Protein AF-A0A817XC17-F1 (afdb_monomer_lite)

Secondary structure (DSSP, 8-state):
----PPPP--SSSSSTTSS-------HHHHHHHHHHHHHTT--EETTEE--GGGGGGTGGGSSGGGS-----------------------------------------------TTHHHHHHHHHHHHHHHHHHHHHHHHHHHHHHHHHHHHHHHHHHHHHHHHHHHHHHHHHHHHHHHHHHHHHHHHHHHHHHHHHHHHHHHHHHHHHHHHHHHHHHHHHHHHHHHHHHHHHHHHHHHHHHHHHHHHHHHHHHHHHHHHHHHHHHHHHHHHHHHHHHHHHHHHHHHHHHHHHHHHHHHHHHHHHHHHHHTTTTTS---TTSHHHHHHHHHHHHHHHHHHHHHHHHHHHHHHHHHHHHHHHHHHHHHHHHHHHHHHHHHHHHHHHHHHHHHHHHHHHHHHHHHHHHHHHHHHHHHHHHHHHHHHHHHHHHHHHHHHHHHHHHHHHHHHHHHHHHHHHHHHHHHHHHHHHT-

Foldseek 3Di:
DDDDDDDDPDDPDPPPPPPPPPPPPDVVVVVVVVVVCVVVVWDADPVGTDDPVPPVPPVVPVPVVPPDDDDDDDDDDDDDDDDDDDDDDDDDDYDDDDDDDDDDDDDDDDDDDDPVCVVVVVVVVVVVVVVVVVVVVVVVVVVVVVVVVVVVVVVVVVVVVVVVVVVVVVVVVVVVVVVVVVVVVVVVVVVVVVVVVVVVVVVVVVVVVVVVVVVVVVVVVVVVVVVVVVVVVVVVVVVVVVVVVVVVVVVVVVVVVVVVVVVVVVVVVVVVVVVVVVVVVVVVVVVVVVVVVVVVVVVVVVVVVVCVVVVVVVVPDDDPDPPVVVVVVVVVVVVVVVVVVVVVVVVVVVVVVVVVVVVVVVVVVVVVVVVVVVVVVVVVVVVVVVVVVVVVVVVVVVVVVVVVVVVVVVVVVVVVVVVVVVVVVVVVVVVVVVVVVVVVVVVVVVVVVVVVVVVVVVVVVVVVVVVVVVD

Sequence (471 aa):
MTTFARPSLLDNRYADIAETSIFTYDDNDLVNYADFLRKHGRYMTKSGYVDSSRRVRSLHRQQDDLLLSQHHASPSRGGLLASINKSSLSSSAPPPRSTTPKKLKQPTGNELPSVISISKNLENKKKEYDKQMRLIEEQMIKAKQTEREGKRLEGDVKKEQRHLHHTLKELDIDATRKHFDAEKNLSKNLEERDRIEREFLKKKEQFCSISYSFSQTSIHVKNYDLERRRLSADVTLHRSMLDLKQREALRRIVDTKNQLETIYTKQRELNQNAAIAEQDRRAAELMTKMADIESRRTNLMTQYLREKTERSEERETVGAGKAKVRHAELETRQHEDHLRHFQKTVSKNEEVEHDLRKSVKEADFEKRKKEQEVQRLKEELNRKKRLDAIRIREEIAKAEREEKELEQQLIKEKSKLDKLHTQCEDNYLRLLKQREQIRETKTLLQIHEREHERLLRVHVRSQSLQSLNNI

Radius of gyration: 79.14 Å; chains: 1; bounding box: 163×73×243 Å

pLDDT: mean 76.0, std 20.3, range [32.38, 97.19]

Structure (mmCIF, N/CA/C/O backbone):
data_AF-A0A817XC17-F1
#
_entry.id   AF-A0A817XC17-F1
#
loop_
_atom_site.group_PDB
_atom_site.id
_atom_site.type_symbol
_atom_site.label_atom_id
_atom_site.label_alt_id
_atom_site.label_comp_id
_atom_site.label_asym_id
_atom_site.label_entity_id
_atom_site.label_seq_id
_atom_site.pdbx_PDB_ins_code
_atom_site.Cartn_x
_atom_site.Cartn_y
_atom_site.Cartn_z
_atom_site.occupancy
_atom_site.B_iso_or_equiv
_atom_site.auth_seq_id
_atom_site.auth_comp_id
_atom_site.auth_asym_id
_atom_site.auth_atom_id
_atom_site.pdbx_PDB_model_num
ATOM 1 N N . MET A 1 1 ? -61.954 -16.503 36.943 1.00 45.97 1 MET A N 1
ATOM 2 C CA . MET A 1 1 ? -61.849 -16.994 35.553 1.00 45.97 1 MET A CA 1
ATOM 3 C C . MET A 1 1 ? -62.348 -15.900 34.627 1.00 45.97 1 MET A C 1
ATOM 5 O O . MET A 1 1 ? -63.546 -15.678 34.582 1.00 45.97 1 MET A O 1
ATOM 9 N N . THR A 1 2 ? -61.443 -15.203 33.945 1.00 37.16 2 THR A N 1
ATOM 10 C CA . THR A 1 2 ? -61.762 -14.145 32.969 1.00 37.16 2 THR A CA 1
ATOM 11 C C . THR A 1 2 ? -60.564 -14.005 32.033 1.00 37.16 2 THR A C 1
ATOM 13 O O . THR A 1 2 ? -59.528 -13.462 32.408 1.00 37.16 2 THR A O 1
ATOM 16 N N . THR A 1 3 ? -60.666 -14.561 30.829 1.00 43.81 3 THR A N 1
ATOM 17 C CA . THR A 1 3 ? -59.592 -14.555 29.826 1.00 43.81 3 THR A CA 1
ATOM 18 C C . THR A 1 3 ? -59.761 -13.378 28.871 1.00 43.81 3 THR A C 1
ATOM 20 O O . THR A 1 3 ? -60.605 -13.423 27.979 1.00 43.81 3 THR A O 1
ATOM 23 N N . PHE A 1 4 ? -58.942 -12.337 29.031 1.00 41.78 4 PHE A N 1
ATOM 24 C CA . PHE A 1 4 ? -58.823 -11.269 28.037 1.00 41.78 4 PHE A CA 1
ATOM 25 C C . PHE A 1 4 ? -57.902 -11.710 26.894 1.00 41.78 4 PHE A C 1
ATOM 27 O O . PHE A 1 4 ? -56.704 -11.915 27.096 1.00 41.78 4 PHE A O 1
ATOM 34 N N . ALA A 1 5 ? -58.455 -11.834 25.687 1.00 43.62 5 ALA A N 1
ATOM 35 C CA . ALA A 1 5 ? -57.674 -12.050 24.475 1.00 43.62 5 ALA A CA 1
ATOM 36 C C . ALA A 1 5 ? -57.005 -10.737 24.026 1.00 43.62 5 ALA A C 1
ATOM 38 O O . ALA A 1 5 ? -57.656 -9.695 23.945 1.00 43.62 5 ALA A O 1
ATOM 39 N N . ARG A 1 6 ? -55.703 -10.784 23.714 1.00 42.62 6 ARG A N 1
ATOM 40 C CA . ARG A 1 6 ? -54.986 -9.679 23.055 1.00 42.62 6 ARG A CA 1
ATOM 41 C C . ARG A 1 6 ? -55.157 -9.776 21.532 1.00 42.62 6 ARG A C 1
ATOM 43 O O . ARG A 1 6 ? -54.948 -10.867 21.004 1.00 42.62 6 ARG A O 1
ATOM 50 N N . PRO A 1 7 ? -55.425 -8.670 20.816 1.00 49.88 7 PRO A N 1
ATOM 51 C CA . PRO A 1 7 ? -55.299 -8.636 19.362 1.00 49.88 7 PRO A CA 1
ATOM 52 C C . PRO A 1 7 ? -53.819 -8.638 18.933 1.00 49.88 7 PRO A C 1
ATOM 54 O O . PRO A 1 7 ? -52.944 -8.122 19.634 1.00 49.88 7 PRO A O 1
ATOM 57 N N . SER A 1 8 ? -53.538 -9.236 17.776 1.00 46.66 8 SER A N 1
ATOM 58 C CA . SER A 1 8 ? -52.193 -9.426 17.221 1.00 46.66 8 SER A CA 1
ATOM 59 C C . SER A 1 8 ? -51.651 -8.173 16.520 1.00 46.66 8 SER A C 1
ATOM 61 O O . SER A 1 8 ? -52.158 -7.752 15.486 1.00 46.66 8 SER A O 1
ATOM 63 N N . LEU A 1 9 ? -50.560 -7.613 17.050 1.00 51.09 9 LEU A N 1
ATOM 64 C CA . LEU A 1 9 ? -49.828 -6.466 16.492 1.00 51.09 9 LEU A CA 1
ATOM 65 C C . LEU A 1 9 ? -48.862 -6.882 15.359 1.00 51.09 9 LEU A C 1
ATOM 67 O O . LEU A 1 9 ? -47.644 -6.832 15.546 1.00 51.09 9 LEU A O 1
ATOM 71 N N . LEU A 1 10 ? -49.381 -7.313 14.199 1.00 49.84 10 LEU A N 1
ATOM 72 C CA . LEU A 1 10 ? -48.533 -7.758 13.074 1.00 49.84 10 LEU A CA 1
ATOM 73 C C . LEU A 1 10 ? -48.782 -7.118 11.693 1.00 49.84 10 LEU A C 1
ATOM 75 O O . LEU A 1 10 ? -47.848 -7.126 10.896 1.00 49.84 10 LEU A O 1
ATOM 79 N N . ASP A 1 11 ? -49.926 -6.481 11.423 1.00 49.06 11 ASP A N 1
ATOM 80 C CA . ASP A 1 11 ? -50.268 -6.092 10.035 1.00 49.06 11 ASP A CA 1
ATOM 81 C C . ASP A 1 11 ? -49.777 -4.700 9.567 1.00 49.06 11 ASP A C 1
ATOM 83 O O . ASP A 1 11 ? -49.782 -4.417 8.373 1.00 49.06 11 ASP A O 1
ATOM 87 N N . ASN A 1 12 ? -49.258 -3.842 10.456 1.00 49.19 12 ASN A N 1
ATOM 88 C CA . ASN A 1 12 ? -48.883 -2.450 10.123 1.00 49.19 12 ASN A CA 1
ATOM 89 C C . ASN A 1 12 ? -47.364 -2.202 9.948 1.00 49.19 12 ASN A C 1
ATOM 91 O O . ASN A 1 12 ? -46.860 -1.169 10.379 1.00 49.19 12 ASN A O 1
ATOM 95 N N . ARG A 1 13 ? -46.596 -3.131 9.354 1.00 47.22 13 ARG A N 1
ATOM 96 C CA . ARG A 1 13 ? -45.141 -2.924 9.099 1.00 47.22 13 ARG A CA 1
ATOM 97 C C . ARG A 1 13 ? -44.708 -2.847 7.632 1.00 47.22 13 ARG A C 1
ATOM 99 O O . ARG A 1 13 ? -43.523 -2.652 7.383 1.00 47.22 13 ARG A O 1
ATOM 106 N N . TYR A 1 14 ? -45.631 -2.980 6.680 1.00 45.81 14 TYR A N 1
ATOM 107 C CA . TYR A 1 14 ? -45.301 -3.008 5.246 1.00 45.81 14 TYR A CA 1
ATOM 108 C C . TYR A 1 14 ? -45.879 -1.846 4.420 1.00 45.81 14 TYR A C 1
ATOM 110 O O . TYR A 1 14 ? -45.597 -1.774 3.229 1.00 45.81 14 TYR A O 1
ATOM 118 N N . ALA A 1 15 ? -46.626 -0.918 5.029 1.00 49.00 15 ALA A N 1
ATOM 119 C CA . ALA A 1 15 ? -47.163 0.257 4.332 1.00 49.00 15 ALA A CA 1
ATOM 120 C C . ALA A 1 15 ? -46.111 1.373 4.121 1.00 49.00 15 ALA A C 1
ATOM 122 O O . ALA A 1 15 ? -45.982 1.894 3.017 1.00 49.00 15 ALA A O 1
ATOM 123 N N . ASP A 1 16 ? -45.294 1.677 5.136 1.00 47.12 16 ASP A N 1
ATOM 124 C CA . ASP A 1 16 ? -44.424 2.873 5.152 1.00 47.12 16 ASP A CA 1
ATOM 125 C C . ASP A 1 16 ? -43.150 2.785 4.280 1.00 47.12 16 ASP A C 1
ATOM 127 O O . ASP A 1 16 ? -42.354 3.722 4.241 1.00 47.12 16 ASP A O 1
ATOM 131 N N . ILE A 1 17 ? -42.919 1.673 3.573 1.00 50.03 17 ILE A N 1
ATOM 132 C CA . ILE A 1 17 ? -41.710 1.478 2.741 1.00 50.03 17 ILE A CA 1
ATOM 133 C C . ILE A 1 17 ? -41.931 1.955 1.288 1.00 50.03 17 ILE A C 1
ATOM 135 O O . ILE A 1 17 ? -40.969 2.137 0.542 1.00 50.03 17 ILE A O 1
ATOM 139 N N . ALA A 1 18 ? -43.179 2.198 0.870 1.00 44.59 18 ALA A N 1
ATOM 140 C CA . ALA A 1 18 ? -43.512 2.468 -0.532 1.00 44.59 18 ALA A CA 1
ATOM 141 C C . ALA A 1 18 ? -43.305 3.928 -0.998 1.00 44.59 18 ALA A C 1
ATOM 143 O O . ALA A 1 18 ? -43.124 4.145 -2.193 1.00 44.59 18 ALA A O 1
ATOM 144 N N . GLU A 1 19 ? -43.314 4.924 -0.102 1.00 47.00 19 GLU A N 1
ATOM 145 C CA . GLU A 1 19 ? -43.435 6.347 -0.495 1.00 47.00 19 GLU A CA 1
ATOM 146 C C . GLU A 1 19 ? -42.148 7.193 -0.387 1.00 47.00 19 GLU A C 1
ATOM 148 O O . GLU A 1 19 ? -42.193 8.404 -0.591 1.00 47.00 19 GLU A O 1
ATOM 153 N N . THR A 1 20 ? -40.981 6.601 -0.099 1.00 44.16 20 THR A N 1
ATOM 154 C CA . THR A 1 20 ? -39.726 7.371 0.101 1.00 44.16 20 THR A CA 1
ATOM 155 C C . THR A 1 20 ? -38.533 6.963 -0.774 1.00 44.16 20 THR A C 1
ATOM 157 O O . THR A 1 20 ? -37.435 7.482 -0.582 1.00 44.16 20 THR A O 1
ATOM 160 N N . SER A 1 21 ? -38.714 6.119 -1.799 1.00 40.19 21 SER A N 1
ATOM 161 C CA . SER A 1 21 ? -37.641 5.774 -2.752 1.00 40.19 21 SER A CA 1
ATOM 162 C C . SER A 1 21 ? -37.620 6.661 -4.008 1.00 40.19 21 SER A C 1
ATOM 164 O O . SER A 1 21 ? -37.643 6.186 -5.145 1.00 40.19 21 SER A O 1
ATOM 166 N N . ILE A 1 22 ? -37.465 7.978 -3.818 1.00 47.28 22 ILE A N 1
ATOM 167 C CA . ILE A 1 22 ? -36.894 8.819 -4.883 1.00 47.28 22 ILE A CA 1
ATOM 168 C C . ILE A 1 22 ? -35.414 8.434 -4.995 1.00 47.28 22 ILE A C 1
ATOM 170 O O . ILE A 1 22 ? -34.554 9.001 -4.325 1.00 47.28 22 ILE A O 1
ATOM 174 N N . PHE A 1 23 ? -35.131 7.421 -5.818 1.00 42.00 23 PHE A N 1
ATOM 175 C CA . PHE A 1 23 ? -33.775 7.012 -6.174 1.00 42.00 23 PHE A CA 1
ATOM 176 C C . PHE A 1 23 ? -33.109 8.132 -6.983 1.00 42.00 23 PHE A C 1
ATOM 178 O O . PHE A 1 23 ? -33.133 8.149 -8.215 1.00 42.00 23 PHE A O 1
ATOM 185 N N . THR A 1 24 ? -32.478 9.072 -6.281 1.00 46.56 24 THR A N 1
ATOM 186 C CA . THR A 1 24 ? -31.382 9.850 -6.852 1.00 46.56 24 THR A CA 1
ATOM 187 C C . THR A 1 24 ? -30.244 8.872 -7.113 1.00 46.56 24 THR A C 1
ATOM 189 O O . THR A 1 24 ? -29.504 8.524 -6.194 1.00 46.56 24 THR A O 1
ATOM 192 N N . TYR A 1 25 ? -30.149 8.381 -8.349 1.00 45.91 25 TYR A N 1
ATOM 193 C CA . TYR A 1 25 ? -28.985 7.628 -8.798 1.00 45.91 25 TYR A CA 1
ATOM 194 C C . TYR A 1 25 ? -27.760 8.527 -8.650 1.00 45.91 25 TYR A C 1
ATOM 196 O O . TYR A 1 25 ? -27.606 9.504 -9.379 1.00 45.91 25 TYR A O 1
ATOM 204 N N . ASP A 1 26 ? -26.929 8.213 -7.663 1.00 52.50 26 ASP A N 1
ATOM 205 C CA . ASP A 1 26 ? -25.643 8.856 -7.462 1.00 52.50 26 ASP A CA 1
ATOM 206 C C . ASP A 1 26 ? -24.729 8.420 -8.619 1.00 52.50 26 ASP A C 1
ATOM 208 O O . ASP A 1 26 ? -24.560 7.220 -8.860 1.00 52.50 26 ASP A O 1
ATOM 212 N N . ASP A 1 27 ? -24.152 9.367 -9.367 1.00 56.94 27 ASP A N 1
ATOM 213 C CA . ASP A 1 27 ? -23.312 9.073 -10.543 1.00 56.94 27 ASP A CA 1
ATOM 214 C C . ASP A 1 27 ? -22.126 8.144 -10.199 1.00 56.94 27 ASP A C 1
ATOM 216 O O . ASP A 1 27 ? -21.588 7.441 -11.061 1.00 56.94 27 ASP A O 1
ATOM 220 N N . ASN A 1 28 ? -21.752 8.077 -8.917 1.00 62.47 28 ASN A N 1
ATOM 221 C CA . ASN A 1 28 ? -20.759 7.147 -8.387 1.00 62.47 28 ASN A CA 1
ATOM 222 C C . ASN A 1 28 ? -21.140 5.659 -8.560 1.00 62.47 28 ASN A C 1
ATOM 224 O O . ASN A 1 28 ? -20.250 4.828 -8.767 1.00 62.47 28 ASN A O 1
ATOM 228 N N . ASP A 1 29 ? -22.428 5.299 -8.551 1.00 57.81 29 ASP A N 1
ATOM 229 C CA . ASP A 1 29 ? -22.870 3.909 -8.750 1.00 57.81 29 ASP A CA 1
ATOM 230 C C . ASP A 1 29 ? -22.745 3.461 -10.215 1.00 57.81 29 ASP A C 1
ATOM 232 O O . ASP A 1 29 ? -22.419 2.302 -10.490 1.00 57.81 29 ASP A O 1
ATOM 236 N N . LEU A 1 30 ? -22.896 4.386 -11.170 1.00 59.75 30 LEU A N 1
ATOM 237 C CA . LEU A 1 30 ? -22.616 4.130 -12.588 1.00 59.75 30 LEU A CA 1
ATOM 238 C C . LEU A 1 30 ? -21.118 3.883 -12.832 1.00 59.75 30 LEU A C 1
ATOM 240 O O . LEU A 1 30 ? -20.757 3.003 -13.620 1.00 59.75 30 LEU A O 1
ATOM 244 N N . VAL A 1 31 ? -20.241 4.599 -12.118 1.00 66.56 31 VAL A N 1
ATOM 245 C CA . VAL A 1 31 ? -18.785 4.368 -12.153 1.00 66.56 31 VAL A CA 1
ATOM 246 C C . VAL A 1 31 ? -18.432 3.008 -11.538 1.00 66.56 31 VAL A C 1
ATOM 248 O O . VAL A 1 31 ? -17.714 2.226 -12.166 1.00 66.56 31 VAL A O 1
ATOM 251 N N . ASN A 1 32 ? -18.998 2.671 -10.373 1.00 67.81 32 ASN A N 1
ATOM 252 C CA . ASN A 1 32 ? -18.817 1.358 -9.741 1.00 67.81 32 ASN A CA 1
ATOM 253 C C . ASN A 1 32 ? -19.309 0.207 -10.633 1.00 67.81 32 ASN A C 1
ATOM 255 O O . ASN A 1 32 ? -18.642 -0.825 -10.733 1.00 67.81 32 ASN A O 1
ATOM 259 N N . TYR A 1 33 ? -20.439 0.373 -11.328 1.00 65.94 33 TYR A N 1
ATOM 260 C CA . TYR A 1 33 ? -20.943 -0.640 -12.255 1.00 65.94 33 TYR A CA 1
ATOM 261 C C . TYR A 1 33 ? -20.043 -0.797 -13.492 1.00 65.94 33 TYR A C 1
ATOM 263 O O . TYR A 1 33 ? -19.770 -1.921 -13.922 1.00 65.94 33 TYR A O 1
ATOM 271 N N . ALA A 1 34 ? -19.502 0.300 -14.032 1.00 65.12 34 ALA A N 1
ATOM 272 C CA . ALA A 1 34 ? -18.529 0.248 -15.124 1.00 65.12 34 ALA A CA 1
ATOM 273 C C . ALA A 1 34 ? -17.227 -0.473 -14.718 1.00 65.12 34 ALA A C 1
ATOM 275 O O . ALA A 1 34 ? -16.688 -1.262 -15.501 1.00 65.12 34 ALA A O 1
ATOM 276 N N . ASP A 1 35 ? -16.742 -0.267 -13.490 1.00 72.94 35 ASP A N 1
ATOM 277 C CA . ASP A 1 35 ? -15.559 -0.962 -12.967 1.00 72.94 35 ASP A CA 1
ATOM 278 C C . ASP A 1 35 ? -15.827 -2.425 -12.601 1.00 72.94 35 ASP A C 1
ATOM 280 O O . ASP A 1 35 ? -14.990 -3.287 -12.880 1.00 72.94 35 ASP A O 1
ATOM 284 N N . PHE A 1 36 ? -17.020 -2.748 -12.101 1.00 76.75 36 PHE A N 1
ATOM 285 C CA . PHE A 1 36 ? -17.487 -4.126 -11.952 1.00 76.75 36 PHE A CA 1
ATOM 286 C C . PHE A 1 36 ? -17.502 -4.865 -13.304 1.00 76.75 36 PHE A C 1
ATOM 288 O O . PHE A 1 36 ? -16.956 -5.966 -13.422 1.00 76.75 36 PHE A O 1
ATOM 295 N N . LEU A 1 37 ? -18.040 -4.243 -14.360 1.00 68.56 37 LEU A N 1
ATOM 296 C CA . LEU A 1 37 ? -18.046 -4.812 -15.713 1.00 68.56 37 LEU A CA 1
ATOM 297 C C . LEU A 1 37 ? -16.632 -4.978 -16.296 1.00 68.56 37 LEU A C 1
ATOM 299 O O . LEU A 1 37 ? -16.345 -6.021 -16.895 1.00 68.56 37 LEU A O 1
ATOM 303 N N . ARG A 1 38 ? -15.727 -4.009 -16.071 1.00 69.88 38 ARG A N 1
ATOM 304 C CA . ARG A 1 38 ? -14.301 -4.130 -16.435 1.00 69.88 38 ARG A CA 1
ATOM 305 C C . ARG A 1 38 ? -13.628 -5.296 -15.709 1.00 69.88 38 ARG A C 1
ATOM 307 O O . ARG A 1 38 ? -12.960 -6.100 -16.358 1.00 69.88 38 ARG A O 1
ATOM 314 N N . LYS A 1 39 ? -13.847 -5.437 -14.397 1.00 74.88 39 LYS A N 1
ATOM 315 C CA . LYS A 1 39 ? -13.288 -6.518 -13.566 1.00 74.88 39 LYS A CA 1
ATOM 316 C C . LYS A 1 39 ? -13.764 -7.911 -14.001 1.00 74.88 39 LYS A C 1
ATOM 318 O O . LYS A 1 39 ? -13.015 -8.874 -13.874 1.00 74.88 39 LYS A O 1
ATOM 323 N N . HIS A 1 40 ? -14.965 -8.009 -14.573 1.00 72.00 40 HIS A N 1
ATOM 324 C CA . HIS A 1 40 ? -15.514 -9.240 -15.152 1.00 72.00 40 HIS A CA 1
ATOM 325 C C . HIS A 1 40 ? -15.282 -9.398 -16.671 1.00 72.00 40 HIS A C 1
ATOM 327 O O . HIS A 1 40 ? -15.880 -10.277 -17.295 1.00 72.00 40 HIS A O 1
ATOM 333 N N . GLY A 1 41 ? -14.413 -8.584 -17.286 1.00 62.69 41 GLY A N 1
ATOM 334 C CA . GLY A 1 41 ? -13.993 -8.743 -18.686 1.00 62.69 41 GLY A CA 1
ATOM 335 C C . GLY A 1 41 ? -15.091 -8.490 -19.729 1.00 62.69 41 GLY A C 1
ATOM 336 O O . GLY A 1 41 ? -14.968 -8.937 -20.872 1.00 62.69 41 GLY A O 1
ATOM 337 N N . ARG A 1 42 ? -16.173 -7.793 -19.355 1.00 63.50 42 ARG A N 1
ATOM 338 C CA . ARG A 1 42 ? -17.304 -7.488 -20.242 1.00 63.50 42 ARG A CA 1
ATOM 339 C C . ARG A 1 42 ? -17.094 -6.135 -20.915 1.00 63.50 42 ARG A C 1
ATOM 341 O O . ARG A 1 42 ? -17.334 -5.087 -20.325 1.00 63.50 42 ARG A O 1
ATOM 348 N N . TYR A 1 43 ? -16.655 -6.163 -22.170 1.00 62.16 43 TYR A N 1
ATOM 349 C CA . TYR A 1 43 ? -16.449 -4.958 -22.975 1.00 62.16 43 TYR A CA 1
ATOM 350 C C . TYR A 1 43 ? -17.739 -4.563 -23.703 1.00 62.16 43 TYR A C 1
ATOM 352 O O . TYR A 1 43 ? -18.291 -5.357 -24.466 1.00 62.16 43 TYR A O 1
ATOM 360 N N . MET A 1 44 ? -18.199 -3.325 -23.513 1.00 56.53 44 MET A N 1
ATOM 361 C CA . MET A 1 44 ? -19.285 -2.768 -24.322 1.00 56.53 44 MET A CA 1
ATOM 362 C C . MET A 1 44 ? -18.766 -2.233 -25.659 1.00 56.53 44 MET A C 1
ATOM 364 O O . MET A 1 44 ? -17.692 -1.639 -25.740 1.00 56.53 44 MET A O 1
ATOM 368 N N . THR A 1 45 ? -19.571 -2.408 -26.704 1.00 66.81 45 THR A N 1
ATOM 369 C CA . THR A 1 45 ? -19.394 -1.742 -28.002 1.00 66.81 45 THR A CA 1
ATOM 370 C C . THR A 1 45 ? -20.571 -0.799 -28.253 1.00 66.81 45 THR A C 1
ATOM 372 O O . THR A 1 45 ? -21.597 -0.904 -27.581 1.00 66.81 45 THR A O 1
ATOM 375 N N . LYS A 1 46 ? -20.466 0.109 -29.238 1.00 65.19 46 LYS A N 1
ATOM 376 C CA . LYS A 1 46 ? -21.559 1.043 -29.588 1.00 65.19 46 LYS A CA 1
ATOM 377 C C . LYS A 1 46 ? -22.885 0.356 -29.970 1.00 65.19 46 LYS A C 1
ATOM 379 O O . LYS A 1 46 ? -23.911 1.021 -29.964 1.00 65.19 46 LYS A O 1
ATOM 384 N N . SER A 1 47 ? -22.873 -0.941 -30.283 1.00 55.78 47 SER A N 1
ATOM 385 C CA . SER A 1 47 ? -24.053 -1.749 -30.622 1.00 55.78 47 SER A CA 1
ATOM 386 C C . SER A 1 47 ? -24.508 -2.697 -29.498 1.00 55.78 47 SER A C 1
ATOM 388 O O . SER A 1 47 ? -25.265 -3.628 -29.761 1.00 55.78 47 SER A O 1
ATOM 390 N N . GLY A 1 48 ? -24.043 -2.500 -28.259 1.00 60.06 48 GLY A N 1
ATOM 391 C CA . GLY A 1 48 ? -24.467 -3.274 -27.088 1.00 60.06 48 GLY A CA 1
ATOM 392 C C . GLY A 1 48 ? -23.454 -4.313 -26.591 1.00 60.06 48 GLY A C 1
ATOM 393 O O . GLY A 1 48 ? -22.264 -4.285 -26.932 1.00 60.06 48 GLY A O 1
ATOM 394 N N . TYR A 1 49 ? -23.935 -5.198 -25.712 1.00 55.22 49 TYR A N 1
ATOM 395 C CA . TYR A 1 49 ? -23.132 -6.210 -25.022 1.00 55.22 49 TYR A CA 1
ATOM 396 C C . TYR A 1 49 ? -22.674 -7.324 -25.970 1.00 55.22 49 TYR A C 1
ATOM 398 O O . TYR A 1 49 ? -23.487 -7.953 -26.645 1.00 55.22 49 TYR A O 1
ATOM 406 N N . VAL A 1 50 ? -21.372 -7.620 -25.960 1.00 53.94 50 VAL A N 1
ATOM 407 C CA . VAL A 1 50 ? -20.798 -8.783 -26.647 1.00 53.94 50 VAL A CA 1
ATOM 408 C C . VAL A 1 50 ? -20.280 -9.750 -25.590 1.00 53.94 50 VAL A C 1
ATOM 410 O O . VAL A 1 50 ? -19.368 -9.417 -24.835 1.00 53.94 50 VAL A O 1
ATOM 413 N N . ASP A 1 51 ? -20.873 -10.941 -25.528 1.00 48.53 51 ASP A N 1
ATOM 414 C CA . ASP A 1 51 ? -20.448 -11.976 -24.588 1.00 48.53 51 ASP A CA 1
ATOM 415 C C . ASP A 1 51 ? -19.040 -12.497 -24.931 1.00 48.53 51 ASP A C 1
ATOM 417 O O . ASP A 1 51 ? -18.706 -12.735 -26.099 1.00 48.53 51 ASP A O 1
ATOM 421 N N . SER A 1 52 ? -18.198 -12.664 -23.909 1.00 52.41 52 SER A N 1
ATOM 422 C CA . SER A 1 52 ? -16.766 -12.959 -24.070 1.00 52.41 52 SER A CA 1
ATOM 423 C C . SER A 1 52 ? -16.514 -14.324 -24.721 1.00 52.41 52 SER A C 1
ATOM 425 O O . SER A 1 52 ? -15.508 -14.503 -25.414 1.00 52.41 52 SER A O 1
ATOM 427 N N . SER A 1 53 ? -17.481 -15.238 -24.607 1.00 51.75 53 SER A N 1
ATOM 428 C CA . SER A 1 53 ? -17.523 -16.549 -25.265 1.00 51.75 53 SER A CA 1
ATOM 429 C C . SER A 1 53 ? -17.386 -16.494 -26.797 1.00 51.75 53 SER A C 1
ATOM 431 O O . SER A 1 53 ? -16.842 -17.423 -27.399 1.00 51.75 53 SER A O 1
ATOM 433 N N . ARG A 1 54 ? -17.808 -15.403 -27.460 1.00 51.00 54 ARG A N 1
ATOM 434 C CA . ARG A 1 54 ? -17.719 -15.272 -28.930 1.00 51.00 54 ARG A CA 1
ATOM 435 C C . ARG A 1 54 ? -16.360 -14.798 -29.451 1.00 51.00 54 ARG A C 1
ATOM 437 O O . ARG A 1 54 ? -16.087 -14.977 -30.638 1.00 51.00 54 ARG A O 1
ATOM 444 N N . ARG A 1 55 ? -15.482 -14.235 -28.610 1.00 47.12 55 ARG A N 1
ATOM 445 C CA . ARG A 1 55 ? -14.228 -13.606 -29.082 1.00 47.12 55 ARG A CA 1
ATOM 446 C C . ARG A 1 55 ? -13.141 -14.605 -29.501 1.00 47.12 55 ARG A C 1
ATOM 448 O O . ARG A 1 55 ? -12.267 -14.256 -30.287 1.00 47.12 55 ARG A O 1
ATOM 455 N N . VAL A 1 56 ? -13.225 -15.855 -29.040 1.00 43.44 56 VAL A N 1
ATOM 456 C CA . VAL A 1 56 ? -12.236 -16.912 -29.336 1.00 43.44 56 VAL A CA 1
ATOM 457 C C . VAL A 1 56 ? -12.295 -17.387 -30.800 1.00 43.44 56 VAL A C 1
ATOM 459 O O . VAL A 1 56 ? -11.299 -17.877 -31.319 1.00 43.44 56 VAL A O 1
ATOM 462 N N . ARG A 1 57 ? -13.421 -17.201 -31.511 1.00 41.38 57 ARG A N 1
ATOM 463 C CA . ARG A 1 57 ? -13.577 -17.660 -32.910 1.00 41.38 57 ARG A CA 1
ATOM 464 C C . ARG A 1 57 ? -13.336 -16.599 -33.992 1.00 41.38 57 ARG A C 1
ATOM 466 O O . ARG A 1 57 ? -13.274 -16.968 -35.159 1.00 41.38 57 ARG A O 1
ATOM 473 N N . SER A 1 58 ? -13.187 -15.315 -33.650 1.00 43.28 58 SER A N 1
ATOM 474 C CA . SER A 1 58 ? -12.948 -14.256 -34.652 1.00 43.28 58 SER A CA 1
ATOM 475 C C . SER A 1 58 ? -11.472 -13.904 -34.854 1.00 43.28 58 SER A C 1
ATOM 477 O O . SER A 1 58 ? -11.119 -13.379 -35.902 1.00 43.28 58 SER A O 1
ATOM 479 N N . LEU A 1 59 ? -10.602 -14.195 -33.880 1.00 43.41 59 LEU A N 1
ATOM 480 C CA . LEU A 1 59 ? -9.164 -13.896 -33.967 1.00 43.41 59 LEU A CA 1
ATOM 481 C C . LEU A 1 59 ? -8.372 -14.978 -34.727 1.00 43.41 59 LEU A C 1
ATOM 483 O O . LEU A 1 59 ? -7.334 -14.684 -35.306 1.00 43.41 59 LEU A O 1
ATOM 487 N N . HIS A 1 60 ? -8.910 -16.198 -34.816 1.00 41.84 60 HIS A N 1
ATOM 488 C CA . HIS A 1 60 ? -8.329 -17.324 -35.562 1.00 41.84 60 HIS A CA 1
ATOM 489 C C . HIS A 1 60 ? -8.737 -17.362 -37.051 1.00 41.84 60 HIS A C 1
ATOM 491 O O . HIS A 1 60 ? -8.657 -18.401 -37.691 1.00 41.84 60 HIS A O 1
ATOM 497 N N . ARG A 1 61 ? -9.244 -16.245 -37.594 1.00 44.19 61 ARG A N 1
ATOM 498 C CA . ARG A 1 61 ? -9.618 -16.100 -39.016 1.00 44.19 61 ARG A CA 1
ATOM 499 C C . ARG A 1 61 ? -9.022 -14.865 -39.698 1.00 44.19 61 ARG A C 1
ATOM 501 O O . ARG A 1 61 ? -9.354 -14.595 -40.840 1.00 44.19 61 ARG A O 1
ATOM 508 N N . GLN A 1 62 ? -8.157 -14.117 -39.007 1.00 43.81 62 GLN A N 1
ATOM 509 C CA . GLN A 1 62 ? -7.480 -12.931 -39.554 1.00 43.81 62 GLN A CA 1
ATOM 510 C C . GLN A 1 62 ? -5.955 -13.079 -39.682 1.00 43.81 62 GLN A C 1
ATOM 512 O O . GLN A 1 62 ? -5.304 -12.147 -40.143 1.00 43.81 62 GLN A O 1
ATOM 517 N N . GLN A 1 63 ? -5.381 -14.228 -39.303 1.00 45.47 63 GLN A N 1
ATOM 518 C CA . GLN A 1 63 ? -3.964 -14.533 -39.555 1.00 45.47 63 GLN A CA 1
ATOM 519 C C . GLN A 1 63 ? -3.738 -15.419 -40.794 1.00 45.47 63 GLN A C 1
ATOM 521 O O . GLN A 1 63 ? -2.656 -15.353 -41.372 1.00 45.47 63 GLN A O 1
ATOM 526 N N . ASP A 1 64 ? -4.754 -16.154 -41.259 1.00 41.62 64 ASP A N 1
ATOM 527 C CA . ASP A 1 64 ? -4.614 -17.074 -42.401 1.00 41.62 64 ASP A CA 1
ATOM 528 C C . ASP A 1 64 ? -4.791 -16.393 -43.777 1.00 41.62 64 ASP A C 1
ATOM 530 O O . ASP A 1 64 ? -4.237 -16.862 -44.768 1.00 41.62 64 ASP A O 1
ATOM 534 N N . ASP A 1 65 ? -5.462 -15.235 -43.846 1.00 41.22 65 ASP A N 1
ATOM 535 C CA . ASP A 1 65 ? -5.691 -14.474 -45.096 1.00 41.22 65 ASP A CA 1
ATOM 536 C C . ASP A 1 65 ? -4.518 -13.540 -45.491 1.00 41.22 65 ASP A C 1
ATOM 538 O O . ASP A 1 65 ? -4.638 -12.728 -46.408 1.00 41.22 65 ASP A O 1
ATOM 542 N N . LEU A 1 66 ? -3.366 -13.628 -44.812 1.00 45.28 66 LEU A N 1
ATOM 543 C CA . LEU A 1 66 ? -2.208 -12.739 -45.028 1.00 45.28 66 LEU A CA 1
ATOM 544 C C . LEU A 1 66 ? -0.940 -13.455 -45.531 1.00 45.28 66 LEU A C 1
ATOM 546 O O . LEU A 1 66 ? 0.115 -12.831 -45.643 1.00 45.28 66 LEU A O 1
ATOM 550 N N . LEU A 1 67 ? -1.035 -14.748 -45.870 1.00 44.38 67 LEU A N 1
ATOM 551 C CA . LEU A 1 67 ? 0.098 -15.574 -46.320 1.00 44.38 67 LEU A CA 1
ATOM 552 C C . LEU A 1 67 ? -0.130 -16.329 -47.644 1.00 44.38 67 LEU A C 1
ATOM 554 O O . LEU A 1 67 ? 0.585 -17.289 -47.926 1.00 44.38 67 LEU A O 1
ATOM 558 N N . LEU A 1 68 ? -1.056 -15.880 -48.504 1.00 47.34 68 LEU A N 1
ATOM 559 C CA . LEU A 1 68 ? -1.265 -16.502 -49.820 1.00 47.34 68 LEU A CA 1
ATOM 560 C C . LEU A 1 68 ? -1.474 -15.494 -50.969 1.00 47.34 68 LEU A C 1
ATOM 562 O O . LEU A 1 68 ? -2.570 -15.335 -51.494 1.00 47.34 68 LEU A O 1
ATOM 566 N N . SER A 1 69 ? -0.393 -14.831 -51.398 1.00 37.09 69 SER A N 1
ATOM 567 C CA . SER A 1 69 ? -0.336 -14.147 -52.706 1.00 37.09 69 SER A CA 1
ATOM 568 C C . SER A 1 69 ? 1.099 -14.001 -53.244 1.00 37.09 69 SER A C 1
ATOM 570 O O . SER A 1 69 ? 1.552 -12.908 -53.590 1.00 37.09 69 SER A O 1
ATOM 572 N N . GLN A 1 70 ? 1.823 -15.116 -53.366 1.00 45.16 70 GLN A N 1
ATOM 573 C CA . GLN A 1 70 ? 2.841 -15.236 -54.414 1.00 45.16 70 GLN A CA 1
ATOM 574 C C . GLN A 1 70 ? 2.189 -15.893 -55.632 1.00 45.16 70 GLN A C 1
ATOM 576 O O . GLN A 1 70 ? 1.883 -17.072 -55.554 1.00 45.16 70 GLN A O 1
ATOM 581 N N . HIS A 1 71 ? 2.027 -15.165 -56.742 1.00 36.44 71 HIS A N 1
ATOM 582 C CA . HIS A 1 71 ? 2.234 -15.694 -58.098 1.00 36.44 71 HIS A CA 1
ATOM 583 C C . HIS A 1 71 ? 2.337 -14.555 -59.135 1.00 36.44 71 HIS A C 1
ATOM 585 O O . HIS A 1 71 ? 1.509 -13.656 -59.201 1.00 36.44 71 HIS A O 1
ATOM 591 N N . HIS A 1 72 ? 3.414 -14.635 -59.916 1.00 43.88 72 HIS A N 1
ATOM 592 C CA . HIS A 1 72 ? 3.730 -14.049 -61.229 1.00 43.88 72 HIS A CA 1
ATOM 593 C C . HIS A 1 72 ? 2.868 -12.916 -61.829 1.00 43.88 72 HIS A C 1
ATOM 595 O O . HIS A 1 72 ? 1.756 -13.146 -62.296 1.00 43.88 72 HIS A O 1
ATOM 601 N N . ALA A 1 73 ? 3.510 -11.764 -62.068 1.00 32.97 73 ALA A N 1
ATOM 602 C CA . ALA A 1 73 ? 3.222 -10.918 -63.230 1.00 32.97 73 ALA A CA 1
ATOM 603 C C . ALA A 1 73 ? 4.483 -10.172 -63.721 1.00 32.97 73 ALA A C 1
ATOM 605 O O . ALA A 1 73 ? 4.968 -9.241 -63.084 1.00 32.97 73 ALA A O 1
ATOM 606 N N . SER A 1 74 ? 4.966 -10.571 -64.898 1.00 39.28 74 SER A N 1
ATOM 607 C CA . SER A 1 74 ? 5.908 -9.852 -65.773 1.00 39.28 74 SER A CA 1
ATOM 608 C C . SER A 1 74 ? 5.428 -10.080 -67.219 1.00 39.28 74 SER A C 1
ATOM 610 O O . SER A 1 74 ? 4.787 -11.109 -67.441 1.00 39.28 74 SER A O 1
ATOM 612 N N . PRO A 1 75 ? 5.794 -9.277 -68.241 1.00 53.84 75 PRO A N 1
ATOM 613 C CA . PRO A 1 75 ? 6.400 -7.940 -68.239 1.00 53.84 75 PRO A CA 1
ATOM 614 C C . PRO A 1 75 ? 5.615 -6.905 -69.095 1.00 53.84 75 PRO A C 1
ATOM 616 O O . PRO A 1 75 ? 4.883 -7.257 -70.014 1.00 53.84 75 PRO A O 1
ATOM 619 N N . SER A 1 76 ? 5.850 -5.607 -68.883 1.00 36.59 76 SER A N 1
ATOM 620 C CA . SER A 1 76 ? 5.412 -4.509 -69.773 1.00 36.59 76 SER A CA 1
ATOM 621 C C . SER A 1 76 ? 6.370 -3.329 -69.556 1.00 36.59 76 SER A C 1
ATOM 623 O O . SER A 1 76 ? 6.575 -2.952 -68.408 1.00 36.59 76 SER A O 1
ATOM 625 N N . ARG A 1 77 ? 7.141 -2.771 -70.503 1.00 38.31 77 ARG A N 1
ATOM 626 C CA . ARG A 1 77 ? 7.113 -2.661 -71.981 1.00 38.31 77 ARG A CA 1
ATOM 627 C C . ARG A 1 77 ? 6.052 -1.691 -72.531 1.00 38.31 77 ARG A C 1
ATOM 629 O O . ARG A 1 77 ? 4.937 -2.077 -72.841 1.00 38.31 77 ARG A O 1
ATOM 636 N N . GLY A 1 78 ? 6.499 -0.453 -72.765 1.00 33.75 78 GLY A N 1
ATOM 637 C CA . GLY A 1 78 ? 5.715 0.681 -73.274 1.00 33.75 78 GLY A CA 1
ATOM 638 C C . GLY A 1 78 ? 5.584 1.771 -72.197 1.00 33.75 78 GLY A C 1
ATOM 639 O O . GLY A 1 78 ? 5.259 1.448 -71.064 1.00 33.75 78 GLY A O 1
ATOM 640 N N . GLY A 1 79 ? 5.865 3.056 -72.426 1.00 33.59 79 GLY A N 1
ATOM 641 C CA . GLY A 1 79 ? 6.350 3.736 -73.632 1.00 33.59 79 GLY A CA 1
ATOM 642 C C . GLY A 1 79 ? 5.510 4.975 -73.955 1.00 33.59 79 GLY A C 1
ATOM 643 O O . GLY A 1 79 ? 4.334 4.819 -74.239 1.00 33.59 79 GLY A O 1
ATOM 644 N N . LEU A 1 80 ? 6.130 6.162 -73.917 1.00 40.50 80 LEU A N 1
ATOM 645 C CA . LEU A 1 80 ? 5.735 7.483 -74.460 1.00 40.50 80 LEU A CA 1
ATOM 646 C C . LEU A 1 80 ? 6.946 8.398 -74.138 1.00 40.50 80 LEU A C 1
ATOM 648 O O . LEU A 1 80 ? 7.356 8.454 -72.985 1.00 40.50 80 LEU A O 1
ATOM 652 N N . LEU A 1 81 ? 7.764 8.847 -75.101 1.00 36.62 81 LEU A N 1
ATOM 653 C CA . LEU A 1 81 ? 7.566 9.986 -76.022 1.00 36.62 81 LEU A CA 1
ATOM 654 C C . LEU A 1 81 ? 7.460 11.339 -75.268 1.00 36.62 81 LEU A C 1
ATOM 656 O O . LEU A 1 81 ? 6.755 11.423 -74.275 1.00 36.62 81 LEU A O 1
ATOM 660 N N . ALA A 1 82 ? 8.130 12.424 -75.682 1.00 36.25 82 ALA A N 1
ATOM 661 C CA . ALA A 1 82 ? 8.511 12.762 -77.057 1.00 36.25 82 ALA A CA 1
ATOM 662 C C . ALA A 1 82 ? 9.820 13.582 -77.218 1.00 36.25 82 ALA A C 1
ATOM 664 O O . ALA A 1 82 ? 10.237 14.315 -76.331 1.00 36.25 82 ALA A O 1
ATOM 665 N N . SER A 1 83 ? 10.411 13.440 -78.413 1.00 39.28 83 SER A N 1
ATOM 666 C CA . SER A 1 83 ? 11.152 14.430 -79.228 1.00 39.28 83 SER A CA 1
ATOM 667 C C . SER A 1 83 ? 11.884 15.622 -78.582 1.00 39.28 83 SER A C 1
ATOM 669 O O . SER A 1 83 ? 11.242 16.534 -78.073 1.00 39.28 83 SER A O 1
ATOM 671 N N . ILE A 1 84 ? 13.200 15.704 -78.841 1.00 38.88 84 ILE A N 1
ATOM 672 C CA . ILE A 1 84 ? 13.932 16.787 -79.560 1.00 38.88 84 ILE A CA 1
ATOM 673 C C . ILE A 1 84 ? 15.448 16.516 -79.376 1.00 38.88 84 ILE A C 1
ATOM 675 O O . ILE A 1 84 ? 15.899 16.348 -78.252 1.00 38.88 84 ILE A O 1
ATOM 679 N N . ASN A 1 85 ? 16.301 16.411 -80.406 1.00 34.56 85 ASN A N 1
ATOM 680 C CA . ASN A 1 85 ? 16.057 16.377 -81.857 1.00 34.56 85 ASN A CA 1
ATOM 681 C C . ASN A 1 85 ? 17.145 15.561 -82.605 1.00 34.56 85 ASN A C 1
ATOM 683 O O . ASN A 1 85 ? 18.065 15.027 -81.988 1.00 34.56 85 ASN A O 1
ATOM 687 N N . LYS A 1 86 ? 17.080 15.505 -83.945 1.00 34.94 86 LYS A N 1
ATOM 688 C CA . LYS A 1 86 ? 18.201 15.125 -84.833 1.00 34.94 86 LYS A CA 1
ATOM 689 C C . LYS A 1 86 ? 18.344 16.151 -85.957 1.00 34.94 86 LYS A C 1
ATOM 691 O O . LYS A 1 86 ? 17.346 16.503 -86.574 1.00 34.94 86 LYS A O 1
ATOM 696 N N . SER A 1 87 ? 19.574 16.522 -86.305 1.00 35.75 87 SER A N 1
ATOM 697 C CA . SER A 1 87 ? 19.884 17.170 -87.587 1.00 35.75 87 SER A CA 1
ATOM 698 C C . SER A 1 87 ? 21.152 16.561 -88.185 1.00 35.75 87 SER A C 1
ATOM 700 O O . SER A 1 87 ? 22.272 16.945 -87.857 1.00 35.75 87 SER A O 1
ATOM 702 N N . SER A 1 88 ? 20.952 15.572 -89.051 1.00 36.28 88 SER A N 1
ATOM 703 C CA . SER A 1 88 ? 21.979 14.986 -89.909 1.00 36.28 88 SER A CA 1
ATOM 704 C C . SER A 1 88 ? 21.937 15.637 -91.292 1.00 36.28 88 SER A C 1
ATOM 706 O O . SER A 1 88 ? 20.881 15.612 -91.918 1.00 36.28 88 SER A O 1
ATOM 708 N N . LEU A 1 89 ? 23.081 16.107 -91.790 1.00 36.50 89 LEU A N 1
ATOM 709 C CA . LEU A 1 89 ? 23.385 16.287 -93.217 1.00 36.50 89 LEU A CA 1
ATOM 710 C C . LEU A 1 89 ? 24.854 15.855 -93.393 1.00 36.50 89 LEU A C 1
ATOM 712 O O . LEU A 1 89 ? 25.737 16.435 -92.772 1.00 36.50 89 LEU A O 1
ATOM 716 N N . SER A 1 90 ? 25.159 14.690 -93.973 1.00 34.31 90 SER A N 1
ATOM 717 C CA . SER A 1 90 ? 25.198 14.405 -95.423 1.00 34.31 90 SER A CA 1
ATOM 718 C C . SER A 1 90 ? 26.116 15.385 -96.179 1.00 34.31 90 SER A C 1
ATOM 720 O O . SER A 1 90 ? 25.723 16.512 -96.450 1.00 34.31 90 SER A O 1
ATOM 722 N N . SER A 1 91 ? 27.400 15.082 -96.384 1.00 36.31 91 SER A N 1
ATOM 723 C CA . SER A 1 91 ? 27.938 14.188 -97.431 1.00 36.31 91 SER A CA 1
ATOM 724 C C . SER A 1 91 ? 27.778 14.699 -98.875 1.00 36.31 91 SER A C 1
ATOM 726 O O . SER A 1 91 ? 26.749 14.466 -99.506 1.00 36.31 91 SER A O 1
ATOM 728 N N . SER A 1 92 ? 28.850 15.250 -99.446 1.00 32.62 92 SER A N 1
ATOM 729 C CA . SER A 1 92 ? 29.178 15.114 -100.875 1.00 32.62 92 SER A CA 1
ATOM 730 C C . SER A 1 92 ? 30.672 15.380 -101.108 1.00 32.62 92 SER A C 1
ATOM 732 O O . SER A 1 92 ? 31.292 16.173 -100.403 1.00 32.62 92 SER A O 1
ATOM 734 N N . ALA A 1 93 ? 31.261 14.653 -102.059 1.00 38.91 93 ALA A N 1
ATOM 735 C CA . ALA A 1 93 ? 32.668 14.760 -102.457 1.00 38.91 93 ALA A CA 1
ATOM 736 C C . ALA A 1 93 ? 32.770 15.464 -103.856 1.00 38.91 93 ALA A C 1
ATOM 738 O O . ALA A 1 93 ? 31.831 16.189 -104.182 1.00 38.91 93 ALA A O 1
ATOM 739 N N . PRO A 1 94 ? 33.859 15.402 -104.662 1.00 50.12 94 PRO A N 1
ATOM 740 C CA . PRO A 1 94 ? 34.365 16.556 -105.435 1.00 50.12 94 PRO A CA 1
ATOM 741 C C . PRO A 1 94 ? 34.158 16.386 -106.973 1.00 50.12 94 PRO A C 1
ATOM 743 O O . PRO A 1 94 ? 33.296 15.606 -107.365 1.00 50.12 94 PRO A O 1
ATOM 746 N N . PRO A 1 95 ? 35.057 16.874 -107.864 1.00 68.81 95 PRO A N 1
ATOM 747 C CA . PRO A 1 95 ? 35.371 18.239 -108.355 1.00 68.81 95 PRO A CA 1
ATOM 748 C C . PRO A 1 95 ? 34.708 18.442 -109.770 1.00 68.81 95 PRO A C 1
ATOM 750 O O . PRO A 1 95 ? 33.580 17.974 -109.893 1.00 68.81 95 PRO A O 1
ATOM 753 N N . PRO A 1 96 ? 35.274 19.010 -110.883 1.00 51.94 96 PRO A N 1
ATOM 754 C CA . PRO A 1 96 ? 36.423 19.913 -111.146 1.00 51.94 96 PRO A CA 1
ATOM 755 C C . PRO A 1 96 ? 36.178 21.061 -112.194 1.00 51.94 96 PRO A C 1
ATOM 757 O O . PRO A 1 96 ? 35.092 21.217 -112.736 1.00 51.94 96 PRO A O 1
ATOM 760 N N . ARG A 1 97 ? 37.284 21.720 -112.615 1.00 32.38 97 ARG A N 1
ATOM 761 C CA . ARG A 1 97 ? 37.575 22.324 -113.955 1.00 32.38 97 ARG A CA 1
ATOM 762 C C . ARG A 1 97 ? 37.114 23.752 -114.346 1.00 32.38 97 ARG A C 1
ATOM 764 O O . ARG A 1 97 ? 36.091 24.271 -113.931 1.00 32.38 97 ARG A O 1
ATOM 771 N N . SER A 1 98 ? 37.876 24.250 -115.337 1.00 33.84 98 SER A N 1
ATOM 772 C CA . SER A 1 98 ? 37.722 25.405 -116.255 1.00 33.84 98 SER A CA 1
ATOM 773 C C . SER A 1 98 ? 38.313 26.747 -115.776 1.00 33.84 98 SER A C 1
ATOM 775 O O . SER A 1 98 ? 37.973 27.214 -114.702 1.00 33.84 98 SER A O 1
ATOM 777 N N . THR A 1 99 ? 39.345 27.359 -116.386 1.00 36.59 99 THR A N 1
ATOM 778 C CA . THR A 1 99 ? 39.687 27.728 -117.792 1.00 36.59 99 THR A CA 1
ATOM 779 C C . THR A 1 99 ? 38.893 28.905 -118.374 1.00 36.59 99 THR A C 1
ATOM 781 O O . THR A 1 99 ? 37.868 28.678 -119.006 1.00 36.59 99 THR A O 1
ATOM 784 N N . THR A 1 100 ? 39.438 30.127 -118.298 1.00 41.56 100 THR A N 1
ATOM 785 C CA . THR A 1 100 ? 39.162 31.290 -119.187 1.00 41.56 100 THR A CA 1
ATOM 786 C C . THR A 1 100 ? 40.448 32.190 -119.243 1.00 41.56 100 THR A C 1
ATOM 788 O O . THR A 1 100 ? 41.447 31.793 -118.638 1.00 41.56 100 THR A O 1
ATOM 791 N N . PRO A 1 101 ? 40.595 33.239 -120.095 1.00 44.69 101 PRO A N 1
ATOM 792 C CA . PRO A 1 101 ? 41.445 33.051 -121.276 1.00 44.69 101 PRO A CA 1
ATOM 793 C C . PRO A 1 101 ? 42.450 34.185 -121.625 1.00 44.69 101 PRO A C 1
ATOM 795 O O . PRO A 1 101 ? 42.461 35.282 -121.076 1.00 44.69 101 PRO A O 1
ATOM 798 N N . LYS A 1 102 ? 43.264 33.884 -122.645 1.00 35.41 102 LYS A N 1
ATOM 799 C CA . LYS A 1 102 ? 44.007 34.766 -123.575 1.00 35.41 102 LYS A CA 1
ATOM 800 C C . LYS A 1 102 ? 43.715 36.291 -123.552 1.00 35.41 102 LYS A C 1
ATOM 802 O O . LYS A 1 102 ? 42.634 36.725 -123.939 1.00 35.41 102 LYS A O 1
ATOM 807 N N . LYS A 1 103 ? 44.787 37.081 -123.397 1.00 38.28 103 LYS A N 1
ATOM 808 C CA . LYS A 1 103 ? 45.121 38.309 -124.169 1.00 38.28 103 LYS A CA 1
ATOM 809 C C . LYS A 1 103 ? 46.640 38.230 -124.424 1.00 38.28 103 LYS A C 1
ATOM 811 O O . LYS A 1 103 ? 47.382 38.219 -123.456 1.00 38.28 103 LYS A O 1
ATOM 816 N N . LEU A 1 104 ? 47.208 38.024 -125.617 1.00 35.19 104 LEU A N 1
ATOM 817 C CA . LEU A 1 104 ? 46.895 38.515 -126.968 1.00 35.19 104 LEU A CA 1
ATOM 818 C C . LEU A 1 104 ? 47.004 40.050 -127.103 1.00 35.19 104 LEU A C 1
ATOM 820 O O . LEU A 1 104 ? 46.025 40.761 -127.295 1.00 35.19 104 LEU A O 1
ATOM 824 N N . LYS A 1 105 ? 48.253 40.527 -127.023 1.00 39.38 105 LYS A N 1
ATOM 825 C CA . LYS A 1 105 ? 48.829 41.596 -127.865 1.00 39.38 105 LYS A CA 1
ATOM 826 C C . LYS A 1 105 ? 49.945 40.907 -128.683 1.00 39.38 105 LYS A C 1
ATOM 828 O O . LYS A 1 105 ? 50.581 40.004 -128.152 1.00 39.38 105 LYS A O 1
ATOM 833 N N . GLN A 1 106 ? 50.147 41.151 -129.978 1.00 40.31 106 GLN A N 1
ATOM 834 C CA . GLN A 1 106 ? 50.405 42.475 -130.557 1.00 40.31 106 GLN A CA 1
ATOM 835 C C . GLN A 1 106 ? 51.892 42.610 -130.959 1.00 40.31 106 GLN A C 1
ATOM 837 O O . GLN A 1 106 ? 52.540 43.490 -130.402 1.00 40.31 106 GLN A O 1
ATOM 842 N N . PRO A 1 107 ? 52.468 41.753 -131.838 1.00 39.41 107 PRO A N 1
ATOM 843 C CA . PRO A 1 107 ? 53.810 41.983 -132.383 1.00 39.41 107 PRO A CA 1
ATOM 844 C C . PRO A 1 107 ? 53.794 43.071 -133.473 1.00 39.41 107 PRO A C 1
ATOM 846 O O . PRO A 1 107 ? 52.925 43.059 -134.343 1.00 39.41 107 PRO A O 1
ATOM 849 N N . THR A 1 108 ? 54.778 43.974 -133.465 1.00 37.59 108 THR A N 1
ATOM 850 C CA . THR A 1 108 ? 54.946 45.046 -134.468 1.00 37.59 108 THR A CA 1
ATOM 851 C C . THR A 1 108 ? 56.428 45.357 -134.702 1.00 37.59 108 THR A C 1
ATOM 853 O O . THR A 1 108 ? 57.145 45.554 -133.725 1.00 37.59 108 THR A O 1
ATOM 856 N N . GLY A 1 109 ? 56.855 45.475 -135.968 1.00 35.06 109 GLY A N 1
ATOM 857 C CA . GLY A 1 109 ? 58.226 45.855 -136.372 1.00 35.06 109 GLY A CA 1
ATOM 858 C C . GLY A 1 109 ? 59.164 44.644 -136.497 1.00 35.06 109 GLY A C 1
ATOM 859 O O . GLY A 1 109 ? 59.621 44.129 -135.487 1.00 35.06 109 GLY A O 1
ATOM 860 N N . ASN A 1 110 ? 59.362 44.020 -137.664 1.00 41.38 110 ASN A N 1
ATOM 861 C CA . ASN A 1 110 ? 60.067 44.506 -138.867 1.00 41.38 110 ASN A CA 1
ATOM 862 C C . ASN A 1 110 ? 61.489 45.038 -138.615 1.00 41.38 110 ASN A C 1
ATOM 864 O O . ASN A 1 110 ? 61.703 46.236 -138.727 1.00 41.38 110 ASN A O 1
ATOM 868 N N . GLU A 1 111 ? 62.461 44.137 -138.439 1.00 41.38 111 GLU A N 1
ATOM 869 C CA . GLU A 1 111 ? 63.800 44.288 -139.034 1.00 41.38 111 GLU A CA 1
ATOM 870 C C . GLU A 1 111 ? 64.281 42.925 -139.564 1.00 41.38 111 GLU A C 1
ATOM 872 O O . GLU A 1 111 ? 64.056 41.885 -138.941 1.00 41.38 111 GLU A O 1
ATOM 877 N N . LEU A 1 112 ? 64.890 42.915 -140.754 1.00 43.84 112 LEU A N 1
ATOM 878 C CA . LEU A 1 112 ? 65.317 41.693 -141.443 1.00 43.84 112 LEU A CA 1
ATOM 879 C C . LEU A 1 112 ? 66.629 41.160 -140.831 1.00 43.84 112 LEU A C 1
ATOM 881 O O . LEU A 1 112 ? 67.643 41.860 -140.878 1.00 43.84 112 LEU A O 1
ATOM 885 N N . PRO A 1 113 ? 66.668 39.925 -140.292 1.00 41.59 113 PRO A N 1
ATOM 886 C CA . PRO A 1 113 ? 67.878 39.385 -139.686 1.00 41.59 113 PRO A CA 1
ATOM 887 C C . PRO A 1 113 ? 68.926 39.044 -140.754 1.00 41.59 113 PRO A C 1
ATOM 889 O O . PRO A 1 113 ? 68.839 38.025 -141.437 1.00 41.59 113 PRO A O 1
ATOM 892 N N . SER A 1 114 ? 69.958 39.887 -140.851 1.00 42.44 114 SER A N 1
ATOM 893 C CA . SER A 1 114 ? 71.188 39.613 -141.608 1.00 42.44 114 SER A CA 1
ATOM 894 C C . SER A 1 114 ? 71.743 38.218 -141.284 1.00 42.44 114 SER A C 1
ATOM 896 O O . SER A 1 114 ? 71.698 37.782 -140.131 1.00 42.44 114 SER A O 1
ATOM 898 N N . VAL A 1 115 ? 72.307 37.527 -142.279 1.00 49.69 115 VAL A N 1
ATOM 899 C CA . VAL A 1 115 ? 72.737 36.111 -142.210 1.00 49.69 115 VAL A CA 1
ATOM 900 C C . VAL A 1 115 ? 73.736 35.829 -141.069 1.00 49.69 115 VAL A C 1
ATOM 902 O O . VAL A 1 115 ? 73.780 34.722 -140.540 1.00 49.69 115 VAL A O 1
ATOM 905 N N . ILE A 1 116 ? 74.462 36.846 -140.593 1.00 51.97 116 ILE A N 1
ATOM 906 C CA . ILE A 1 116 ? 75.419 36.759 -139.472 1.00 51.97 116 ILE A CA 1
ATOM 907 C C . ILE A 1 116 ? 74.715 36.734 -138.086 1.00 51.97 116 ILE A C 1
ATOM 909 O O . ILE A 1 116 ? 75.316 36.378 -137.071 1.00 51.97 116 ILE A O 1
ATOM 913 N N . SER A 1 117 ? 73.418 37.057 -138.012 1.00 47.59 117 SER A N 1
ATOM 914 C CA . SER A 1 117 ? 72.631 37.089 -136.763 1.00 47.59 117 SER A CA 1
ATOM 915 C C . SER A 1 117 ? 72.004 35.744 -136.362 1.00 47.59 117 SER A C 1
ATOM 917 O O . SER A 1 117 ? 71.663 35.550 -135.192 1.00 47.59 117 SER A O 1
ATOM 919 N N . ILE A 1 118 ? 71.890 34.787 -137.292 1.00 53.41 118 ILE A N 1
ATOM 920 C CA . ILE A 1 118 ? 71.252 33.480 -137.051 1.00 53.41 118 ILE A CA 1
ATOM 921 C C . ILE A 1 118 ? 72.034 32.679 -135.997 1.00 53.41 118 ILE A C 1
ATOM 923 O O . ILE A 1 118 ? 71.435 32.129 -135.071 1.00 53.41 118 ILE A O 1
ATOM 927 N N . SER A 1 119 ? 73.368 32.697 -136.063 1.00 57.66 119 SER A N 1
ATOM 928 C CA . SER A 1 119 ? 74.251 32.017 -135.105 1.00 57.66 119 SER A CA 1
ATOM 929 C C . SER A 1 119 ? 74.101 32.566 -133.680 1.00 57.66 119 SER A C 1
ATOM 931 O O . SER A 1 119 ? 73.938 31.794 -132.736 1.00 57.66 119 SER A O 1
ATOM 933 N N . LYS A 1 120 ? 74.059 33.899 -133.518 1.00 63.03 120 LYS A N 1
ATOM 934 C CA . LYS A 1 120 ? 73.845 34.545 -132.207 1.00 63.03 120 LYS A CA 1
ATOM 935 C C . LYS A 1 120 ? 72.439 34.286 -131.658 1.00 63.03 120 LYS A C 1
ATOM 937 O O . LYS A 1 120 ? 72.283 34.087 -130.457 1.00 63.03 120 LYS A O 1
ATOM 942 N N . ASN A 1 121 ? 71.420 34.235 -132.517 1.00 64.06 121 ASN A N 1
ATOM 943 C CA . ASN A 1 121 ? 70.052 33.926 -132.097 1.00 64.06 121 ASN A CA 1
ATOM 944 C C . ASN A 1 121 ? 69.865 32.454 -131.697 1.00 64.06 121 ASN A C 1
ATOM 946 O O . ASN A 1 121 ? 69.112 32.182 -130.764 1.00 64.06 121 ASN A O 1
ATOM 950 N N . LEU A 1 122 ? 70.571 31.511 -132.329 1.00 66.81 122 LEU A N 1
ATOM 951 C CA . LEU A 1 122 ? 70.634 30.119 -131.864 1.00 66.81 122 LEU A CA 1
ATOM 952 C C . LEU A 1 122 ? 71.325 30.010 -130.498 1.00 66.81 122 LEU A C 1
ATOM 954 O O . LEU A 1 122 ? 70.823 29.326 -129.609 1.00 66.81 122 LEU A O 1
ATOM 958 N N . GLU A 1 123 ? 72.431 30.728 -130.296 1.00 73.25 123 GLU A N 1
ATOM 959 C CA . GLU A 1 123 ? 73.151 30.737 -129.020 1.00 73.25 123 GLU A CA 1
ATOM 960 C C . GLU A 1 123 ? 72.327 31.380 -127.887 1.00 73.25 123 GLU A C 1
ATOM 962 O O . GLU A 1 123 ? 72.282 30.857 -126.772 1.00 73.25 123 GLU A O 1
ATOM 967 N N . ASN A 1 124 ? 71.611 32.471 -128.176 1.00 77.25 124 ASN A N 1
ATOM 968 C CA . ASN A 1 124 ? 70.699 33.117 -127.231 1.00 77.25 124 ASN A CA 1
ATOM 969 C C . ASN A 1 124 ? 69.502 32.220 -126.892 1.00 77.25 124 ASN A C 1
ATOM 971 O O . ASN A 1 124 ? 69.211 32.040 -125.712 1.00 77.25 124 ASN A O 1
ATOM 975 N N . LYS A 1 125 ? 68.864 31.583 -127.887 1.00 75.75 125 LYS A N 1
ATOM 976 C CA . LYS A 1 125 ? 67.781 30.612 -127.647 1.00 75.75 125 LYS A CA 1
ATOM 977 C C . LYS A 1 125 ? 68.253 29.398 -126.852 1.00 75.75 125 LYS A C 1
ATOM 979 O O . LYS A 1 125 ? 67.510 28.922 -126.004 1.00 75.75 125 LYS A O 1
ATOM 984 N N . LYS A 1 126 ? 69.487 28.925 -127.062 1.00 78.75 126 LYS A N 1
ATOM 985 C CA . LYS A 1 126 ? 70.080 27.858 -126.243 1.00 78.75 126 LYS A CA 1
ATOM 986 C C . LYS A 1 126 ? 70.257 28.307 -124.788 1.00 78.75 126 LYS A C 1
ATOM 988 O O . LYS A 1 126 ? 69.793 27.621 -123.889 1.00 78.75 126 LYS A O 1
ATOM 993 N N . LYS A 1 127 ? 70.818 29.500 -124.552 1.00 82.12 127 LYS A N 1
ATOM 994 C CA . LYS A 1 127 ? 70.944 30.091 -123.202 1.00 82.12 127 LYS A CA 1
ATOM 995 C C . LYS A 1 127 ? 69.587 30.340 -122.533 1.00 82.12 127 LYS A C 1
ATOM 997 O O . LYS A 1 127 ? 69.485 30.260 -121.313 1.00 82.12 127 LYS A O 1
ATOM 1002 N N . GLU A 1 128 ? 68.555 30.668 -123.303 1.00 80.88 128 GLU A N 1
ATOM 1003 C CA . GLU A 1 128 ? 67.191 30.881 -122.814 1.00 80.88 128 GLU A CA 1
ATOM 1004 C C . GLU A 1 128 ? 66.479 29.557 -122.496 1.00 80.88 128 GLU A C 1
ATOM 1006 O O . GLU A 1 128 ? 65.857 29.443 -121.442 1.00 80.88 128 GLU A O 1
ATOM 1011 N N . TYR A 1 129 ? 66.662 28.528 -123.327 1.00 83.06 129 TYR A N 1
ATOM 1012 C CA . TYR A 1 129 ? 66.220 27.161 -123.053 1.00 83.06 129 TYR A CA 1
ATOM 1013 C C . TYR A 1 129 ? 66.911 26.583 -121.810 1.00 83.06 129 TYR A C 1
ATOM 1015 O O . TYR A 1 129 ? 66.236 26.078 -120.920 1.00 83.06 129 TYR A O 1
ATOM 1023 N N . ASP A 1 130 ? 68.230 26.753 -121.672 1.00 80.75 130 ASP A N 1
ATOM 1024 C CA . ASP A 1 130 ? 68.980 26.338 -120.479 1.00 80.75 130 ASP A CA 1
ATOM 1025 C C . ASP A 1 130 ? 68.490 27.073 -119.214 1.00 80.75 130 ASP A C 1
ATOM 1027 O O . ASP A 1 130 ? 68.415 26.479 -118.138 1.00 80.75 130 ASP A O 1
ATOM 1031 N N . LYS A 1 131 ? 68.108 28.357 -119.321 1.00 85.44 131 LYS A N 1
ATOM 1032 C CA . LYS A 1 131 ? 67.462 29.101 -118.223 1.00 85.44 131 LYS A CA 1
ATOM 1033 C C . LYS A 1 131 ? 66.074 28.550 -117.892 1.00 85.44 131 LYS A C 1
ATOM 1035 O O . LYS A 1 131 ? 65.760 28.424 -116.713 1.00 85.44 131 LYS A O 1
ATOM 1040 N N . GLN A 1 132 ? 65.258 28.216 -118.893 1.00 81.00 132 GLN A N 1
ATOM 1041 C CA . GLN A 1 132 ? 63.940 27.605 -118.683 1.00 81.00 132 GLN A CA 1
ATOM 1042 C C . GLN A 1 132 ? 64.061 26.217 -118.041 1.00 81.00 132 GLN A C 1
ATOM 1044 O O . GLN A 1 132 ? 63.340 25.934 -117.090 1.00 81.00 132 GLN A O 1
ATOM 1049 N N . MET A 1 133 ? 65.017 25.393 -118.477 1.00 83.00 133 MET A N 1
ATOM 1050 C CA . MET A 1 133 ? 65.302 24.091 -117.868 1.00 83.00 133 MET A CA 1
ATOM 1051 C C . MET A 1 133 ? 65.723 24.231 -116.402 1.00 83.00 133 MET A C 1
ATOM 1053 O O . MET A 1 133 ? 65.124 23.586 -115.546 1.00 83.00 133 MET A O 1
ATOM 1057 N N . ARG A 1 134 ? 66.653 25.143 -116.080 1.00 87.00 134 ARG A N 1
ATOM 1058 C CA . ARG A 1 134 ? 67.026 25.430 -114.680 1.00 87.00 134 ARG A CA 1
ATOM 1059 C C . ARG A 1 134 ? 65.851 25.946 -113.850 1.00 87.00 134 ARG A C 1
ATOM 1061 O O . ARG A 1 134 ? 65.723 25.560 -112.697 1.00 87.00 134 ARG A O 1
ATOM 1068 N N . LEU A 1 135 ? 64.983 26.787 -114.421 1.00 88.19 135 LEU A N 1
ATOM 1069 C CA . LEU A 1 135 ? 63.777 27.272 -113.742 1.00 88.19 135 LEU A CA 1
ATOM 1070 C C . LEU A 1 135 ? 62.813 26.116 -113.424 1.00 88.19 135 LEU A C 1
ATOM 1072 O O . LEU A 1 135 ? 62.265 26.064 -112.326 1.00 88.19 135 LEU A O 1
ATOM 1076 N N . ILE A 1 136 ? 62.624 25.182 -114.361 1.00 84.94 136 ILE A N 1
ATOM 1077 C CA . ILE A 1 136 ? 61.794 23.983 -114.172 1.00 84.94 136 ILE A CA 1
ATOM 1078 C C . ILE A 1 136 ? 62.416 23.061 -113.114 1.00 84.94 136 ILE A C 1
ATOM 1080 O O . ILE A 1 136 ? 61.706 22.595 -112.226 1.00 84.94 136 ILE A O 1
ATOM 1084 N N . GLU A 1 137 ? 63.731 22.839 -113.147 1.00 86.44 137 GLU A N 1
ATOM 1085 C CA . GLU A 1 137 ? 64.451 22.073 -112.120 1.00 86.44 137 GLU A CA 1
ATOM 1086 C C . GLU A 1 137 ? 64.331 22.720 -110.734 1.00 86.44 137 GLU A C 1
ATOM 1088 O O . GLU A 1 137 ? 64.002 22.039 -109.764 1.00 86.44 137 GLU A O 1
ATOM 1093 N N . GLU A 1 138 ? 64.517 24.037 -110.629 1.00 90.50 138 GLU A N 1
ATOM 1094 C CA . GLU A 1 138 ? 64.369 24.787 -109.380 1.00 90.50 138 GLU A CA 1
ATOM 1095 C C . GLU A 1 138 ? 62.925 24.725 -108.854 1.00 90.50 138 GLU A C 1
ATOM 1097 O O . GLU A 1 138 ? 62.709 24.502 -107.662 1.00 90.50 138 GLU A O 1
ATOM 1102 N N . GLN A 1 139 ? 61.924 24.842 -109.735 1.00 88.19 139 GLN A N 1
ATOM 1103 C CA . GLN A 1 139 ? 60.513 24.652 -109.389 1.00 88.19 139 GLN A CA 1
ATOM 1104 C C . GLN A 1 139 ? 60.225 23.217 -108.925 1.00 88.19 139 GLN A C 1
ATOM 1106 O O . GLN A 1 139 ? 59.525 23.037 -107.931 1.00 88.19 139 GLN A O 1
ATOM 1111 N N . MET A 1 140 ? 60.798 22.195 -109.569 1.00 88.12 140 MET A N 1
ATOM 1112 C CA . MET A 1 140 ? 60.674 20.798 -109.134 1.00 88.12 140 MET A CA 1
ATOM 1113 C C . MET A 1 140 ? 61.366 20.535 -107.791 1.00 88.12 140 MET A C 1
ATOM 1115 O O . MET A 1 140 ? 60.852 19.758 -106.984 1.00 88.12 140 MET A O 1
ATOM 1119 N N . ILE A 1 141 ? 62.513 21.165 -107.525 1.00 89.94 141 ILE A N 1
ATOM 1120 C CA . ILE A 1 141 ? 63.218 21.066 -106.240 1.00 89.94 141 ILE A CA 1
ATOM 1121 C C . ILE A 1 141 ? 62.396 21.741 -105.139 1.00 89.94 141 ILE A C 1
ATOM 1123 O O . ILE A 1 141 ? 62.157 21.114 -104.107 1.00 89.94 141 ILE A O 1
ATOM 1127 N N . LYS A 1 142 ? 61.889 22.957 -105.380 1.00 89.94 142 LYS A N 1
ATOM 1128 C CA . LYS A 1 142 ? 60.988 23.669 -104.459 1.00 89.94 142 LYS A CA 1
ATOM 1129 C C . LYS A 1 142 ? 59.715 22.868 -104.190 1.00 89.94 142 LYS A C 1
ATOM 1131 O O . LYS A 1 142 ? 59.374 22.670 -103.030 1.00 89.94 142 LYS A O 1
ATOM 1136 N N . ALA A 1 143 ? 59.083 22.303 -105.221 1.00 85.25 143 ALA A N 1
ATOM 1137 C CA . ALA A 1 143 ? 57.921 21.427 -105.070 1.00 85.25 143 ALA A CA 1
ATOM 1138 C C . ALA A 1 143 ? 58.234 20.204 -104.183 1.00 85.25 143 ALA A C 1
ATOM 1140 O O . ALA A 1 143 ? 57.508 19.939 -103.224 1.00 85.25 143 ALA A O 1
ATOM 1141 N N . LYS A 1 144 ? 59.359 19.511 -104.423 1.00 91.81 144 LYS A N 1
ATOM 1142 C CA . LYS A 1 144 ? 59.816 18.380 -103.589 1.00 91.81 144 LYS A CA 1
ATOM 1143 C C . LYS A 1 144 ? 60.166 18.787 -102.153 1.00 91.81 144 LYS A C 1
ATOM 1145 O O . LYS A 1 144 ? 59.985 17.980 -101.243 1.00 91.81 144 LYS A O 1
ATOM 1150 N N . GLN A 1 145 ? 60.680 19.997 -101.929 1.00 89.62 145 GLN A N 1
ATOM 1151 C CA . GLN A 1 145 ? 60.923 20.531 -100.584 1.00 89.62 145 GLN A CA 1
ATOM 1152 C C . GLN A 1 145 ? 59.597 20.798 -99.864 1.00 89.62 145 GLN A C 1
ATOM 1154 O O . GLN A 1 145 ? 59.379 20.223 -98.800 1.00 89.62 145 GLN A O 1
ATOM 1159 N N . THR A 1 146 ? 58.668 21.527 -100.491 1.00 87.12 146 THR A N 1
ATOM 1160 C CA . THR A 1 146 ? 57.339 21.796 -99.919 1.00 87.12 146 THR A CA 1
ATOM 1161 C C . THR A 1 146 ? 56.523 20.523 -99.671 1.00 87.12 146 THR A C 1
ATOM 1163 O O . THR A 1 146 ? 55.824 20.430 -98.668 1.00 87.12 146 THR A O 1
ATOM 1166 N N . GLU A 1 147 ? 56.651 19.490 -100.514 1.00 89.81 147 GLU A N 1
ATOM 1167 C CA . GLU A 1 147 ? 56.009 18.186 -100.290 1.00 89.81 147 GLU A CA 1
ATOM 1168 C C . GLU A 1 147 ? 56.594 17.464 -99.060 1.00 89.81 147 GLU A C 1
ATOM 1170 O O . GLU A 1 147 ? 55.860 16.884 -98.257 1.00 89.81 147 GLU A O 1
ATOM 1175 N N . ARG A 1 148 ? 57.922 17.514 -98.878 1.00 89.75 148 ARG A N 1
ATOM 1176 C CA . ARG A 1 148 ? 58.601 16.941 -97.701 1.00 89.75 148 ARG A CA 1
ATOM 1177 C C . ARG A 1 148 ? 58.252 17.693 -96.420 1.00 89.75 148 ARG A C 1
ATOM 1179 O O . ARG A 1 148 ? 58.084 17.056 -95.384 1.00 89.75 148 ARG A O 1
ATOM 1186 N N . GLU A 1 149 ? 58.140 19.014 -96.481 1.00 88.19 149 GLU A N 1
ATOM 1187 C CA . GLU A 1 149 ? 57.697 19.854 -95.365 1.00 88.19 149 GLU A CA 1
ATOM 1188 C C . GLU A 1 149 ? 56.234 19.574 -95.015 1.00 88.19 149 GLU A C 1
ATOM 1190 O O . GLU A 1 149 ? 55.939 19.296 -93.856 1.00 88.19 149 GLU A O 1
ATOM 1195 N N . GLY A 1 150 ? 55.346 19.492 -96.011 1.00 85.94 150 GLY A N 1
ATOM 1196 C CA . GLY A 1 150 ? 53.953 19.080 -95.825 1.00 85.94 150 GLY A CA 1
ATOM 1197 C C . GLY A 1 150 ? 53.824 17.713 -95.145 1.00 85.94 150 GLY A C 1
ATOM 1198 O O . GLY A 1 150 ? 53.079 17.579 -94.179 1.00 85.94 150 GLY A O 1
ATOM 1199 N N . LYS A 1 151 ? 54.616 16.716 -95.563 1.00 91.88 151 LYS A N 1
ATOM 1200 C CA . LYS A 1 151 ? 54.649 15.381 -94.931 1.00 91.88 151 LYS A CA 1
ATOM 1201 C C . LYS A 1 151 ? 55.207 15.384 -93.503 1.00 91.88 151 LYS A C 1
ATOM 1203 O O . LYS A 1 151 ? 54.780 14.566 -92.690 1.00 91.88 151 LYS A O 1
ATOM 1208 N N . ARG A 1 152 ? 56.144 16.284 -93.172 1.00 89.94 152 ARG A N 1
ATOM 1209 C CA . ARG A 1 152 ? 56.621 16.476 -91.788 1.00 89.94 152 ARG A CA 1
ATOM 1210 C C . ARG A 1 152 ? 55.521 17.080 -90.918 1.00 89.94 152 ARG A C 1
ATOM 1212 O O . ARG A 1 152 ? 55.189 16.491 -89.897 1.00 89.94 152 ARG A O 1
ATOM 1219 N N . LEU A 1 153 ? 54.906 18.171 -91.380 1.00 89.38 153 LEU A N 1
ATOM 1220 C CA . LEU A 1 153 ? 53.796 18.838 -90.695 1.00 89.38 153 LEU A CA 1
ATOM 1221 C C . LEU A 1 153 ? 52.606 17.888 -90.486 1.00 89.38 153 LEU A C 1
ATOM 1223 O O . LEU A 1 153 ? 52.081 17.810 -89.383 1.00 89.38 153 LEU A O 1
ATOM 1227 N N . GLU A 1 154 ? 52.230 17.091 -91.491 1.00 89.12 154 GLU A N 1
ATOM 1228 C CA . GLU A 1 154 ? 51.203 16.049 -91.350 1.00 89.12 154 GLU A CA 1
ATOM 1229 C C . GLU A 1 154 ? 51.594 14.997 -90.293 1.00 89.12 154 GLU A C 1
ATOM 1231 O O . GLU A 1 154 ? 50.760 14.549 -89.503 1.00 89.12 154 GLU A O 1
ATOM 1236 N N . GLY A 1 155 ? 52.872 14.608 -90.254 1.00 91.31 155 GLY A N 1
ATOM 1237 C CA . GLY A 1 155 ? 53.417 13.700 -89.248 1.00 91.31 155 GLY A CA 1
ATOM 1238 C C . GLY A 1 155 ? 53.337 14.260 -87.827 1.00 91.31 155 GLY A C 1
ATOM 1239 O O . GLY A 1 155 ? 52.975 13.521 -86.910 1.00 91.31 155 GLY A O 1
ATOM 1240 N N . ASP A 1 156 ? 53.630 15.547 -87.647 1.00 91.38 156 ASP A N 1
ATOM 1241 C CA . ASP A 1 156 ? 53.582 16.222 -86.349 1.00 91.38 156 ASP A CA 1
ATOM 1242 C C . ASP A 1 156 ? 52.138 16.488 -85.896 1.00 91.38 156 ASP A C 1
ATOM 1244 O O . ASP A 1 156 ? 51.794 16.135 -84.767 1.00 91.38 156 ASP A O 1
ATOM 1248 N N . VAL A 1 157 ? 51.240 16.911 -86.794 1.00 91.31 157 VAL A N 1
ATOM 1249 C CA . VAL A 1 157 ? 49.788 16.985 -86.530 1.00 91.31 157 VAL A CA 1
ATOM 1250 C C . VAL A 1 157 ? 49.234 15.619 -86.099 1.00 91.31 157 VAL A C 1
ATOM 1252 O O . VAL A 1 157 ? 48.470 15.533 -85.141 1.00 91.31 157 VAL A O 1
ATOM 1255 N N . LYS A 1 158 ? 49.662 14.511 -86.722 1.00 91.38 158 LYS A N 1
ATOM 1256 C CA . LYS A 1 158 ? 49.269 13.147 -86.304 1.00 91.38 158 LYS A CA 1
ATOM 1257 C C . LYS A 1 158 ? 49.898 12.685 -84.984 1.00 91.38 158 LYS A C 1
ATOM 1259 O O . LYS A 1 158 ? 49.436 11.684 -84.423 1.00 91.38 158 LYS A O 1
ATOM 1264 N N . LYS A 1 159 ? 50.965 13.323 -84.492 1.00 92.75 159 LYS A N 1
ATOM 1265 C CA . LYS A 1 159 ? 51.475 13.102 -83.124 1.00 92.75 159 LYS A CA 1
ATOM 1266 C C . LYS A 1 159 ? 50.643 13.901 -82.129 1.00 92.75 159 LYS A C 1
ATOM 1268 O O . LYS A 1 159 ? 50.190 13.328 -81.145 1.00 92.75 159 LYS A O 1
ATOM 1273 N N . GLU A 1 160 ? 50.384 15.171 -82.426 1.00 91.44 160 GLU A N 1
ATOM 1274 C CA . GLU A 1 160 ? 49.575 16.067 -81.598 1.00 91.44 160 GLU A CA 1
ATOM 1275 C C . GLU A 1 160 ? 48.145 15.534 -81.421 1.00 91.44 160 GLU A C 1
ATOM 1277 O O . GLU A 1 160 ? 47.690 15.380 -80.293 1.00 91.44 160 GLU A O 1
ATOM 1282 N N . GLN A 1 161 ? 47.484 15.094 -82.497 1.00 90.62 161 GLN A N 1
ATOM 1283 C CA . GLN A 1 161 ? 46.179 14.418 -82.429 1.00 90.62 161 GLN A CA 1
ATOM 1284 C C . GLN A 1 161 ? 46.197 13.178 -81.523 1.00 90.62 161 GLN A C 1
ATOM 1286 O O . GLN A 1 161 ? 45.264 12.957 -80.755 1.00 90.62 161 GLN A O 1
ATOM 1291 N N . ARG A 1 162 ? 47.260 12.361 -81.578 1.00 91.69 162 ARG A N 1
ATOM 1292 C CA . ARG A 1 162 ? 47.400 11.185 -80.701 1.00 91.69 162 ARG A CA 1
ATOM 1293 C C . ARG A 1 162 ? 47.645 11.572 -79.244 1.00 91.69 162 ARG A C 1
ATOM 1295 O O . ARG A 1 162 ? 47.119 10.901 -78.361 1.00 91.69 162 ARG A O 1
ATOM 1302 N N . HIS A 1 163 ? 48.388 12.647 -78.996 1.00 91.06 163 HIS A N 1
ATOM 1303 C CA . HIS A 1 163 ? 48.578 13.194 -77.657 1.00 91.06 163 HIS A CA 1
ATOM 1304 C C . HIS A 1 163 ? 47.262 13.745 -77.087 1.00 91.06 163 HIS A C 1
ATOM 1306 O O . HIS A 1 163 ? 46.878 13.355 -75.989 1.00 91.06 163 HIS A O 1
ATOM 1312 N N . LEU A 1 164 ? 46.514 14.536 -77.865 1.00 90.44 164 LEU A N 1
ATOM 1313 C CA . LEU A 1 164 ? 45.191 15.054 -77.494 1.00 90.44 164 LEU A CA 1
ATOM 1314 C C . LEU A 1 164 ? 44.176 13.933 -77.222 1.00 90.44 164 LEU A C 1
ATOM 1316 O O . LEU A 1 164 ? 43.428 14.002 -76.254 1.00 90.44 164 LEU A O 1
ATOM 1320 N N . HIS A 1 165 ? 44.166 12.862 -78.021 1.00 91.50 165 HIS A N 1
ATOM 1321 C CA . HIS A 1 165 ? 43.325 11.696 -77.731 1.00 91.50 165 HIS A CA 1
ATOM 1322 C C . HIS A 1 165 ? 43.719 10.971 -76.435 1.00 91.50 165 HIS A C 1
ATOM 1324 O O . HIS A 1 165 ? 42.846 10.411 -75.772 1.00 91.50 165 HIS A O 1
ATOM 1330 N N . HIS A 1 166 ? 45.004 10.968 -76.065 1.00 92.69 166 HIS A N 1
ATOM 1331 C CA . HIS A 1 166 ? 45.455 10.397 -74.797 1.00 92.69 166 HIS A CA 1
ATOM 1332 C C . HIS A 1 166 ? 45.001 11.255 -73.612 1.00 92.69 166 HIS A C 1
ATOM 1334 O O . HIS A 1 166 ? 44.361 10.735 -72.701 1.00 92.69 166 HIS A O 1
ATOM 1340 N N . THR A 1 167 ? 45.247 12.567 -73.664 1.00 90.00 167 THR A N 1
ATOM 1341 C CA . THR A 1 167 ? 44.896 13.485 -72.572 1.00 90.00 167 THR A CA 1
ATOM 1342 C C . THR A 1 167 ? 43.386 13.601 -72.379 1.00 90.00 167 THR A C 1
ATOM 1344 O O . THR A 1 167 ? 42.927 13.591 -71.242 1.00 90.00 167 THR A O 1
ATOM 1347 N N . LEU A 1 168 ? 42.586 13.611 -73.454 1.00 90.06 168 LEU A N 1
ATOM 1348 C CA . LEU A 1 168 ? 41.121 13.535 -73.350 1.00 90.06 168 LEU A CA 1
ATOM 1349 C C . LEU A 1 168 ? 40.666 12.249 -72.646 1.00 90.06 168 LEU A C 1
ATOM 1351 O O . LEU A 1 168 ? 39.832 12.306 -71.747 1.00 90.06 168 LEU A O 1
ATOM 1355 N N . LYS A 1 169 ? 41.261 11.098 -72.983 1.00 93.69 169 LYS A N 1
ATOM 1356 C CA . LYS A 1 169 ? 40.937 9.818 -72.338 1.00 93.69 169 LYS A CA 1
ATOM 1357 C C . LYS A 1 169 ? 41.341 9.784 -70.859 1.00 93.69 169 LYS A C 1
ATOM 1359 O O . LYS A 1 169 ? 40.636 9.182 -70.052 1.00 93.69 169 LYS A O 1
ATOM 1364 N N . GLU A 1 170 ? 42.458 10.407 -70.491 1.00 91.19 170 GLU A N 1
ATOM 1365 C CA . GLU A 1 170 ? 42.866 10.564 -69.089 1.00 91.19 170 GLU A CA 1
ATOM 1366 C C . GLU A 1 170 ? 41.898 11.474 -68.323 1.00 91.19 170 GLU A C 1
ATOM 1368 O O . GLU A 1 170 ? 41.468 11.118 -67.227 1.00 91.19 170 GLU A O 1
ATOM 1373 N N .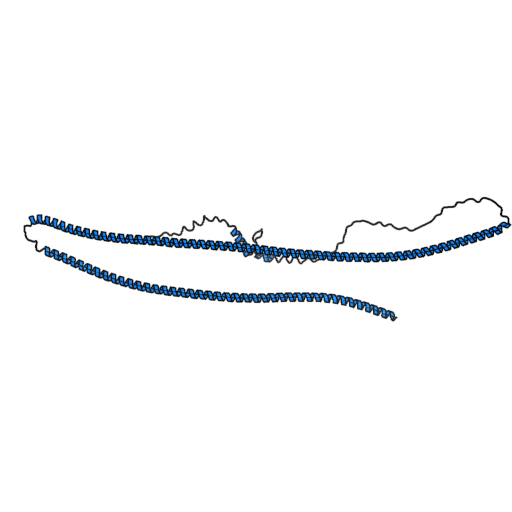 LEU A 1 171 ? 41.472 12.588 -68.928 1.00 90.81 171 LEU A N 1
ATOM 1374 C CA . LEU A 1 171 ? 40.469 13.486 -68.354 1.00 90.81 171 LEU A CA 1
ATOM 1375 C C . LEU A 1 171 ? 39.101 12.806 -68.180 1.00 90.81 171 LEU A C 1
ATOM 1377 O O . LEU A 1 171 ? 38.470 13.014 -67.146 1.00 90.81 171 LEU A O 1
ATOM 1381 N N . ASP A 1 172 ? 38.667 11.952 -69.112 1.00 89.06 172 ASP A N 1
ATOM 1382 C CA . ASP A 1 172 ? 37.442 11.147 -68.973 1.00 89.06 172 ASP A CA 1
ATOM 1383 C C . ASP A 1 172 ? 37.546 10.130 -67.817 1.00 89.06 172 ASP A C 1
ATOM 1385 O O . ASP A 1 172 ? 36.600 9.937 -67.044 1.00 89.06 172 ASP A O 1
ATOM 1389 N N . ILE A 1 173 ? 38.709 9.489 -67.651 1.00 92.25 173 ILE A N 1
ATOM 1390 C CA . ILE A 1 173 ? 38.977 8.567 -66.533 1.00 92.25 173 ILE A CA 1
ATOM 1391 C C . ILE A 1 173 ? 38.971 9.320 -65.194 1.00 92.25 173 ILE A C 1
ATOM 1393 O O . ILE A 1 173 ? 38.392 8.843 -64.217 1.00 92.25 173 ILE A O 1
ATOM 1397 N N . ASP A 1 174 ? 39.560 10.511 -65.131 1.00 91.25 174 ASP A N 1
ATOM 1398 C CA . ASP A 1 174 ? 39.563 11.319 -63.911 1.00 91.25 174 ASP A CA 1
ATOM 1399 C C . ASP A 1 174 ? 38.196 11.956 -63.618 1.00 91.25 174 ASP A C 1
ATOM 1401 O O . ASP A 1 174 ? 37.815 12.069 -62.452 1.00 91.25 174 ASP A O 1
ATOM 1405 N N . ALA A 1 175 ? 37.419 12.321 -64.641 1.00 90.50 175 ALA A N 1
ATOM 1406 C CA . ALA A 1 175 ? 36.044 12.790 -64.487 1.00 90.50 175 ALA A CA 1
ATOM 1407 C C . ALA A 1 175 ? 35.133 11.682 -63.938 1.00 90.50 175 ALA A C 1
ATOM 1409 O O . ALA A 1 175 ? 34.398 11.909 -62.976 1.00 90.50 175 ALA A O 1
ATOM 1410 N N . THR A 1 176 ? 35.225 10.464 -64.484 1.00 91.25 176 THR A N 1
ATOM 1411 C CA . THR A 1 176 ? 34.451 9.308 -63.998 1.00 91.25 176 THR A CA 1
ATOM 1412 C C . THR A 1 176 ? 34.860 8.881 -62.586 1.00 91.25 176 THR A C 1
ATOM 1414 O O . THR A 1 176 ? 33.985 8.597 -61.767 1.00 91.25 176 THR A O 1
ATOM 1417 N N . ARG A 1 177 ? 36.156 8.926 -62.239 1.00 91.69 177 ARG A N 1
ATOM 1418 C CA . ARG A 1 177 ? 36.628 8.730 -60.853 1.00 91.69 177 ARG A CA 1
ATOM 1419 C C . ARG A 1 177 ? 36.068 9.780 -59.895 1.00 91.69 177 ARG A C 1
ATOM 1421 O O . ARG A 1 177 ? 35.487 9.413 -58.879 1.00 91.69 177 ARG A O 1
ATOM 1428 N N . LYS A 1 178 ? 36.174 11.070 -60.235 1.00 91.94 178 LYS A N 1
ATOM 1429 C CA . LYS A 1 178 ? 35.633 12.170 -59.414 1.00 91.94 178 LYS A CA 1
ATOM 1430 C C . LYS A 1 178 ? 34.119 12.060 -59.227 1.00 91.94 178 LYS A C 1
ATOM 1432 O O . LYS A 1 178 ? 33.639 12.314 -58.127 1.00 91.94 178 LYS A O 1
ATOM 1437 N N . HIS A 1 179 ? 33.381 11.651 -60.261 1.00 91.12 179 HIS A N 1
ATOM 1438 C CA . HIS A 1 179 ? 31.947 11.378 -60.154 1.00 91.12 179 HIS A CA 1
ATOM 1439 C C . HIS A 1 179 ? 31.667 10.240 -59.165 1.00 91.12 179 HIS A C 1
ATOM 1441 O O . HIS A 1 179 ? 30.855 10.402 -58.259 1.00 91.12 179 HIS A O 1
ATOM 1447 N N . PHE A 1 180 ? 32.372 9.112 -59.294 1.00 92.06 180 PHE A N 1
ATOM 1448 C CA . PHE A 1 180 ? 32.209 7.962 -58.403 1.00 92.06 180 PHE A CA 1
ATOM 1449 C C . PHE A 1 180 ? 32.562 8.288 -56.942 1.00 92.06 180 PHE A C 1
ATOM 1451 O O . PHE A 1 180 ? 31.838 7.893 -56.029 1.00 92.06 180 PHE A O 1
ATOM 1458 N N . ASP A 1 181 ? 33.631 9.049 -56.697 1.00 91.06 181 ASP A N 1
ATOM 1459 C CA . ASP A 1 181 ? 33.996 9.485 -55.346 1.00 91.06 181 ASP A CA 1
ATOM 1460 C C . ASP A 1 181 ? 32.978 10.481 -54.764 1.00 91.06 181 ASP A C 1
ATOM 1462 O O . ASP A 1 181 ? 32.645 10.396 -53.578 1.00 91.06 181 ASP A O 1
ATOM 1466 N N . ALA A 1 182 ? 32.424 11.384 -55.581 1.00 88.31 182 ALA A N 1
ATOM 1467 C CA . ALA A 1 182 ? 31.344 12.281 -55.167 1.00 88.31 182 ALA A CA 1
ATOM 1468 C C . ALA A 1 182 ? 30.059 11.509 -54.815 1.00 88.31 182 ALA A C 1
ATOM 1470 O O . ALA A 1 182 ? 29.463 11.760 -53.769 1.00 88.31 182 ALA A O 1
ATOM 1471 N N . GLU A 1 183 ? 29.672 10.528 -55.631 1.00 89.62 183 GLU A N 1
ATOM 1472 C CA . GLU A 1 183 ? 28.513 9.655 -55.408 1.00 89.62 183 GLU A CA 1
ATOM 1473 C C . GLU A 1 183 ? 28.685 8.787 -54.149 1.00 89.62 183 GLU A C 1
ATOM 1475 O O . GLU A 1 183 ? 27.791 8.705 -53.305 1.00 89.62 183 GLU A O 1
ATOM 1480 N N . LYS A 1 184 ? 29.882 8.229 -53.939 1.00 92.75 184 LYS A N 1
ATOM 1481 C CA . LYS A 1 184 ? 30.246 7.482 -52.727 1.00 92.75 184 LYS A CA 1
ATOM 1482 C C . LYS A 1 184 ? 30.206 8.350 -51.467 1.00 92.75 184 LYS A C 1
ATOM 1484 O O . LYS A 1 184 ? 29.789 7.876 -50.410 1.00 92.75 184 LYS A O 1
ATOM 1489 N N . ASN A 1 185 ? 30.632 9.610 -51.555 1.00 90.75 185 ASN A N 1
ATOM 1490 C CA . ASN A 1 185 ? 30.542 10.555 -50.442 1.00 90.75 185 ASN A CA 1
ATOM 1491 C C . ASN A 1 185 ? 29.091 10.995 -50.184 1.00 90.75 185 ASN A C 1
ATOM 1493 O O . ASN A 1 185 ? 28.688 11.089 -49.027 1.00 90.75 185 ASN A O 1
ATOM 1497 N N . LEU A 1 186 ? 28.279 11.172 -51.231 1.00 89.50 186 LEU A N 1
ATOM 1498 C CA . LEU A 1 186 ? 26.846 11.436 -51.101 1.00 89.50 186 LEU A CA 1
ATOM 1499 C C . LEU A 1 186 ? 26.118 10.270 -50.410 1.00 89.50 186 LEU A C 1
ATOM 1501 O O . LEU A 1 186 ? 25.350 10.513 -49.482 1.00 89.50 186 LEU A O 1
ATOM 1505 N N . SER A 1 187 ? 26.412 9.019 -50.786 1.00 90.75 187 SER A N 1
ATOM 1506 C CA . SER A 1 187 ? 25.853 7.820 -50.137 1.00 90.75 187 SER A CA 1
ATOM 1507 C C . SER A 1 187 ? 26.163 7.784 -48.638 1.00 90.75 187 SER A C 1
ATOM 1509 O O . SER A 1 187 ? 25.257 7.606 -47.828 1.00 90.75 187 SER A O 1
ATOM 1511 N N . LYS A 1 188 ? 27.420 8.040 -48.247 1.00 91.00 188 LYS A N 1
ATOM 1512 C CA . LYS A 1 188 ? 27.816 8.117 -46.828 1.00 91.00 188 LYS A CA 1
ATOM 1513 C C . LYS A 1 188 ? 27.064 9.210 -46.068 1.00 91.00 188 LYS A C 1
ATOM 1515 O O . LYS A 1 188 ? 26.590 8.960 -44.966 1.00 91.00 188 LYS A O 1
ATOM 1520 N N . ASN A 1 189 ? 26.935 10.401 -46.655 1.00 88.69 189 ASN A N 1
ATOM 1521 C CA . ASN A 1 189 ? 26.229 11.521 -46.026 1.00 88.69 189 ASN A CA 1
ATOM 1522 C C . ASN A 1 189 ? 24.731 11.212 -45.830 1.00 88.69 189 ASN A C 1
ATOM 1524 O O . ASN A 1 189 ? 24.145 11.620 -44.828 1.00 88.69 189 ASN A O 1
ATOM 1528 N N . LEU A 1 190 ? 24.113 10.472 -46.759 1.00 90.00 190 LEU A N 1
ATOM 1529 C CA . LEU A 1 190 ? 22.734 9.993 -46.622 1.00 90.00 190 LEU A CA 1
ATOM 1530 C C . LEU A 1 190 ? 22.610 8.932 -45.516 1.00 90.00 190 LEU A C 1
ATOM 1532 O O . LEU A 1 190 ? 21.747 9.060 -44.652 1.00 90.00 190 LEU A O 1
ATOM 1536 N N . GLU A 1 191 ? 23.508 7.943 -45.473 1.00 89.75 191 GLU A N 1
ATOM 1537 C CA . GLU A 1 191 ? 23.552 6.934 -44.401 1.00 89.75 191 GLU A CA 1
ATOM 1538 C C . GLU A 1 191 ? 23.754 7.557 -43.007 1.00 89.75 191 GLU A C 1
ATOM 1540 O O . GLU A 1 191 ? 23.137 7.119 -42.029 1.00 89.75 191 GLU A O 1
ATOM 1545 N N . GLU A 1 192 ? 24.594 8.592 -42.908 1.00 90.88 192 GLU A N 1
ATOM 1546 C CA . GLU A 1 192 ? 24.834 9.340 -41.673 1.00 90.88 192 GLU A CA 1
ATOM 1547 C C . GLU A 1 192 ? 23.603 10.154 -41.252 1.00 90.88 192 GLU A C 1
ATOM 1549 O O . GLU A 1 192 ? 23.198 10.088 -40.089 1.00 90.88 192 GLU A O 1
ATOM 1554 N N . ARG A 1 193 ? 22.931 10.835 -42.190 1.00 89.31 193 ARG A N 1
ATOM 1555 C CA . ARG A 1 193 ? 21.660 11.524 -41.920 1.00 89.31 193 ARG A CA 1
ATOM 1556 C C . ARG A 1 193 ? 20.593 10.549 -41.415 1.00 89.31 193 ARG A C 1
ATOM 1558 O O . ARG A 1 193 ? 19.999 10.778 -40.363 1.00 89.31 193 ARG A O 1
ATOM 1565 N N . ASP A 1 194 ? 20.409 9.424 -42.099 1.00 88.69 194 ASP A N 1
ATOM 1566 C CA . ASP A 1 194 ? 19.425 8.404 -41.729 1.00 88.69 194 ASP A CA 1
ATOM 1567 C C . ASP A 1 194 ? 19.786 7.716 -40.394 1.00 88.69 194 ASP A C 1
ATOM 1569 O O . ASP A 1 194 ? 18.922 7.189 -39.685 1.00 88.69 194 ASP A O 1
ATOM 1573 N N . ARG A 1 195 ? 21.069 7.696 -40.004 1.00 92.12 195 ARG A N 1
ATOM 1574 C CA . ARG A 1 195 ? 21.501 7.303 -38.653 1.00 92.12 195 ARG A CA 1
ATOM 1575 C C . ARG A 1 195 ? 21.105 8.352 -37.610 1.00 92.12 195 ARG A C 1
ATOM 1577 O O . ARG A 1 195 ? 20.531 7.972 -36.589 1.00 92.12 195 ARG A O 1
ATOM 1584 N N . ILE A 1 196 ? 21.367 9.634 -37.864 1.00 89.50 196 ILE A N 1
ATOM 1585 C CA . ILE A 1 196 ? 21.010 10.742 -36.964 1.00 89.50 196 ILE A CA 1
ATOM 1586 C C . ILE A 1 196 ? 19.492 10.785 -36.732 1.00 89.50 196 ILE A C 1
ATOM 1588 O O . ILE A 1 196 ? 19.056 10.888 -35.585 1.00 89.50 196 ILE A O 1
ATOM 1592 N N . GLU A 1 197 ? 18.677 10.613 -37.777 1.00 88.06 197 GLU A N 1
ATOM 1593 C CA . GLU A 1 197 ? 17.211 10.555 -37.661 1.00 88.06 197 GLU A CA 1
ATOM 1594 C C . GLU A 1 197 ? 16.740 9.382 -36.782 1.00 88.06 197 GLU A C 1
ATOM 1596 O O . GLU A 1 197 ? 15.900 9.563 -35.895 1.00 88.06 197 GLU A O 1
ATOM 1601 N N . ARG A 1 198 ? 17.332 8.188 -36.940 1.00 87.94 198 ARG A N 1
ATOM 1602 C CA . ARG A 1 198 ? 17.043 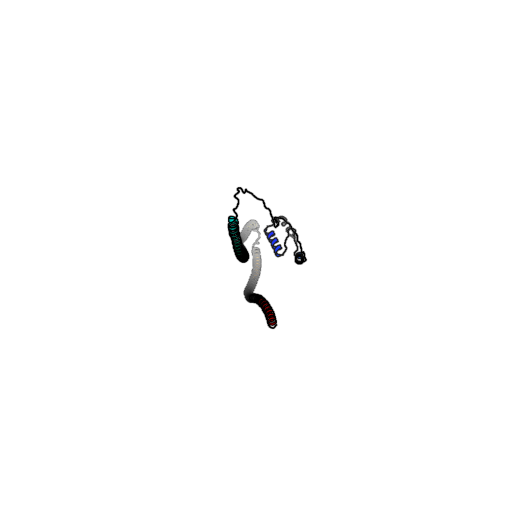7.021 -36.082 1.00 87.94 198 ARG A CA 1
ATOM 1603 C C . ARG A 1 198 ? 17.466 7.234 -34.626 1.00 87.94 198 ARG A C 1
ATOM 1605 O O . ARG A 1 198 ? 16.756 6.804 -33.717 1.00 87.94 198 ARG A O 1
ATOM 1612 N N . GLU A 1 199 ? 18.602 7.882 -34.379 1.00 88.50 199 GLU A N 1
ATOM 1613 C CA . GLU A 1 199 ? 19.047 8.223 -33.021 1.00 88.50 199 GLU A CA 1
ATOM 1614 C C . GLU A 1 199 ? 18.155 9.304 -32.380 1.00 88.50 199 GLU A C 1
ATOM 1616 O O . GLU A 1 199 ? 17.851 9.222 -31.187 1.00 88.50 199 GLU A O 1
ATOM 1621 N N . PHE A 1 200 ? 17.666 10.271 -33.163 1.00 90.75 200 PHE A N 1
ATOM 1622 C CA . PHE A 1 200 ? 16.708 11.284 -32.712 1.00 90.75 200 PHE A CA 1
ATOM 1623 C C . PHE A 1 200 ? 15.343 10.677 -32.355 1.00 90.75 200 PHE A C 1
ATOM 1625 O O . PHE A 1 200 ? 14.802 10.977 -31.289 1.00 90.75 200 PHE A O 1
ATOM 1632 N N . LEU A 1 201 ? 14.814 9.772 -33.188 1.00 84.62 201 LEU A N 1
ATOM 1633 C CA . LEU A 1 201 ? 13.577 9.035 -32.906 1.00 84.62 201 LEU A CA 1
ATOM 1634 C C . LEU A 1 201 ? 13.677 8.239 -31.597 1.00 84.62 201 LEU A C 1
ATOM 1636 O O . LEU A 1 201 ? 12.825 8.403 -30.726 1.00 84.62 201 LEU A O 1
ATOM 1640 N N . LYS A 1 202 ? 14.766 7.484 -31.392 1.00 85.69 202 LYS A N 1
ATOM 1641 C CA . LYS A 1 202 ? 15.012 6.757 -30.131 1.00 85.69 202 LYS A CA 1
ATOM 1642 C C . LYS A 1 202 ? 15.058 7.680 -28.911 1.00 85.69 202 LYS A C 1
ATOM 1644 O O . LYS A 1 202 ? 14.464 7.364 -27.883 1.00 85.69 202 LYS A O 1
ATOM 1649 N N . LYS A 1 203 ? 15.728 8.835 -29.009 1.00 85.00 203 LYS A N 1
ATOM 1650 C CA . LYS A 1 203 ? 15.755 9.837 -27.924 1.00 85.00 203 LYS A CA 1
ATOM 1651 C C . LYS A 1 203 ? 14.358 10.396 -27.635 1.00 85.00 203 LYS A C 1
ATOM 1653 O O . LYS A 1 203 ? 14.003 10.568 -26.472 1.00 85.00 203 LYS A O 1
ATOM 1658 N N . LYS A 1 204 ? 13.545 10.632 -28.671 1.00 84.31 204 LYS A N 1
ATOM 1659 C CA . LYS A 1 204 ? 12.152 11.085 -28.536 1.00 84.31 204 LYS A CA 1
ATOM 1660 C C . LYS A 1 204 ? 11.271 10.030 -27.857 1.00 84.31 204 LYS A C 1
ATOM 1662 O O . LYS A 1 204 ? 10.518 10.376 -26.953 1.00 84.31 204 LYS A O 1
ATOM 1667 N N . GLU A 1 205 ? 11.403 8.757 -28.226 1.00 79.44 205 GLU A N 1
ATOM 1668 C CA . GLU A 1 205 ? 10.702 7.636 -27.580 1.00 79.44 205 GLU A CA 1
ATOM 1669 C C . GLU A 1 205 ? 11.092 7.487 -26.103 1.00 79.44 205 GLU A C 1
ATOM 1671 O O . GLU A 1 205 ? 10.217 7.390 -25.241 1.00 79.44 205 GLU A O 1
ATOM 1676 N N . GLN A 1 206 ? 12.391 7.547 -25.787 1.00 77.75 206 GLN A N 1
ATOM 1677 C CA . GLN A 1 206 ? 12.886 7.538 -24.406 1.00 77.75 206 GLN A CA 1
ATOM 1678 C C . GLN A 1 206 ? 12.320 8.711 -23.595 1.00 77.75 206 GLN A C 1
ATOM 1680 O O . GLN A 1 206 ? 11.839 8.510 -22.480 1.00 77.75 206 GLN A O 1
ATOM 1685 N N . PHE A 1 207 ? 12.305 9.921 -24.162 1.00 78.31 207 PHE A N 1
ATOM 1686 C CA . PHE A 1 207 ? 11.744 11.100 -23.502 1.00 78.31 207 PHE A CA 1
ATOM 1687 C C . PHE A 1 207 ? 10.230 10.973 -23.262 1.00 78.31 207 PHE A C 1
ATOM 1689 O O . PHE A 1 207 ? 9.752 11.285 -22.171 1.00 78.31 207 PHE A O 1
ATOM 1696 N N . CYS A 1 208 ? 9.472 10.450 -24.231 1.00 70.00 208 CYS A N 1
ATOM 1697 C CA . CYS A 1 208 ? 8.047 10.155 -24.059 1.00 70.00 208 CYS A CA 1
ATOM 1698 C C . CYS A 1 208 ? 7.800 9.088 -22.979 1.00 70.00 208 CYS A C 1
ATOM 1700 O O . CYS A 1 208 ? 6.899 9.259 -22.163 1.00 70.00 208 CYS A O 1
ATOM 1702 N N . SER A 1 209 ? 8.619 8.033 -22.924 1.00 79.31 209 SER A N 1
ATOM 1703 C CA . SER A 1 209 ? 8.542 6.992 -21.889 1.00 79.31 209 SER A CA 1
ATOM 1704 C C . SER A 1 209 ? 8.791 7.556 -20.482 1.00 79.31 209 SER A C 1
ATOM 1706 O O . SER A 1 209 ? 8.018 7.297 -19.558 1.00 79.31 209 SER A O 1
ATOM 1708 N N . ILE A 1 210 ? 9.809 8.412 -20.328 1.00 73.75 210 ILE A N 1
ATOM 1709 C CA . ILE A 1 210 ? 10.117 9.103 -19.064 1.00 73.75 210 ILE A CA 1
ATOM 1710 C C . ILE A 1 210 ? 8.990 10.074 -18.673 1.00 73.75 210 ILE A C 1
ATOM 1712 O O . ILE A 1 210 ? 8.558 10.098 -17.523 1.00 73.75 210 ILE A O 1
ATOM 1716 N N . SER A 1 211 ? 8.466 10.854 -19.621 1.00 69.06 211 SER A N 1
ATOM 1717 C CA . SER A 1 211 ? 7.350 11.777 -19.369 1.00 69.06 211 SER A CA 1
ATOM 1718 C C . SER A 1 211 ? 6.068 11.039 -18.954 1.00 69.06 211 SER A C 1
ATOM 1720 O O . SER A 1 211 ? 5.354 11.482 -18.047 1.00 69.06 211 SER A O 1
ATOM 1722 N N . TYR A 1 212 ? 5.799 9.880 -19.559 1.00 69.75 212 TYR A N 1
ATOM 1723 C CA . TYR A 1 212 ? 4.667 9.026 -19.209 1.00 69.75 212 TYR A CA 1
ATOM 1724 C C . TYR A 1 212 ? 4.816 8.414 -17.809 1.00 69.75 212 TYR A C 1
ATOM 1726 O O . TYR A 1 212 ? 3.879 8.490 -17.012 1.00 69.75 212 TYR A O 1
ATOM 1734 N N . SER A 1 213 ? 5.995 7.882 -17.462 1.00 66.25 213 SER A N 1
ATOM 1735 C CA . SER A 1 213 ? 6.240 7.324 -16.124 1.00 66.25 213 SER A CA 1
ATOM 1736 C C . SER A 1 213 ? 6.167 8.394 -15.027 1.00 66.25 213 SER A C 1
ATOM 1738 O O . SER A 1 213 ? 5.554 8.155 -13.987 1.00 66.25 213 SER A O 1
ATOM 1740 N N . PHE A 1 214 ? 6.672 9.606 -15.285 1.00 66.06 214 PHE A N 1
ATOM 1741 C CA . PHE A 1 214 ? 6.533 10.756 -14.383 1.00 66.06 214 PHE A CA 1
ATOM 1742 C C . PHE A 1 214 ? 5.069 11.203 -14.208 1.00 66.06 214 PHE A C 1
ATOM 1744 O O . PHE A 1 214 ? 4.638 11.583 -13.117 1.00 66.06 214 PHE A O 1
ATOM 1751 N N . SER A 1 215 ? 4.268 11.113 -15.272 1.00 65.44 215 SER A N 1
ATOM 1752 C CA . SER A 1 215 ? 2.829 11.394 -15.205 1.00 65.44 215 SER A CA 1
ATOM 1753 C C . SER A 1 215 ? 2.091 10.351 -14.357 1.00 65.44 215 SER A C 1
ATOM 1755 O O . SER A 1 215 ? 1.246 10.717 -13.539 1.00 65.44 215 SER A O 1
ATOM 1757 N N . GLN A 1 216 ? 2.440 9.064 -14.484 1.00 70.75 216 GLN A N 1
ATOM 1758 C CA . GLN A 1 216 ? 1.871 8.008 -13.640 1.00 70.75 216 GLN A CA 1
ATOM 1759 C C . GLN A 1 216 ? 2.260 8.167 -12.165 1.00 70.75 216 GLN A C 1
ATOM 1761 O O . GLN A 1 216 ? 1.381 8.114 -11.304 1.00 70.75 216 GLN A O 1
ATOM 1766 N N . THR A 1 217 ? 3.532 8.429 -11.840 1.00 67.25 217 THR A N 1
ATOM 1767 C CA . THR A 1 217 ? 3.938 8.646 -10.438 1.00 67.25 217 THR A CA 1
ATOM 1768 C C . THR A 1 217 ? 3.257 9.872 -9.827 1.00 67.25 217 THR A C 1
ATOM 1770 O O . THR A 1 217 ? 2.821 9.805 -8.679 1.00 67.25 217 THR A O 1
ATOM 1773 N N . SER A 1 218 ? 3.041 10.948 -10.596 1.00 74.88 218 SER A N 1
ATOM 1774 C CA . SER A 1 218 ? 2.242 12.101 -10.151 1.00 74.88 218 SER A CA 1
ATOM 1775 C C . SER A 1 218 ? 0.791 11.728 -9.806 1.00 74.88 218 SER A C 1
ATOM 1777 O O . SER A 1 218 ? 0.254 12.208 -8.805 1.00 74.88 218 SER A O 1
ATOM 1779 N N . ILE A 1 219 ? 0.154 10.847 -10.587 1.00 73.75 219 ILE A N 1
ATOM 1780 C CA . ILE A 1 219 ? -1.201 10.341 -10.300 1.00 73.75 219 ILE A CA 1
ATOM 1781 C C . ILE A 1 219 ? -1.201 9.486 -9.025 1.00 73.75 219 ILE A C 1
ATOM 1783 O O . ILE A 1 219 ? -2.049 9.693 -8.159 1.00 73.75 219 ILE A O 1
ATOM 1787 N N . HIS A 1 220 ? -0.228 8.585 -8.856 1.00 74.94 220 HIS A N 1
ATOM 1788 C CA . HIS A 1 220 ? -0.117 7.767 -7.643 1.00 74.94 220 HIS A CA 1
ATOM 1789 C C . HIS A 1 220 ? 0.088 8.612 -6.375 1.00 74.94 220 HIS A C 1
ATOM 1791 O O . HIS A 1 220 ? -0.573 8.355 -5.371 1.00 74.94 220 HIS A O 1
ATOM 1797 N N . VAL A 1 221 ? 0.920 9.659 -6.428 1.00 76.44 221 VAL A N 1
ATOM 1798 C CA . VAL A 1 221 ? 1.107 10.597 -5.304 1.00 76.44 221 VAL A CA 1
ATOM 1799 C C . VAL A 1 221 ? -0.195 11.331 -4.965 1.00 76.44 221 VAL A C 1
ATOM 1801 O O . VAL A 1 221 ? -0.559 11.411 -3.794 1.00 76.44 221 VAL A O 1
ATOM 1804 N N . LYS A 1 222 ? -0.942 11.815 -5.969 1.00 82.88 222 LYS A N 1
ATOM 1805 C CA . LYS A 1 222 ? -2.245 12.473 -5.750 1.00 82.88 222 LYS A CA 1
ATOM 1806 C C . LYS A 1 222 ? -3.277 11.528 -5.133 1.00 82.88 222 LYS A C 1
ATOM 1808 O O . LYS A 1 222 ? -3.985 11.933 -4.214 1.00 82.88 222 LYS A O 1
ATOM 1813 N N . ASN A 1 223 ? -3.342 10.282 -5.601 1.00 81.88 223 ASN A N 1
ATOM 1814 C CA . ASN A 1 223 ? -4.257 9.276 -5.061 1.00 81.88 223 ASN A CA 1
ATOM 1815 C C . ASN A 1 223 ? -3.912 8.936 -3.604 1.00 81.88 223 ASN A C 1
ATOM 1817 O O . ASN A 1 223 ? -4.805 8.928 -2.763 1.00 81.88 223 ASN A O 1
ATOM 1821 N N . TYR A 1 224 ? -2.626 8.761 -3.287 1.00 86.19 224 TYR A N 1
ATOM 1822 C CA . TYR A 1 224 ? -2.156 8.544 -1.916 1.00 86.19 224 TYR A CA 1
ATOM 1823 C C . TYR A 1 224 ? -2.484 9.728 -0.988 1.00 86.19 224 TYR A C 1
ATOM 1825 O O . TYR A 1 224 ? -2.958 9.531 0.129 1.00 86.19 224 TYR A O 1
ATOM 1833 N N . ASP A 1 225 ? -2.301 10.972 -1.447 1.00 82.44 225 ASP A N 1
ATOM 1834 C CA . ASP A 1 225 ? -2.674 12.162 -0.670 1.00 82.44 225 ASP A CA 1
ATOM 1835 C C . ASP A 1 225 ? -4.195 12.273 -0.449 1.00 82.44 225 ASP A C 1
ATOM 1837 O O . ASP A 1 225 ? -4.623 12.701 0.627 1.00 82.44 225 ASP A O 1
ATOM 1841 N N . LEU A 1 226 ? -5.019 11.891 -1.432 1.00 87.19 226 LEU A N 1
ATOM 1842 C CA . LEU A 1 226 ? -6.480 11.839 -1.296 1.00 87.19 226 LEU A CA 1
ATOM 1843 C C . LEU A 1 226 ? -6.917 10.748 -0.312 1.00 87.19 226 LEU A C 1
ATOM 1845 O O . LEU A 1 226 ? -7.742 11.013 0.562 1.00 87.19 226 LEU A O 1
ATOM 1849 N N . GLU A 1 227 ? -6.332 9.555 -0.399 1.00 88.81 227 GLU A N 1
ATOM 1850 C CA . GLU A 1 227 ? -6.601 8.445 0.516 1.00 88.81 227 GLU A CA 1
ATOM 1851 C C . GLU A 1 227 ? -6.170 8.784 1.951 1.00 88.81 227 GLU A C 1
ATOM 1853 O O . GLU A 1 227 ? -6.949 8.606 2.888 1.00 88.81 227 GLU A O 1
ATOM 1858 N N . ARG A 1 228 ? -5.000 9.413 2.135 1.00 91.81 228 ARG A N 1
ATOM 1859 C CA . ARG A 1 228 ? -4.554 9.925 3.442 1.00 91.81 228 ARG A CA 1
ATOM 1860 C C . ARG A 1 228 ? -5.520 10.969 4.014 1.00 91.81 228 ARG A C 1
ATOM 1862 O O . ARG A 1 228 ? -5.805 10.941 5.211 1.00 91.81 228 ARG A O 1
ATOM 1869 N N . ARG A 1 229 ? -6.038 11.890 3.187 1.00 89.25 229 ARG A N 1
ATOM 1870 C CA . ARG A 1 229 ? -7.050 12.880 3.614 1.00 89.25 229 ARG A CA 1
ATOM 1871 C C . ARG A 1 229 ? -8.365 12.208 4.007 1.00 89.25 229 ARG A C 1
ATOM 1873 O O . ARG A 1 229 ? -8.918 12.563 5.043 1.00 89.25 229 ARG A O 1
ATOM 1880 N N . ARG A 1 230 ? -8.829 11.226 3.226 1.00 92.94 230 ARG A N 1
ATOM 1881 C CA . ARG A 1 230 ? -10.033 10.435 3.520 1.00 92.94 230 ARG A CA 1
ATOM 1882 C C . ARG A 1 230 ? -9.901 9.703 4.856 1.00 92.94 230 ARG A C 1
ATOM 1884 O O . ARG A 1 230 ? -10.714 9.933 5.741 1.00 92.94 230 ARG A O 1
ATOM 1891 N N . LEU A 1 231 ? -8.833 8.928 5.050 1.00 90.75 231 LEU A N 1
ATOM 1892 C CA . LEU A 1 231 ? -8.584 8.207 6.303 1.00 90.75 231 LEU A CA 1
ATOM 1893 C C . LEU A 1 231 ? -8.480 9.159 7.509 1.00 90.75 231 LEU A C 1
ATOM 1895 O O . LEU A 1 231 ? -9.003 8.864 8.581 1.00 90.75 231 LEU A O 1
ATOM 1899 N N . SER A 1 232 ? -7.872 10.338 7.339 1.00 91.19 232 SER A N 1
ATOM 1900 C CA . SER A 1 232 ? -7.841 11.376 8.379 1.00 91.19 232 SER A CA 1
ATOM 1901 C C . SER A 1 232 ? -9.235 11.930 8.713 1.00 91.19 232 SER A C 1
ATOM 1903 O O . SER A 1 232 ? -9.506 12.236 9.878 1.00 91.19 232 SER A O 1
ATOM 1905 N N . ALA A 1 233 ? -10.121 12.065 7.723 1.00 90.75 233 ALA A N 1
ATOM 1906 C CA . ALA A 1 233 ? -11.509 12.474 7.931 1.00 90.75 233 ALA A CA 1
ATOM 1907 C C . ALA A 1 233 ? -12.314 11.371 8.641 1.00 90.75 233 ALA A C 1
ATOM 1909 O O . ALA A 1 233 ? -12.973 11.660 9.639 1.00 90.75 233 ALA A O 1
ATOM 1910 N N . ASP A 1 234 ? -12.171 10.112 8.214 1.00 89.88 234 ASP A N 1
ATOM 1911 C CA . ASP A 1 234 ? -12.827 8.943 8.817 1.00 89.88 234 ASP A CA 1
ATOM 1912 C C . ASP A 1 234 ? -12.420 8.762 10.294 1.00 89.88 234 ASP A C 1
ATOM 1914 O O . ASP A 1 234 ? -13.271 8.563 11.164 1.00 89.88 234 ASP A O 1
ATOM 1918 N N . VAL A 1 235 ? -11.131 8.933 10.624 1.00 93.19 235 VAL A N 1
ATOM 1919 C CA . VAL A 1 235 ? -10.634 8.933 12.016 1.00 93.19 235 VAL A CA 1
ATOM 1920 C C . VAL A 1 235 ? -11.233 10.084 12.833 1.00 93.19 235 VAL A C 1
ATOM 1922 O O . VAL A 1 235 ? -11.619 9.888 13.988 1.00 93.19 235 VAL A O 1
ATOM 1925 N N . THR A 1 236 ? -11.349 11.278 12.247 1.00 91.75 236 THR A N 1
ATOM 1926 C CA . THR A 1 236 ? -11.933 12.451 12.923 1.00 91.75 236 THR A CA 1
ATOM 1927 C C . THR A 1 236 ? -13.430 12.253 13.189 1.00 91.75 236 THR A C 1
ATOM 1929 O O . THR A 1 236 ? -13.909 12.557 14.284 1.00 91.75 236 THR A O 1
ATOM 1932 N N . LEU A 1 237 ? -14.155 11.672 12.229 1.00 92.62 237 LEU A N 1
ATOM 1933 C CA . LEU A 1 237 ? -15.570 11.318 12.342 1.00 92.62 237 LEU A CA 1
ATOM 1934 C C . LEU A 1 237 ? -15.804 10.219 13.389 1.00 92.62 237 LEU A C 1
ATOM 1936 O O . LEU A 1 237 ? -16.688 10.339 14.237 1.00 92.62 237 LEU A O 1
ATOM 1940 N N . HIS A 1 238 ? -14.990 9.160 13.396 1.00 90.88 238 HIS A N 1
ATOM 1941 C CA . HIS A 1 238 ? -15.091 8.122 14.422 1.00 90.88 238 HIS A CA 1
ATOM 1942 C C . HIS A 1 238 ? -14.785 8.654 15.823 1.00 90.88 238 HIS A C 1
ATOM 1944 O O . HIS A 1 238 ? -15.484 8.287 16.770 1.00 90.88 238 HIS A O 1
ATOM 1950 N N . ARG A 1 239 ? -13.802 9.551 15.965 1.00 93.00 239 ARG A N 1
ATOM 1951 C CA . ARG A 1 239 ? -13.510 10.211 17.242 1.00 93.00 239 ARG A CA 1
ATOM 1952 C C . ARG A 1 239 ? -14.697 11.044 17.727 1.00 93.00 239 ARG A C 1
ATOM 1954 O O . ARG A 1 239 ? -15.117 10.863 18.866 1.00 93.00 239 ARG A O 1
ATOM 1961 N N . SER A 1 240 ? -15.296 11.872 16.868 1.00 89.75 240 SER A N 1
ATOM 1962 C CA . SER A 1 240 ? -16.463 12.680 17.253 1.00 89.75 240 SER A CA 1
ATOM 1963 C C . SER A 1 240 ? -17.681 11.820 17.621 1.00 89.75 240 SER A C 1
ATOM 1965 O O . SER A 1 240 ? -18.381 12.132 18.585 1.00 89.75 240 SER A O 1
ATOM 1967 N N . MET A 1 241 ? -17.895 10.688 16.938 1.00 92.38 241 MET A N 1
ATOM 1968 C CA . MET A 1 241 ? -18.929 9.710 17.297 1.00 92.38 241 MET A CA 1
ATOM 1969 C C . MET A 1 241 ? -18.668 9.060 18.668 1.00 92.38 241 MET A C 1
ATOM 1971 O O . MET A 1 241 ? -19.613 8.852 19.433 1.00 92.38 241 MET A O 1
ATOM 1975 N N . LEU A 1 242 ? -17.416 8.719 18.995 1.00 92.06 242 LEU A N 1
ATOM 1976 C CA . LEU A 1 242 ? -17.058 8.166 20.306 1.00 92.06 242 LEU A CA 1
ATOM 1977 C C . LEU A 1 242 ? -17.235 9.204 21.422 1.00 92.06 242 LEU A C 1
ATOM 1979 O O . LEU A 1 242 ? -17.854 8.884 22.437 1.00 92.06 242 LEU A O 1
ATOM 1983 N N . ASP A 1 243 ? -16.800 10.447 21.204 1.00 91.44 243 ASP A N 1
ATOM 1984 C CA . ASP A 1 243 ? -17.005 11.558 22.142 1.00 91.44 243 ASP A CA 1
ATOM 1985 C C . ASP A 1 243 ? -18.507 11.815 22.384 1.00 91.44 243 ASP A C 1
ATOM 1987 O O . ASP A 1 243 ? -18.937 12.058 23.515 1.00 91.44 243 ASP A O 1
ATOM 1991 N N . LEU A 1 244 ? -19.338 11.718 21.339 1.00 91.44 244 LEU A N 1
ATOM 1992 C CA . LEU A 1 244 ? -20.792 11.871 21.440 1.00 91.44 244 LEU A CA 1
ATOM 1993 C C . LEU A 1 244 ? -21.427 10.717 22.235 1.00 91.44 244 LEU A C 1
ATOM 1995 O O . LEU A 1 244 ? -22.185 10.976 23.172 1.00 91.44 244 LEU A O 1
ATOM 1999 N N . LYS A 1 245 ? -21.043 9.462 21.960 1.00 91.44 245 LYS A N 1
ATOM 2000 C CA . LYS A 1 245 ? -21.459 8.285 22.749 1.00 91.44 245 LYS A CA 1
ATOM 2001 C C . LYS A 1 245 ? -21.028 8.386 24.216 1.00 91.44 245 LYS A C 1
ATOM 2003 O O . LYS A 1 245 ? -21.801 8.028 25.102 1.00 91.44 245 LYS A O 1
ATOM 2008 N N . GLN A 1 246 ? -19.835 8.915 24.495 1.00 92.50 246 GLN A N 1
ATOM 2009 C CA . GLN A 1 246 ? -19.365 9.157 25.861 1.00 92.50 246 GLN A CA 1
ATOM 2010 C C . GLN A 1 246 ? -20.223 10.217 26.571 1.00 92.50 246 GLN A C 1
ATOM 2012 O O . GLN A 1 246 ? -20.636 10.006 27.711 1.00 92.50 246 GLN A O 1
ATOM 2017 N N . ARG A 1 247 ? -20.557 11.327 25.898 1.00 92.81 247 ARG A N 1
ATOM 2018 C CA . ARG A 1 247 ? -21.459 12.364 26.438 1.00 92.81 247 ARG A CA 1
ATOM 2019 C C . ARG A 1 247 ? -22.877 11.843 26.683 1.00 92.81 247 ARG A C 1
ATOM 2021 O O . ARG A 1 247 ? -23.511 12.256 27.650 1.00 92.81 247 ARG A O 1
ATOM 2028 N N . GLU A 1 248 ? -23.391 10.955 25.835 1.00 92.38 248 GLU A N 1
ATOM 2029 C CA . GLU A 1 248 ? -24.677 10.285 26.068 1.00 92.38 248 GLU A CA 1
ATOM 2030 C C . GLU A 1 248 ? -24.629 9.323 27.255 1.00 92.38 248 GLU A C 1
ATOM 2032 O O . GLU A 1 248 ? -25.537 9.342 28.082 1.00 92.38 248 GLU A O 1
ATOM 2037 N N . ALA A 1 249 ? -23.573 8.514 27.379 1.00 86.69 249 ALA A N 1
ATOM 2038 C CA . ALA A 1 249 ? -23.398 7.616 28.517 1.00 86.69 249 ALA A CA 1
ATOM 2039 C C . ALA A 1 249 ? -23.321 8.395 29.842 1.00 86.69 249 ALA A C 1
ATOM 2041 O O . ALA A 1 249 ? -23.996 8.034 30.804 1.00 86.69 249 ALA A O 1
ATOM 2042 N N . LEU A 1 250 ? -22.576 9.507 29.871 1.00 89.69 250 LEU A N 1
ATOM 2043 C CA . LEU A 1 250 ? -22.519 10.406 31.026 1.00 89.69 250 LEU A CA 1
ATOM 2044 C C . LEU A 1 250 ? -23.884 11.032 31.344 1.00 89.69 250 LEU A C 1
ATOM 2046 O O . LEU A 1 250 ? -24.262 11.063 32.513 1.00 89.69 250 LEU A O 1
ATOM 2050 N N . ARG A 1 251 ? -24.656 11.463 30.333 1.00 93.19 251 ARG A N 1
ATOM 2051 C CA . ARG A 1 251 ? -26.030 11.953 30.544 1.00 93.19 251 ARG A CA 1
ATOM 2052 C C . ARG A 1 251 ? -26.932 10.881 31.155 1.00 93.19 251 ARG A C 1
ATOM 2054 O O . ARG A 1 251 ? -27.505 11.134 32.204 1.00 93.19 251 ARG A O 1
ATOM 2061 N N . ARG A 1 252 ? -26.943 9.654 30.619 1.00 90.12 252 ARG A N 1
ATOM 2062 C CA . ARG A 1 252 ? -27.715 8.532 31.195 1.00 90.12 252 ARG A CA 1
ATOM 2063 C C . ARG A 1 252 ? -27.317 8.224 32.647 1.00 90.12 252 ARG A C 1
ATOM 2065 O O . ARG A 1 252 ? -28.181 7.912 33.463 1.00 90.12 252 ARG A O 1
ATOM 2072 N N . ILE A 1 253 ? -26.032 8.325 32.997 1.00 87.38 253 ILE A N 1
ATOM 2073 C CA . ILE A 1 253 ? -25.567 8.168 34.389 1.00 87.38 253 ILE A CA 1
ATOM 2074 C C . ILE A 1 253 ? -26.123 9.289 35.283 1.00 87.38 253 ILE A C 1
ATOM 2076 O O . ILE A 1 253 ? -26.609 9.009 36.375 1.00 87.38 253 ILE A O 1
ATOM 2080 N N . VAL A 1 254 ? -26.106 10.544 34.825 1.00 91.88 254 VAL A N 1
ATOM 2081 C CA . VAL A 1 254 ? -26.702 11.671 35.565 1.00 91.88 254 VAL A CA 1
ATOM 2082 C C . VAL A 1 254 ? -28.219 11.506 35.702 1.00 91.88 254 VAL A C 1
ATOM 2084 O O . VAL A 1 254 ? -28.741 11.646 36.803 1.00 91.88 254 VAL A O 1
ATOM 2087 N N . ASP A 1 255 ? -28.921 11.126 34.635 1.00 91.50 255 ASP A N 1
ATOM 2088 C CA . ASP A 1 255 ? -30.372 10.919 34.650 1.00 91.50 255 ASP A CA 1
ATOM 2089 C C . ASP A 1 255 ? -30.770 9.798 35.623 1.00 91.50 255 ASP A C 1
ATOM 2091 O O . ASP A 1 255 ? -31.673 9.975 36.440 1.00 91.50 255 ASP A O 1
ATOM 2095 N N . THR A 1 256 ? -30.057 8.664 35.605 1.00 85.12 256 THR A N 1
ATOM 2096 C CA . THR A 1 256 ? -30.290 7.565 36.562 1.00 85.12 256 THR A CA 1
ATOM 2097 C C . THR A 1 256 ? -29.957 7.962 38.001 1.00 85.12 256 THR A C 1
ATOM 2099 O O . THR A 1 256 ? -30.701 7.596 38.908 1.00 85.12 256 THR A O 1
ATOM 2102 N N . LYS A 1 257 ? -28.908 8.765 38.236 1.00 89.56 257 LYS A N 1
ATOM 2103 C CA . LYS A 1 257 ? -28.601 9.327 39.563 1.00 89.56 257 LYS A CA 1
ATOM 2104 C C . LYS A 1 257 ? -29.729 10.234 40.061 1.00 89.56 257 LYS A C 1
ATOM 2106 O O . LYS A 1 257 ? -30.197 10.044 41.179 1.00 89.56 257 LYS A O 1
ATOM 2111 N N . ASN A 1 258 ? -30.217 11.149 39.225 1.00 90.06 258 ASN A N 1
ATOM 2112 C CA . ASN A 1 258 ? -31.317 12.056 39.564 1.00 90.06 258 ASN A CA 1
ATOM 2113 C C . ASN A 1 258 ? -32.626 11.287 39.836 1.00 90.06 258 ASN A C 1
ATOM 2115 O O . ASN A 1 258 ? -33.367 11.616 40.763 1.00 90.06 258 ASN A O 1
ATOM 2119 N N . GLN A 1 259 ? -32.902 10.224 39.070 1.00 89.06 259 GLN A N 1
ATOM 2120 C CA . GLN A 1 259 ? -34.034 9.323 39.321 1.00 89.06 259 GLN A CA 1
ATOM 2121 C C . GLN A 1 259 ? -33.892 8.582 40.657 1.00 89.06 259 GLN A C 1
ATOM 2123 O O . GLN A 1 259 ? -34.853 8.532 41.421 1.00 89.06 259 GLN A O 1
ATOM 2128 N N . LEU A 1 260 ? -32.707 8.050 40.976 1.00 86.50 260 LEU A N 1
ATOM 2129 C CA . LEU A 1 260 ? -32.444 7.389 42.259 1.00 86.50 260 LEU A CA 1
ATOM 2130 C C . LEU A 1 260 ? -32.559 8.359 43.442 1.00 86.50 260 LEU A C 1
ATOM 2132 O O . LEU A 1 260 ? -33.152 8.000 44.455 1.00 86.50 260 LEU A O 1
ATOM 2136 N N . GLU A 1 261 ? -32.070 9.594 43.307 1.00 90.44 261 GLU A N 1
ATOM 2137 C CA . GLU A 1 261 ? -32.247 10.650 44.313 1.00 90.44 261 GLU A CA 1
ATOM 2138 C C . GLU A 1 261 ? -33.729 11.001 44.509 1.00 90.44 261 GLU A C 1
ATOM 2140 O O . GLU A 1 261 ? -34.176 11.103 45.648 1.00 90.44 261 GLU A O 1
ATOM 2145 N N . THR A 1 262 ? -34.514 11.076 43.428 1.00 90.88 262 THR A N 1
ATOM 2146 C CA . THR A 1 262 ? -35.973 11.311 43.478 1.00 90.88 262 THR A CA 1
ATOM 2147 C C . THR A 1 262 ? -36.730 10.148 44.133 1.00 90.88 262 THR A C 1
ATOM 2149 O O . THR A 1 262 ? -37.681 10.354 44.887 1.00 90.88 262 THR A O 1
ATOM 2152 N N . ILE A 1 263 ? -36.320 8.903 43.870 1.00 87.25 263 ILE A N 1
ATOM 2153 C CA . ILE A 1 263 ? -36.887 7.714 44.524 1.00 87.25 263 ILE A CA 1
ATOM 2154 C C . ILE A 1 263 ? -36.530 7.713 46.016 1.00 87.25 263 ILE A C 1
ATOM 2156 O O . ILE A 1 263 ? -37.393 7.438 46.848 1.00 87.25 263 ILE A O 1
ATOM 2160 N N . TYR A 1 264 ? -35.290 8.062 46.363 1.00 91.12 264 TYR A N 1
ATOM 2161 C CA . TYR A 1 264 ? -34.809 8.116 47.741 1.00 91.12 264 TYR A CA 1
ATOM 2162 C C . TYR A 1 264 ? -35.505 9.206 48.569 1.00 91.12 264 TYR A C 1
ATOM 2164 O O . TYR A 1 264 ? -35.945 8.934 49.688 1.00 91.12 264 TYR A O 1
ATOM 2172 N N . THR A 1 265 ? -35.668 10.421 48.030 1.00 91.38 265 THR A N 1
ATOM 2173 C CA . THR A 1 265 ? -36.426 11.489 48.703 1.00 91.38 265 THR A CA 1
ATOM 2174 C C . THR A 1 265 ? -37.883 11.087 48.897 1.00 91.38 265 THR A C 1
ATOM 2176 O O . THR A 1 265 ? -38.375 11.146 50.022 1.00 91.38 265 THR A O 1
ATOM 2179 N N . LYS A 1 266 ? -38.539 10.550 47.861 1.00 91.38 266 LYS A N 1
ATOM 2180 C CA . LYS A 1 266 ? -39.916 10.048 47.959 1.00 91.38 266 LYS A CA 1
ATOM 2181 C C . LYS A 1 266 ? -40.063 8.901 48.966 1.00 91.38 266 LYS A C 1
ATOM 2183 O O . LYS A 1 266 ? -41.055 8.841 49.686 1.00 91.38 266 LYS A O 1
ATOM 2188 N N . GLN A 1 267 ? -39.088 7.996 49.063 1.00 86.81 267 GLN A N 1
ATOM 2189 C CA . GLN A 1 267 ? -39.093 6.934 50.074 1.00 86.81 267 GLN A CA 1
ATOM 2190 C C . GLN A 1 267 ? -38.945 7.506 51.492 1.00 86.81 267 GLN A C 1
ATOM 2192 O O . GLN A 1 267 ? -39.623 7.051 52.412 1.00 86.81 267 GLN A O 1
ATOM 2197 N N . ARG A 1 268 ? -38.106 8.534 51.675 1.00 90.69 268 ARG A N 1
ATOM 2198 C CA . ARG A 1 268 ? -37.968 9.246 52.952 1.00 90.69 268 ARG A CA 1
ATOM 2199 C C . ARG A 1 268 ? -39.264 9.957 53.353 1.00 90.69 268 ARG A C 1
ATOM 2201 O O . ARG A 1 268 ? -39.665 9.840 54.507 1.00 90.69 268 ARG A O 1
ATOM 2208 N N . GLU A 1 269 ? -39.930 10.627 52.415 1.00 92.62 269 GLU A N 1
ATOM 2209 C CA . GLU A 1 269 ? -41.247 11.251 52.620 1.00 92.62 269 GLU A CA 1
ATOM 2210 C C . GLU A 1 269 ? -42.314 10.215 52.992 1.00 92.62 269 GLU A C 1
ATOM 2212 O O . GLU A 1 269 ? -43.038 10.406 53.964 1.00 92.62 269 GLU A O 1
ATOM 2217 N N . LEU A 1 270 ? -42.384 9.084 52.281 1.00 88.94 270 LEU A N 1
ATOM 2218 C CA . LEU A 1 270 ? -43.318 7.999 52.600 1.00 88.94 270 LEU A CA 1
ATOM 2219 C C . LEU A 1 270 ? -43.068 7.411 53.995 1.00 88.94 270 LEU A C 1
ATOM 2221 O O . LEU A 1 270 ? -44.024 7.189 54.734 1.00 88.94 270 LEU A O 1
ATOM 2225 N N . ASN A 1 271 ? -41.806 7.220 54.389 1.00 90.31 271 ASN A N 1
ATOM 2226 C CA . ASN A 1 271 ? -41.453 6.758 55.733 1.00 90.31 271 ASN A CA 1
ATOM 2227 C C . ASN A 1 271 ? -41.829 7.788 56.814 1.00 90.31 271 ASN A C 1
ATOM 2229 O O . ASN A 1 271 ? -42.320 7.412 57.877 1.00 90.31 271 ASN A O 1
ATOM 2233 N N . GLN A 1 272 ? -41.635 9.084 56.548 1.00 92.81 272 GLN A N 1
ATOM 2234 C CA . GLN A 1 272 ? -42.034 10.160 57.458 1.00 92.81 272 GLN A CA 1
ATOM 2235 C C . GLN A 1 272 ? -43.562 10.243 57.594 1.00 92.81 272 GLN A C 1
ATOM 2237 O O . GLN A 1 272 ? -44.072 10.312 58.709 1.00 92.81 272 GLN A O 1
ATOM 2242 N N . ASN A 1 273 ? -44.297 10.151 56.484 1.00 91.69 273 ASN A N 1
ATOM 2243 C CA . ASN A 1 273 ? -45.760 10.136 56.477 1.00 91.69 273 ASN A CA 1
ATOM 2244 C C . ASN A 1 273 ? -46.323 8.892 57.178 1.00 91.69 273 ASN A C 1
ATOM 2246 O O . ASN A 1 273 ? -47.307 9.000 57.902 1.00 91.69 273 ASN A O 1
ATOM 2250 N N . ALA A 1 274 ? -45.685 7.727 57.026 1.00 88.50 274 ALA A N 1
ATOM 2251 C CA . ALA A 1 274 ? -46.051 6.517 57.760 1.00 88.50 274 ALA A CA 1
ATOM 2252 C C . ALA A 1 274 ? -45.844 6.678 59.276 1.00 88.50 274 ALA A C 1
ATOM 2254 O O . ALA A 1 274 ? -46.707 6.277 60.052 1.00 88.50 274 ALA A O 1
ATOM 2255 N N . ALA A 1 275 ? -44.746 7.314 59.704 1.00 90.88 275 ALA A N 1
ATOM 2256 C CA . ALA A 1 275 ? -44.498 7.608 61.115 1.00 90.88 275 ALA A CA 1
ATOM 2257 C C . ALA A 1 275 ? -45.513 8.611 61.699 1.00 90.88 275 ALA A C 1
ATOM 2259 O O . ALA A 1 275 ? -45.970 8.422 62.825 1.00 90.88 275 ALA A O 1
ATOM 2260 N N . ILE A 1 276 ? -45.905 9.638 60.933 1.00 91.69 276 ILE A N 1
ATOM 2261 C CA . ILE A 1 276 ? -46.966 10.586 61.321 1.00 91.69 276 ILE A CA 1
ATOM 2262 C C . ILE A 1 276 ? -48.309 9.855 61.438 1.00 91.69 276 ILE A C 1
ATOM 2264 O O . ILE A 1 276 ? -48.936 9.910 62.489 1.00 91.69 276 ILE A O 1
ATOM 2268 N N . ALA A 1 277 ? -48.702 9.073 60.428 1.00 90.25 277 ALA A N 1
ATOM 2269 C CA . ALA A 1 277 ? -49.942 8.297 60.460 1.00 90.25 277 ALA A CA 1
ATOM 2270 C C . ALA A 1 277 ? -49.982 7.277 61.618 1.00 90.25 277 ALA A C 1
ATOM 2272 O O . ALA A 1 277 ? -51.048 6.996 62.168 1.00 90.25 277 ALA A O 1
ATOM 2273 N N . GLU A 1 278 ? -48.832 6.731 62.031 1.00 91.50 278 GLU A N 1
ATOM 2274 C CA . GLU A 1 278 ? -48.756 5.887 63.223 1.00 91.50 278 GLU A CA 1
ATOM 2275 C C . GLU A 1 278 ? -48.964 6.688 64.520 1.00 91.50 278 GLU A C 1
ATOM 2277 O O . GLU A 1 278 ? -49.658 6.217 65.424 1.00 91.50 278 GLU A O 1
ATOM 2282 N N . GLN A 1 279 ? -48.405 7.899 64.615 1.00 91.81 279 GLN A N 1
ATOM 2283 C CA . GLN A 1 279 ? -48.649 8.811 65.737 1.00 91.81 279 GLN A CA 1
ATOM 2284 C C . GLN A 1 279 ? -50.119 9.239 65.797 1.00 91.81 279 GLN A C 1
ATOM 2286 O O . GLN A 1 279 ? -50.713 9.152 66.870 1.00 91.81 279 GLN A O 1
ATOM 2291 N N . ASP A 1 280 ? -50.730 9.586 64.663 1.00 92.44 280 ASP A N 1
ATOM 2292 C CA . ASP A 1 280 ? -52.151 9.935 64.565 1.00 92.44 280 ASP A CA 1
ATOM 2293 C C . ASP A 1 280 ? -53.047 8.758 64.971 1.00 92.44 280 ASP A C 1
ATOM 2295 O O . ASP A 1 280 ? -53.992 8.934 65.739 1.00 92.44 280 ASP A O 1
ATOM 2299 N N . ARG A 1 281 ? -52.719 7.528 64.548 1.00 92.81 281 ARG A N 1
ATOM 2300 C CA . ARG A 1 281 ? -53.428 6.313 64.985 1.00 92.81 281 ARG A CA 1
ATOM 2301 C C . ARG A 1 281 ? -53.325 6.115 66.499 1.00 92.81 281 ARG A C 1
ATOM 2303 O O . ARG A 1 281 ? -54.333 5.847 67.146 1.00 92.81 281 ARG A O 1
ATOM 2310 N N . ARG A 1 282 ? -52.130 6.278 67.082 1.00 91.81 282 ARG A N 1
ATOM 2311 C CA . ARG A 1 282 ? -51.919 6.197 68.541 1.00 91.81 282 ARG A CA 1
ATOM 2312 C C . ARG A 1 282 ? -52.659 7.319 69.285 1.00 91.81 282 ARG A C 1
ATOM 2314 O O . ARG A 1 282 ? -53.207 7.071 70.356 1.00 91.81 282 ARG A O 1
ATOM 2321 N N . ALA A 1 283 ? -52.714 8.526 68.723 1.00 91.12 283 ALA A N 1
ATOM 2322 C CA . ALA A 1 283 ? -53.458 9.655 69.277 1.00 91.12 283 ALA A CA 1
ATOM 2323 C C . ALA A 1 283 ? -54.974 9.415 69.223 1.00 91.12 283 ALA A C 1
ATOM 2325 O O . ALA A 1 283 ? -55.654 9.636 70.221 1.00 91.12 283 ALA A O 1
ATOM 2326 N N . ALA A 1 284 ? -55.494 8.877 68.116 1.00 90.69 284 ALA A N 1
ATOM 2327 C CA . ALA A 1 284 ? -56.888 8.467 67.987 1.00 90.69 284 ALA A CA 1
ATOM 2328 C C . ALA A 1 284 ? -57.242 7.342 68.974 1.00 90.69 284 ALA A C 1
ATOM 2330 O O . ALA A 1 284 ? -58.263 7.435 69.645 1.00 90.69 284 ALA A O 1
ATOM 2331 N N . GLU A 1 285 ? -56.376 6.336 69.151 1.00 90.88 285 GLU A N 1
ATOM 2332 C CA . GLU A 1 285 ? -56.552 5.291 70.171 1.00 90.88 285 GLU A CA 1
ATOM 2333 C C . GLU A 1 285 ? -56.583 5.856 71.600 1.00 90.88 285 GLU A C 1
ATOM 2335 O O . GLU A 1 285 ? -57.362 5.389 72.436 1.00 90.88 285 GLU A O 1
ATOM 2340 N N . LEU A 1 286 ? -55.756 6.864 71.899 1.00 88.19 286 LEU A N 1
ATOM 2341 C CA . LEU A 1 286 ? -55.786 7.573 73.180 1.00 88.19 286 LEU A CA 1
ATOM 2342 C C . LEU A 1 286 ? -57.057 8.416 73.330 1.00 88.19 286 LEU A C 1
ATOM 2344 O O . LEU A 1 286 ? -57.688 8.341 74.380 1.00 88.19 286 LEU A O 1
ATOM 2348 N N . MET A 1 287 ? -57.484 9.141 72.293 1.00 88.69 287 MET A N 1
ATOM 2349 C CA . MET A 1 287 ? -58.739 9.899 72.301 1.00 88.69 287 MET A CA 1
ATOM 2350 C C . MET A 1 287 ? -59.954 8.987 72.471 1.00 88.69 287 MET A C 1
ATOM 2352 O O . MET A 1 287 ? -60.818 9.308 73.277 1.00 88.69 287 MET A O 1
ATOM 2356 N N . THR A 1 288 ? -60.009 7.825 71.811 1.00 88.31 288 THR A N 1
ATOM 2357 C CA . THR A 1 288 ? -61.085 6.846 72.032 1.00 88.31 288 THR A CA 1
ATOM 2358 C C . THR A 1 288 ? -61.059 6.288 73.450 1.00 88.31 288 THR A C 1
ATOM 2360 O O . THR A 1 288 ? -62.105 6.210 74.076 1.00 88.31 288 THR A O 1
ATOM 2363 N N . LYS A 1 289 ? -59.880 5.995 74.021 1.00 90.75 289 LYS A N 1
ATOM 2364 C CA . LYS A 1 289 ? -59.772 5.562 75.427 1.00 90.75 289 LYS A CA 1
ATOM 2365 C C . LYS A 1 289 ? -60.192 6.663 76.402 1.00 90.75 289 LYS A C 1
ATOM 2367 O O . LYS A 1 289 ? -60.832 6.364 77.405 1.00 90.75 289 LYS A O 1
ATOM 2372 N N . MET A 1 290 ? -59.861 7.924 76.124 1.00 85.44 290 MET A N 1
ATOM 2373 C CA . MET A 1 290 ? -60.315 9.060 76.929 1.00 85.44 290 MET A CA 1
ATOM 2374 C C . MET A 1 290 ? -61.824 9.265 76.801 1.00 85.44 290 MET A C 1
ATOM 2376 O O . MET A 1 290 ? -62.485 9.379 77.826 1.00 85.44 290 MET A O 1
ATOM 2380 N N . ALA A 1 291 ? -62.380 9.205 75.591 1.00 86.38 291 ALA A N 1
ATOM 2381 C CA . ALA A 1 291 ? -63.818 9.264 75.348 1.00 86.38 291 ALA A CA 1
ATOM 2382 C C . ALA A 1 291 ? -64.563 8.079 75.986 1.00 86.38 291 ALA A C 1
ATOM 2384 O O . ALA A 1 291 ? -65.648 8.272 76.516 1.00 86.38 291 ALA A O 1
ATOM 2385 N N . ASP A 1 292 ? -63.977 6.880 76.029 1.00 84.69 292 ASP A N 1
ATOM 2386 C CA . ASP A 1 292 ? -64.516 5.725 76.755 1.00 84.69 292 ASP A CA 1
ATOM 2387 C C . ASP A 1 292 ? -64.469 5.932 78.273 1.00 84.69 292 ASP A C 1
ATOM 2389 O O . ASP A 1 292 ? -65.405 5.556 78.973 1.00 84.69 292 ASP A O 1
ATOM 2393 N N . ILE A 1 293 ? -63.404 6.536 78.811 1.00 85.88 293 ILE A N 1
ATOM 2394 C CA . ILE A 1 293 ? -63.296 6.877 80.238 1.00 85.88 293 ILE A CA 1
ATOM 2395 C C . ILE A 1 293 ? -64.287 7.989 80.603 1.00 85.88 293 ILE A C 1
ATOM 2397 O O . ILE A 1 293 ? -64.949 7.901 81.635 1.00 85.88 293 ILE A O 1
ATOM 2401 N N . GLU A 1 294 ? -64.439 9.007 79.760 1.00 82.25 294 GLU A N 1
ATOM 2402 C CA . GLU A 1 294 ? -65.420 10.081 79.922 1.00 82.25 294 GLU A CA 1
ATOM 2403 C C . GLU A 1 294 ? -66.848 9.572 79.737 1.00 82.25 294 GLU A C 1
ATOM 2405 O O . GLU A 1 294 ? -67.715 9.934 80.523 1.00 82.25 294 GLU A O 1
ATOM 2410 N N . SER A 1 295 ? -67.091 8.663 78.793 1.00 83.62 295 SER A N 1
ATOM 2411 C CA . SER A 1 295 ? -68.357 7.949 78.611 1.00 83.62 295 SER A CA 1
ATOM 2412 C C . SER A 1 295 ? -68.663 7.085 79.830 1.00 83.62 295 SER A C 1
ATOM 2414 O O . SER A 1 295 ? -69.742 7.187 80.394 1.00 83.62 295 SER A O 1
ATOM 2416 N N . ARG A 1 296 ? -67.706 6.313 80.358 1.00 81.81 296 ARG A N 1
ATOM 2417 C CA . ARG A 1 296 ? -67.880 5.576 81.624 1.00 81.81 296 ARG A CA 1
ATOM 2418 C C . ARG A 1 296 ? -68.132 6.519 82.796 1.00 81.81 296 ARG A C 1
ATOM 2420 O O . ARG A 1 296 ? -69.003 6.233 83.603 1.00 81.81 296 ARG A O 1
ATOM 2427 N N . ARG A 1 297 ? -67.434 7.652 82.894 1.00 82.00 297 ARG A N 1
ATOM 2428 C CA . ARG A 1 297 ? -67.608 8.644 83.969 1.00 82.00 297 ARG A CA 1
ATOM 2429 C C . ARG A 1 297 ? -68.947 9.376 83.876 1.00 82.00 297 ARG A C 1
ATOM 2431 O O . ARG A 1 297 ? -69.579 9.597 84.903 1.00 82.00 297 ARG A O 1
ATOM 2438 N N . THR A 1 298 ? -69.390 9.744 82.678 1.00 79.06 298 THR A N 1
ATOM 2439 C CA . THR A 1 298 ? -70.690 10.385 82.429 1.00 79.06 298 THR A CA 1
ATOM 2440 C C . THR A 1 298 ? -71.828 9.385 82.533 1.00 79.06 298 THR A C 1
ATOM 2442 O O . THR A 1 29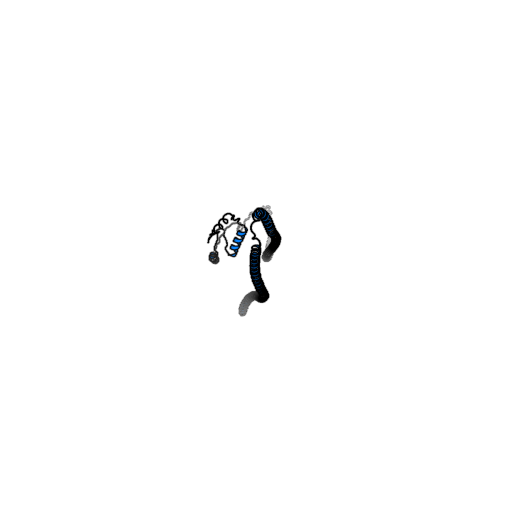8 ? -72.846 9.737 83.109 1.00 79.06 298 THR A O 1
ATOM 2445 N N . ASN A 1 299 ? -71.649 8.131 82.118 1.00 80.44 299 ASN A N 1
ATOM 2446 C CA . ASN A 1 299 ? -72.591 7.042 82.369 1.00 80.44 299 ASN A CA 1
ATOM 2447 C C . ASN A 1 299 ? -72.654 6.693 83.856 1.00 80.44 299 ASN A C 1
ATOM 2449 O O . ASN A 1 299 ? -73.751 6.496 84.344 1.00 80.44 299 ASN A O 1
ATOM 2453 N N . LEU A 1 300 ? -71.544 6.702 84.603 1.00 79.38 300 LEU A N 1
ATOM 2454 C CA . LEU A 1 300 ? -71.539 6.541 86.064 1.00 79.38 300 LEU A CA 1
ATOM 2455 C C . LEU A 1 300 ? -72.142 7.750 86.783 1.00 79.38 300 LEU A C 1
ATOM 2457 O O . LEU A 1 300 ? -72.796 7.569 87.797 1.00 79.38 300 LEU A O 1
ATOM 2461 N N . MET A 1 301 ? -71.965 8.974 86.278 1.00 77.06 301 MET A N 1
ATOM 2462 C CA . MET A 1 301 ? -72.616 10.171 86.826 1.00 77.06 301 MET A CA 1
ATOM 2463 C C . MET A 1 301 ? -74.114 10.181 86.503 1.00 77.06 301 MET A C 1
ATOM 2465 O O . MET A 1 301 ? -74.928 10.496 87.361 1.00 77.06 301 MET A O 1
ATOM 2469 N N . THR A 1 302 ? -74.489 9.792 85.285 1.00 75.06 302 THR A N 1
ATOM 2470 C CA . THR A 1 302 ? -75.882 9.669 84.840 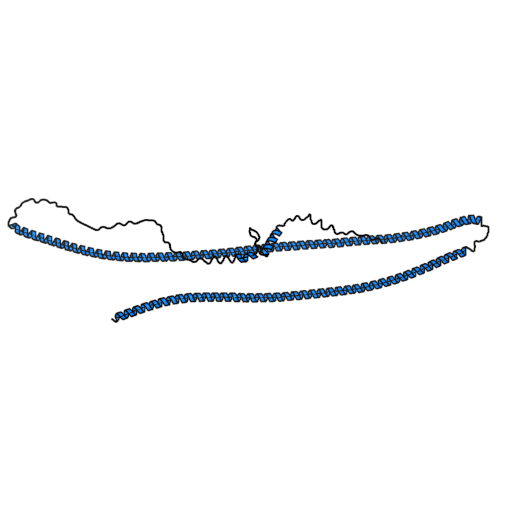1.00 75.06 302 THR A CA 1
ATOM 2471 C C . THR A 1 302 ? -76.561 8.518 85.565 1.00 75.06 302 THR A C 1
ATOM 2473 O O . THR A 1 302 ? -77.656 8.714 86.062 1.00 75.06 302 THR A O 1
ATOM 2476 N N . GLN A 1 303 ? -75.904 7.365 85.725 1.00 70.56 303 GLN A N 1
ATOM 2477 C CA . GLN A 1 303 ? -76.346 6.283 86.604 1.00 70.56 303 GLN A CA 1
ATOM 2478 C C . GLN A 1 303 ? -76.386 6.747 88.049 1.00 70.56 303 GLN A C 1
ATOM 2480 O O . GLN A 1 303 ? -77.356 6.446 88.699 1.00 70.56 303 GLN A O 1
ATOM 2485 N N . TYR A 1 304 ? -75.434 7.519 88.568 1.00 72.19 304 TYR A N 1
ATOM 2486 C CA . TYR A 1 304 ? -75.519 8.021 89.942 1.00 72.19 304 TYR A CA 1
ATOM 2487 C C . TYR A 1 304 ? -76.682 9.003 90.126 1.00 72.19 304 TYR A C 1
ATOM 2489 O O . TYR A 1 304 ? -77.296 9.017 91.184 1.00 72.19 304 TYR A O 1
ATOM 2497 N N . LEU A 1 305 ? -77.021 9.803 89.111 1.00 64.50 305 LEU A N 1
ATOM 2498 C CA . LEU A 1 305 ? -78.200 10.670 89.114 1.00 64.50 305 LEU A CA 1
ATOM 2499 C C . LEU A 1 305 ? -79.497 9.860 88.962 1.00 64.50 305 LEU A C 1
ATOM 2501 O O . LEU A 1 305 ? -80.446 10.130 89.692 1.00 64.50 305 LEU A O 1
ATOM 2505 N N . ARG A 1 306 ? -79.509 8.832 88.103 1.00 63.62 306 ARG A N 1
ATOM 2506 C CA . ARG A 1 306 ? -80.635 7.910 87.888 1.00 63.62 306 ARG A CA 1
ATOM 2507 C C . ARG A 1 306 ? -80.872 7.024 89.108 1.00 63.62 306 ARG A C 1
ATOM 2509 O O . ARG A 1 306 ? -81.972 7.026 89.618 1.00 63.62 306 ARG A O 1
ATOM 2516 N N . GLU A 1 307 ? -79.821 6.451 89.685 1.00 56.81 307 GLU A N 1
ATOM 2517 C CA . GLU A 1 307 ? -79.765 5.798 90.997 1.00 56.81 307 GLU A CA 1
ATOM 2518 C C . GLU A 1 307 ? -79.999 6.782 92.154 1.00 56.81 307 GLU A C 1
ATOM 2520 O O . GLU A 1 307 ? -80.192 6.335 93.273 1.00 56.81 307 GLU A O 1
ATOM 2525 N N . LYS A 1 308 ? -79.950 8.108 91.973 1.00 58.00 308 LYS A N 1
ATOM 2526 C CA . LYS A 1 308 ? -80.314 9.076 93.030 1.00 58.00 308 LYS A CA 1
ATOM 2527 C C . LYS A 1 308 ? -81.789 9.457 92.950 1.00 58.00 308 LYS A C 1
ATOM 2529 O O . LYS A 1 308 ? -82.376 9.725 93.994 1.00 58.00 308 LYS A O 1
ATOM 2534 N N . THR A 1 309 ? -82.388 9.431 91.759 1.00 55.06 309 THR A N 1
ATOM 2535 C CA . THR A 1 309 ? -83.848 9.416 91.592 1.00 55.06 309 THR A CA 1
ATOM 2536 C C . THR A 1 309 ? -84.430 8.057 91.995 1.00 55.06 309 THR A C 1
ATOM 2538 O O . THR A 1 309 ? -85.332 8.016 92.817 1.00 55.06 309 THR A O 1
ATOM 2541 N N . GLU A 1 310 ? -83.828 6.949 91.566 1.00 47.94 310 GLU A N 1
ATOM 2542 C CA . GLU A 1 310 ? -84.252 5.580 91.875 1.00 47.94 310 GLU A CA 1
ATOM 2543 C C . GLU A 1 310 ? -83.956 5.237 93.341 1.00 47.94 310 GLU A C 1
ATOM 2545 O O . GLU A 1 310 ? -84.868 4.792 94.002 1.00 47.94 310 GLU A O 1
ATOM 2550 N N . ARG A 1 311 ? -82.809 5.576 93.966 1.00 46.75 311 ARG A N 1
ATOM 2551 C CA . ARG A 1 311 ? -82.637 5.468 95.447 1.00 46.75 311 ARG A CA 1
ATOM 2552 C C . ARG A 1 311 ? -83.353 6.569 96.243 1.00 46.75 311 ARG A C 1
ATOM 2554 O O . ARG A 1 311 ? -83.175 6.646 97.461 1.00 46.75 311 ARG A O 1
ATOM 2561 N N . SER A 1 312 ? -84.125 7.444 95.597 1.00 47.50 312 SER A N 1
ATOM 2562 C CA . SER A 1 312 ? -85.170 8.196 96.303 1.00 47.50 312 SER A CA 1
ATOM 2563 C C . SER A 1 312 ? -86.427 7.340 96.499 1.00 47.50 312 SER A C 1
ATOM 2565 O O . SER A 1 312 ? -87.188 7.617 97.421 1.00 47.50 312 SER A O 1
ATOM 2567 N N . GLU A 1 313 ? -86.608 6.301 95.680 1.00 46.53 313 GLU A N 1
ATOM 2568 C CA . GLU A 1 313 ? -87.710 5.332 95.713 1.00 46.53 313 GLU A CA 1
ATOM 2569 C C . GLU A 1 313 ? -87.235 4.011 96.382 1.00 46.53 313 GLU A C 1
ATOM 2571 O O . GLU A 1 313 ? -87.805 3.558 97.368 1.00 46.53 313 GLU A O 1
ATOM 2576 N N . GLU A 1 314 ? -86.065 3.490 96.005 1.00 41.47 314 GLU A N 1
ATOM 2577 C CA . GLU A 1 314 ? -85.332 2.349 96.582 1.00 41.47 314 GLU A CA 1
ATOM 2578 C C . GLU A 1 314 ? -84.515 2.706 97.846 1.00 41.47 314 GLU A C 1
ATOM 2580 O O . GLU A 1 314 ? -83.457 2.135 98.136 1.00 41.47 314 GLU A O 1
ATOM 2585 N N . ARG A 1 315 ? -85.016 3.646 98.660 1.00 43.47 315 ARG A N 1
ATOM 2586 C CA . ARG A 1 315 ? -84.744 3.596 100.112 1.00 43.47 315 ARG A CA 1
ATOM 2587 C C . ARG A 1 315 ? -85.555 2.495 100.800 1.00 43.47 315 ARG A C 1
ATOM 2589 O O . ARG A 1 315 ? -85.283 2.186 101.959 1.00 43.47 315 ARG A O 1
ATOM 2596 N N . GLU A 1 316 ? -86.454 1.839 100.070 1.00 44.78 316 GLU A N 1
ATOM 2597 C CA . GLU A 1 316 ? -86.957 0.509 100.391 1.00 44.78 316 GLU A CA 1
ATOM 2598 C C . GLU A 1 316 ? -86.044 -0.604 99.819 1.00 44.78 316 GLU A C 1
ATOM 2600 O O . GLU A 1 316 ? -85.773 -0.670 98.626 1.00 44.78 316 GLU A O 1
ATOM 2605 N N . THR A 1 317 ? -85.639 -1.548 100.682 1.00 43.03 317 THR A N 1
ATOM 2606 C CA . THR A 1 317 ? -85.164 -2.920 100.347 1.00 43.03 317 THR A CA 1
ATOM 2607 C C . THR A 1 317 ? -83.724 -3.179 99.832 1.00 43.03 317 THR A C 1
ATOM 2609 O O . THR A 1 317 ? -83.481 -3.832 98.826 1.00 43.03 317 THR A O 1
ATOM 2612 N N . VAL A 1 31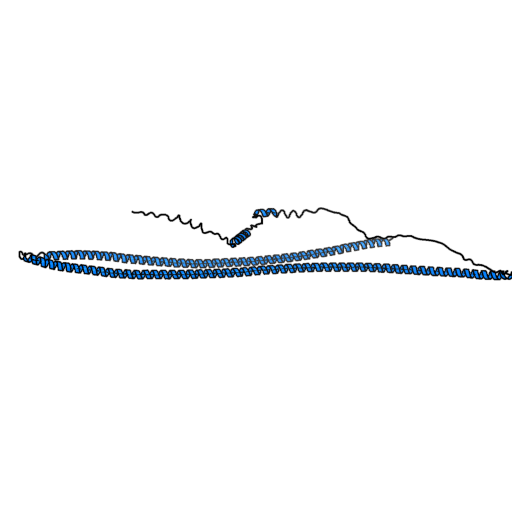8 ? -82.728 -2.831 100.658 1.00 45.62 318 VAL A N 1
ATOM 2613 C CA . VAL A 1 318 ? -81.613 -3.727 101.087 1.00 45.62 318 VAL A CA 1
ATOM 2614 C C . VAL A 1 318 ? -81.150 -4.845 100.104 1.00 45.62 318 VAL A C 1
ATOM 2616 O O . VAL A 1 318 ? -81.489 -6.014 100.283 1.00 45.62 318 VAL A O 1
ATOM 2619 N N . GLY A 1 319 ? -80.264 -4.536 99.139 1.00 47.78 319 GLY A N 1
ATOM 2620 C CA . GLY A 1 319 ? -79.689 -5.563 98.230 1.00 47.78 319 GLY A CA 1
ATOM 2621 C C . GLY A 1 319 ? -78.233 -5.389 97.743 1.00 47.78 319 GLY A C 1
ATOM 2622 O O . GLY A 1 319 ? -77.637 -6.326 97.208 1.00 47.78 319 GLY A O 1
ATOM 2623 N N . ALA A 1 320 ? -77.602 -4.227 97.942 1.00 41.09 320 ALA A N 1
ATOM 2624 C CA . ALA A 1 320 ? -76.444 -3.791 97.140 1.00 41.09 320 ALA A CA 1
ATOM 2625 C C . ALA A 1 320 ? -75.068 -4.463 97.413 1.00 41.09 320 ALA A C 1
ATOM 2627 O O . ALA A 1 320 ? -74.085 -4.132 96.747 1.00 41.09 320 ALA A O 1
ATOM 2628 N N . GLY A 1 321 ? -74.955 -5.386 98.377 1.00 50.81 321 GLY A N 1
ATOM 2629 C CA . GLY A 1 321 ? -73.655 -5.916 98.830 1.00 50.81 321 GLY A CA 1
ATOM 2630 C C . GLY A 1 321 ? -73.039 -7.034 97.973 1.00 50.81 321 GLY A C 1
ATOM 2631 O O . GLY A 1 321 ? -71.819 -7.116 97.863 1.00 50.81 321 GLY A O 1
ATOM 2632 N N . LYS A 1 322 ? -73.853 -7.910 97.364 1.00 48.88 322 LYS A N 1
ATOM 2633 C CA . LYS A 1 322 ? -73.367 -9.180 96.769 1.00 48.88 322 LYS A CA 1
ATOM 2634 C C . LYS A 1 322 ? -73.137 -9.154 95.250 1.00 48.88 322 LYS A C 1
ATOM 2636 O O . LYS A 1 322 ? -72.498 -10.064 94.728 1.00 48.88 322 LYS A O 1
ATOM 2641 N N . ALA A 1 323 ? -73.615 -8.130 94.540 1.00 49.56 323 ALA A N 1
ATOM 2642 C CA . ALA A 1 323 ? -73.468 -8.029 93.082 1.00 49.56 323 ALA A CA 1
ATOM 2643 C C . ALA A 1 323 ? -72.084 -7.507 92.642 1.00 49.56 323 ALA A C 1
ATOM 2645 O O . ALA A 1 323 ? -71.518 -8.006 91.672 1.00 49.56 323 ALA A O 1
ATOM 2646 N N . LYS A 1 324 ? -71.506 -6.547 93.381 1.00 54.97 324 LYS A N 1
ATOM 2647 C CA . LYS A 1 324 ? -70.240 -5.885 93.008 1.00 54.97 324 LYS A CA 1
ATOM 2648 C C . LYS A 1 324 ? -69.032 -6.831 92.995 1.00 54.97 324 LYS A C 1
ATOM 2650 O O . LYS A 1 324 ? -68.160 -6.677 92.149 1.00 54.97 324 LYS A O 1
ATOM 2655 N N . VAL A 1 325 ? -69.015 -7.840 93.871 1.00 54.88 325 VAL A N 1
ATOM 2656 C CA . VAL A 1 325 ? -67.950 -8.862 93.911 1.00 54.88 325 VAL A CA 1
ATOM 2657 C C . VAL A 1 325 ? -67.958 -9.718 92.638 1.00 54.88 325 VAL A C 1
ATOM 2659 O O . VAL A 1 325 ? -66.917 -9.893 92.014 1.00 54.88 325 VAL A O 1
ATOM 2662 N N . ARG A 1 326 ? -69.139 -10.161 92.183 1.00 56.06 326 ARG A N 1
ATOM 2663 C CA . ARG A 1 326 ? -69.272 -11.006 90.981 1.00 56.06 326 ARG A CA 1
ATOM 2664 C C . ARG A 1 326 ? -68.928 -10.279 89.680 1.00 56.06 326 ARG A C 1
ATOM 2666 O O . ARG A 1 326 ? -68.510 -10.928 88.730 1.00 56.06 326 ARG A O 1
ATOM 2673 N N . HIS A 1 327 ? -69.114 -8.958 89.619 1.00 62.06 327 HIS A N 1
ATOM 2674 C CA . HIS A 1 327 ? -68.722 -8.167 88.446 1.00 62.06 327 HIS A CA 1
ATOM 2675 C C . HIS A 1 327 ? -67.195 -8.043 88.348 1.00 62.06 327 HIS A C 1
ATOM 2677 O O . HIS A 1 327 ? -66.626 -8.278 87.285 1.00 62.06 327 HIS A O 1
ATOM 2683 N N . ALA A 1 328 ? -66.525 -7.773 89.476 1.00 62.59 328 ALA A N 1
ATOM 2684 C CA . ALA A 1 328 ? -65.065 -7.729 89.545 1.00 62.59 328 ALA A CA 1
ATOM 2685 C C . ALA A 1 328 ? -64.423 -9.088 89.190 1.00 62.59 328 ALA A C 1
ATOM 2687 O O . ALA A 1 328 ? -63.444 -9.125 88.453 1.00 62.59 328 ALA A O 1
ATOM 2688 N N . GLU A 1 329 ? -65.006 -10.208 89.638 1.00 65.12 329 GLU A N 1
ATOM 2689 C CA . GLU A 1 329 ? -64.562 -11.570 89.276 1.00 65.12 329 GLU A CA 1
ATOM 2690 C C . GLU A 1 329 ? -64.731 -11.919 87.783 1.00 65.12 329 GLU A C 1
ATOM 2692 O O . GLU A 1 329 ? -64.091 -12.846 87.282 1.00 65.12 329 GLU A O 1
ATOM 2697 N N . LEU A 1 330 ? -65.608 -11.214 87.063 1.00 72.25 330 LEU A N 1
ATOM 2698 C CA . LEU A 1 330 ? -65.853 -11.441 85.636 1.00 72.25 330 LEU A CA 1
ATOM 2699 C C . LEU A 1 330 ? -64.887 -10.607 84.780 1.00 72.25 330 LEU A C 1
ATOM 2701 O O . LEU A 1 330 ? -64.343 -11.112 83.798 1.00 72.25 330 LEU A O 1
ATOM 2705 N N . GLU A 1 331 ? -64.596 -9.376 85.206 1.00 73.62 331 GLU A N 1
ATOM 2706 C CA . GLU A 1 331 ? -63.558 -8.526 84.610 1.00 73.62 331 GLU A CA 1
ATOM 2707 C C . GLU A 1 331 ? -62.154 -9.123 84.789 1.00 73.62 331 GLU A C 1
ATOM 2709 O O . GLU A 1 331 ? -61.381 -9.153 83.830 1.00 73.62 331 GLU A O 1
ATOM 2714 N N . THR A 1 332 ? -61.820 -9.679 85.964 1.00 73.31 332 THR A N 1
ATOM 2715 C CA . THR A 1 332 ? -60.519 -10.350 86.159 1.00 73.31 332 THR A CA 1
ATOM 2716 C C . THR A 1 332 ? -60.351 -11.557 85.240 1.00 73.31 332 THR A C 1
ATOM 2718 O O . THR A 1 332 ? -59.290 -11.700 84.638 1.00 73.31 332 THR A O 1
ATOM 2721 N N . ARG A 1 333 ? -61.396 -12.374 85.038 1.00 75.69 333 ARG A N 1
ATOM 2722 C CA . ARG A 1 333 ? -61.362 -13.494 84.078 1.00 75.69 333 ARG A CA 1
ATOM 2723 C C . ARG A 1 333 ? -61.155 -13.037 82.635 1.00 75.69 333 ARG A C 1
ATOM 2725 O O . ARG A 1 333 ? -60.321 -13.608 81.940 1.00 75.69 333 ARG A O 1
ATOM 2732 N N . GLN A 1 334 ? -61.851 -11.987 82.192 1.00 76.25 334 GLN A N 1
ATOM 2733 C CA . GLN A 1 334 ? -61.640 -11.426 80.850 1.00 76.25 334 GLN A CA 1
ATOM 2734 C C . GLN A 1 334 ? -60.208 -10.900 80.680 1.00 76.25 334 GLN A C 1
ATOM 2736 O O . GLN A 1 334 ? -59.577 -11.136 79.649 1.00 76.25 334 GLN A O 1
ATOM 2741 N N . HIS A 1 335 ? -59.662 -10.235 81.701 1.00 75.25 335 HIS A N 1
ATOM 2742 C CA . HIS A 1 335 ? -58.268 -9.803 81.691 1.00 75.25 335 HIS A CA 1
ATOM 2743 C C . HIS A 1 335 ? -57.286 -10.982 81.646 1.00 75.25 335 HIS A C 1
ATOM 2745 O O . HIS A 1 335 ? -56.348 -10.926 80.854 1.00 75.25 335 HIS A O 1
ATOM 2751 N N . GLU A 1 336 ? -57.507 -12.060 82.406 1.00 79.88 336 GLU A N 1
ATOM 2752 C CA . GLU A 1 336 ? -56.687 -13.280 82.338 1.00 79.88 336 GLU A CA 1
ATOM 2753 C C . GLU A 1 336 ? -56.729 -13.945 80.953 1.00 79.88 336 GLU A C 1
ATOM 2755 O O . GLU A 1 336 ? -55.678 -14.311 80.421 1.00 79.88 336 GLU A O 1
ATOM 2760 N N . ASP A 1 337 ? -57.907 -14.060 80.332 1.00 81.25 337 ASP A N 1
ATOM 2761 C CA . ASP A 1 337 ? -58.060 -14.645 78.994 1.00 81.25 337 ASP A CA 1
ATOM 2762 C C . ASP A 1 337 ? -57.372 -13.799 77.912 1.00 81.25 337 ASP A C 1
ATOM 2764 O O . ASP A 1 337 ? -56.668 -14.340 77.050 1.00 81.25 337 ASP A O 1
ATOM 2768 N N . HIS A 1 338 ? -57.483 -12.468 77.982 1.00 81.31 338 HIS A N 1
ATOM 2769 C CA . HIS A 1 338 ? -56.722 -11.572 77.108 1.00 81.31 338 HIS A CA 1
ATOM 2770 C C . HIS A 1 338 ? -55.211 -11.711 77.321 1.00 81.31 338 HIS A C 1
ATOM 2772 O O . HIS A 1 338 ? -54.463 -11.768 76.345 1.00 81.31 338 HIS A O 1
ATOM 2778 N N . LEU A 1 339 ? -54.746 -11.820 78.568 1.00 84.00 339 LEU A N 1
ATOM 2779 C CA . LEU A 1 339 ? -53.323 -11.955 78.888 1.00 84.00 339 LEU A CA 1
ATOM 2780 C C . LEU A 1 339 ? -52.756 -13.282 78.354 1.00 84.00 339 LEU A C 1
ATOM 2782 O O . LEU A 1 339 ? -51.698 -13.284 77.723 1.00 84.00 339 LEU A O 1
ATOM 2786 N N . ARG A 1 340 ? -53.510 -14.384 78.481 1.00 87.25 340 ARG A N 1
ATOM 2787 C CA . ARG A 1 340 ? -53.194 -15.688 77.865 1.00 87.25 340 ARG A CA 1
ATOM 2788 C C . ARG A 1 340 ? -53.189 -15.626 76.336 1.00 87.25 340 ARG A C 1
ATOM 2790 O O . ARG A 1 340 ? -52.313 -16.216 75.702 1.00 87.25 340 ARG A O 1
ATOM 2797 N N . HIS A 1 341 ? -54.139 -14.912 75.727 1.00 88.19 341 HIS A N 1
ATOM 2798 C CA . HIS A 1 341 ? -54.180 -14.721 74.275 1.00 88.19 341 HIS A CA 1
ATOM 2799 C C . HIS A 1 341 ? -52.970 -13.923 73.767 1.00 88.19 341 HIS A C 1
ATOM 2801 O O . HIS A 1 341 ? -52.343 -14.325 72.785 1.00 88.19 341 HIS A O 1
ATOM 2807 N N . PHE A 1 342 ? -52.601 -12.831 74.443 1.00 87.81 342 PHE A N 1
ATOM 2808 C CA . PHE A 1 342 ? -51.420 -12.047 74.085 1.00 87.81 342 PHE A CA 1
ATOM 2809 C C . PHE A 1 342 ? -50.127 -12.834 74.290 1.00 87.81 342 PHE A C 1
ATOM 2811 O O . PHE A 1 342 ? -49.318 -12.857 73.370 1.00 87.81 342 PHE A O 1
ATOM 2818 N N . GLN A 1 343 ? -49.959 -13.558 75.403 1.00 89.12 343 GLN A N 1
ATOM 2819 C CA . GLN A 1 343 ? -48.813 -14.460 75.599 1.00 89.12 343 GLN A CA 1
ATOM 2820 C C . GLN A 1 343 ? -48.687 -15.472 74.450 1.00 89.12 343 GLN A C 1
ATOM 2822 O O . GLN A 1 343 ? -47.633 -15.571 73.829 1.00 89.12 343 GLN A O 1
ATOM 2827 N N . LYS A 1 344 ? -49.782 -16.155 74.088 1.00 91.81 344 LYS A N 1
ATOM 2828 C CA . LYS A 1 344 ? -49.794 -17.124 72.980 1.00 91.81 344 LYS A CA 1
ATOM 2829 C C . LYS A 1 344 ? -49.487 -16.491 71.616 1.00 91.81 344 LYS A C 1
ATOM 2831 O O . LYS A 1 344 ? -48.915 -17.154 70.755 1.00 91.81 344 LYS A O 1
ATOM 2836 N N . THR A 1 345 ? -49.876 -15.236 71.404 1.00 88.31 345 THR A N 1
ATOM 2837 C CA . THR A 1 345 ? -49.583 -14.491 70.170 1.00 88.31 345 THR A CA 1
ATOM 2838 C C . THR A 1 345 ? -48.133 -14.005 70.131 1.00 88.31 345 THR A C 1
ATOM 2840 O O . THR A 1 345 ? -47.501 -14.104 69.084 1.00 88.31 345 THR A O 1
ATOM 2843 N N . VAL A 1 346 ? -47.573 -13.556 71.261 1.00 88.75 346 VAL A N 1
ATOM 2844 C CA . VAL A 1 346 ? -46.154 -13.183 71.369 1.00 88.75 346 VAL A CA 1
ATOM 2845 C C . VAL A 1 346 ? -45.264 -14.396 71.113 1.00 88.75 346 VAL A C 1
ATOM 2847 O O . VAL A 1 346 ? -44.447 -14.324 70.204 1.00 88.75 346 VAL A O 1
ATOM 2850 N N . SER A 1 347 ? -45.486 -15.535 71.782 1.00 91.50 347 SER A N 1
ATOM 2851 C CA . SER A 1 347 ? -44.661 -16.736 71.563 1.00 91.50 347 SER A CA 1
ATOM 2852 C C . SER A 1 347 ? -44.699 -17.236 70.114 1.00 91.50 347 SER A C 1
ATOM 2854 O O . SER A 1 347 ? -43.668 -17.601 69.562 1.00 91.50 347 SER A O 1
ATOM 2856 N N . LYS A 1 348 ? -45.858 -17.170 69.442 1.00 92.88 348 LYS A N 1
ATOM 2857 C CA . LYS A 1 348 ? -45.951 -17.471 68.002 1.00 92.88 348 LYS A CA 1
ATOM 2858 C C . LYS A 1 348 ? -45.167 -16.492 67.128 1.00 92.88 348 LYS A C 1
ATOM 2860 O O . LYS A 1 348 ? -44.586 -16.896 66.125 1.00 92.88 348 LYS A O 1
ATOM 2865 N N . ASN A 1 349 ? -45.171 -15.207 67.471 1.00 86.62 349 ASN A N 1
ATOM 2866 C CA . ASN A 1 349 ? -44.402 -14.208 66.735 1.00 86.62 349 ASN A CA 1
ATOM 2867 C C . ASN A 1 349 ? -42.893 -14.376 66.977 1.00 86.62 349 ASN A C 1
ATOM 2869 O O . ASN A 1 349 ? -42.121 -14.184 66.045 1.00 86.62 349 ASN A O 1
ATOM 2873 N N . GLU A 1 350 ? -42.478 -14.786 68.179 1.00 89.69 350 GLU A N 1
ATOM 2874 C CA . GLU A 1 350 ? -41.089 -15.137 68.510 1.00 89.69 350 GLU A CA 1
ATOM 2875 C C . GLU A 1 350 ? -40.614 -16.381 67.736 1.00 89.69 350 GLU A C 1
ATOM 2877 O O . GLU A 1 350 ? -39.504 -16.375 67.203 1.00 89.69 350 GLU A O 1
ATOM 2882 N N . GLU A 1 351 ? -41.459 -17.412 67.592 1.00 91.25 351 GLU A N 1
ATOM 2883 C CA . GLU A 1 351 ? -41.207 -18.576 66.722 1.00 91.25 351 GLU A CA 1
ATOM 2884 C C . GLU A 1 351 ? -41.015 -18.149 65.254 1.00 91.25 351 GLU A C 1
ATOM 2886 O O . GLU A 1 351 ? -40.008 -18.489 64.629 1.00 91.25 351 GLU A O 1
ATOM 2891 N N . VAL A 1 352 ? -41.929 -17.332 64.714 1.00 91.75 352 VAL A N 1
ATOM 2892 C CA . VAL A 1 352 ? -41.831 -16.806 63.338 1.00 91.75 352 VAL A CA 1
ATOM 2893 C C . VAL A 1 352 ? -40.591 -15.924 63.154 1.00 91.75 352 VAL A C 1
ATOM 2895 O O . VAL A 1 352 ? -39.922 -16.016 62.124 1.00 91.75 352 VAL A O 1
ATOM 2898 N N . GLU A 1 353 ? -40.238 -15.088 64.133 1.00 90.44 353 GLU A N 1
ATOM 2899 C CA . GLU A 1 353 ? -39.026 -14.267 64.067 1.00 90.44 353 GLU A CA 1
ATOM 2900 C C . GLU A 1 353 ? -37.758 -15.133 64.104 1.00 90.44 353 GLU A C 1
ATOM 2902 O O . GLU A 1 353 ? -36.810 -14.880 63.356 1.00 90.44 353 GLU A O 1
ATOM 2907 N N . HIS A 1 354 ? -37.735 -16.179 64.932 1.00 92.81 354 HIS A N 1
ATOM 2908 C CA . HIS A 1 354 ? -36.638 -17.140 64.981 1.00 92.81 354 HIS A CA 1
ATOM 2909 C C . HIS A 1 354 ? -36.446 -17.849 63.630 1.00 92.81 354 HIS A C 1
ATOM 2911 O O . HIS A 1 354 ? -35.322 -17.906 63.119 1.00 92.81 354 HIS A O 1
ATOM 2917 N N . ASP A 1 355 ? -37.529 -18.321 63.013 1.00 91.88 355 ASP A N 1
ATOM 2918 C CA . ASP A 1 355 ? -37.484 -18.993 61.712 1.00 91.88 355 ASP A CA 1
ATOM 2919 C C . ASP A 1 355 ? -37.078 -18.041 60.578 1.00 91.88 355 ASP A C 1
ATOM 2921 O O . ASP A 1 355 ? -36.260 -18.406 59.728 1.00 91.88 355 ASP A O 1
ATOM 2925 N N . LEU A 1 356 ? -37.536 -16.785 60.601 1.00 90.56 356 LEU A N 1
ATOM 2926 C CA . LEU A 1 356 ? -37.063 -15.745 59.681 1.00 90.56 356 LEU A CA 1
ATOM 2927 C C . LEU A 1 356 ? -35.567 -15.453 59.873 1.00 90.56 356 LEU A C 1
ATOM 2929 O O . LEU A 1 356 ? -34.822 -15.408 58.894 1.00 90.56 356 LEU A O 1
ATOM 2933 N N . ARG A 1 357 ? -35.086 -15.321 61.118 1.00 92.44 357 ARG A N 1
ATOM 2934 C CA . ARG A 1 357 ? -33.652 -15.140 61.425 1.00 92.44 357 ARG A CA 1
ATOM 2935 C C . ARG A 1 357 ? -32.809 -16.326 60.949 1.00 92.44 357 ARG A C 1
ATOM 2937 O O . ARG A 1 357 ? -31.665 -16.123 60.538 1.00 92.44 357 ARG A O 1
ATOM 2944 N N . LYS A 1 358 ? -33.339 -17.552 61.004 1.00 94.81 358 LYS A N 1
ATOM 2945 C CA . LYS A 1 358 ? -32.684 -18.755 60.471 1.00 94.81 358 LYS A CA 1
ATOM 2946 C C . LYS A 1 358 ? -32.646 -18.733 58.939 1.00 94.81 358 LYS A C 1
ATOM 2948 O O . LYS A 1 358 ? -31.563 -18.845 58.372 1.00 94.81 358 LYS A O 1
ATOM 2953 N N . SER A 1 359 ? 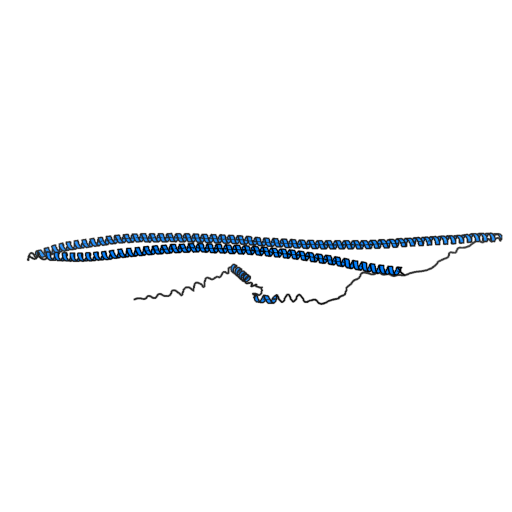-33.784 -18.483 58.293 1.00 93.75 359 SER A N 1
ATOM 2954 C CA . SER A 1 359 ? -33.912 -18.386 56.832 1.00 93.75 359 SER A CA 1
ATOM 2955 C C . SER A 1 359 ? -32.996 -17.309 56.230 1.00 93.75 359 SER A C 1
ATOM 2957 O O . SER A 1 359 ? -32.278 -17.568 55.266 1.00 93.75 359 SER A O 1
ATOM 2959 N N . VAL A 1 360 ? -32.905 -16.128 56.857 1.00 92.25 360 VAL A N 1
ATOM 2960 C CA . VAL A 1 360 ? -31.977 -15.060 56.438 1.00 92.25 360 VAL A CA 1
ATOM 2961 C C . VAL A 1 360 ? -30.513 -15.508 56.530 1.00 92.25 360 VAL A C 1
ATOM 2963 O O . VAL A 1 360 ? -29.743 -15.246 55.610 1.00 92.25 360 VAL A O 1
ATOM 2966 N N . LYS A 1 361 ? -30.116 -16.225 57.593 1.00 94.62 361 LYS A N 1
ATOM 2967 C CA . LYS A 1 361 ? -28.747 -16.762 57.728 1.00 94.62 361 LYS A CA 1
ATOM 2968 C C . LYS A 1 361 ? -28.428 -17.825 56.676 1.00 94.62 361 LYS A C 1
ATOM 2970 O O . LYS A 1 361 ? -27.306 -17.854 56.174 1.00 94.62 361 LYS A O 1
ATOM 2975 N N . GLU A 1 362 ? -29.389 -18.686 56.350 1.00 93.31 362 GLU A N 1
ATOM 2976 C CA . GLU A 1 362 ? -29.253 -19.698 55.297 1.00 93.31 362 GLU A CA 1
ATOM 2977 C C . GLU A 1 362 ? -29.111 -19.027 53.919 1.00 93.31 362 GLU A C 1
ATOM 2979 O O . GLU A 1 362 ? -28.153 -19.312 53.199 1.00 93.31 362 GLU A O 1
ATOM 2984 N N . ALA A 1 363 ? -29.956 -18.040 53.605 1.00 91.94 363 ALA A N 1
ATOM 2985 C CA . ALA A 1 363 ? -29.872 -17.256 52.373 1.00 91.94 363 ALA A CA 1
ATOM 2986 C C . ALA A 1 363 ? -28.551 -16.467 52.244 1.00 91.94 363 ALA A C 1
ATOM 2988 O O . ALA A 1 363 ? -27.941 -16.455 51.174 1.00 91.94 363 ALA A O 1
ATOM 2989 N N . ASP A 1 364 ? -28.056 -15.851 53.325 1.00 90.50 364 ASP A N 1
ATOM 2990 C CA . ASP A 1 364 ? -26.751 -15.171 53.340 1.00 90.50 364 ASP A CA 1
ATOM 2991 C C . ASP A 1 364 ? -25.582 -16.150 53.134 1.00 90.50 364 ASP A C 1
ATOM 2993 O O . ASP A 1 364 ? -24.593 -15.819 52.470 1.00 90.50 364 ASP A O 1
ATOM 2997 N N . PHE A 1 365 ? -25.677 -17.367 53.678 1.00 95.62 365 PHE A N 1
ATOM 2998 C CA . PHE A 1 365 ? -24.682 -18.415 53.455 1.00 95.62 365 PHE A CA 1
ATOM 2999 C C . PHE A 1 365 ? -24.679 -18.891 51.994 1.00 95.62 365 PHE A C 1
ATOM 3001 O O . PHE A 1 365 ? -23.612 -18.975 51.377 1.00 95.62 365 PHE A O 1
ATOM 3008 N N . GLU A 1 366 ? -25.853 -19.138 51.406 1.00 93.12 366 GLU A N 1
ATOM 3009 C CA . GLU A 1 366 ? -25.977 -19.499 49.990 1.00 93.12 366 GLU A CA 1
ATOM 3010 C C . GLU A 1 366 ? -25.490 -18.386 49.060 1.00 93.12 366 GLU A C 1
ATOM 3012 O O . GLU A 1 366 ? -24.744 -18.658 48.114 1.00 93.12 366 GLU A O 1
ATOM 3017 N N . LYS A 1 367 ? -25.825 -17.127 49.365 1.00 94.56 367 LYS A N 1
ATOM 3018 C CA . LYS A 1 367 ? -25.320 -15.951 48.651 1.00 94.56 367 LYS A CA 1
ATOM 3019 C C . LYS A 1 367 ? -23.792 -15.919 48.653 1.00 94.56 367 LYS A C 1
ATOM 3021 O O . LYS A 1 367 ? -23.197 -15.876 47.579 1.00 94.56 367 LYS A O 1
ATOM 3026 N N . ARG A 1 368 ? -23.144 -16.030 49.820 1.00 94.12 368 ARG A N 1
ATOM 3027 C CA . ARG A 1 368 ? -21.669 -16.053 49.926 1.00 94.12 368 ARG A CA 1
ATOM 3028 C C . ARG A 1 368 ? -21.050 -17.224 49.161 1.00 94.12 368 ARG A C 1
ATOM 3030 O O . ARG A 1 368 ? -20.025 -17.060 48.502 1.00 94.12 368 ARG A O 1
ATOM 3037 N N . LYS A 1 369 ? -21.678 -18.404 49.207 1.00 97.19 369 LYS A N 1
ATOM 3038 C CA . LYS A 1 369 ? -21.255 -19.587 48.438 1.00 97.19 369 LYS A CA 1
ATOM 3039 C C . LYS A 1 369 ? -21.320 -19.325 46.927 1.00 97.19 369 LYS A C 1
ATOM 3041 O O . LYS A 1 369 ? -20.378 -19.666 46.213 1.00 97.19 369 LYS A O 1
ATOM 3046 N N . LYS A 1 370 ? -22.387 -18.677 46.446 1.00 93.75 370 LYS A N 1
ATOM 3047 C CA . LYS A 1 370 ? -22.553 -18.293 45.035 1.00 93.75 370 LYS A CA 1
ATOM 3048 C C . LYS A 1 370 ? -21.615 -17.161 44.611 1.00 93.75 370 LYS A C 1
ATOM 3050 O O . LYS A 1 370 ? -21.065 -17.227 43.517 1.00 93.75 370 LYS A O 1
ATOM 3055 N N . GLU A 1 371 ? -21.350 -16.181 45.470 1.00 93.00 371 GLU A N 1
ATOM 3056 C CA . GLU A 1 371 ? -20.350 -15.130 45.228 1.00 93.00 371 GLU A CA 1
ATOM 3057 C C . GLU A 1 371 ? -18.942 -15.727 45.047 1.00 93.00 371 GLU A C 1
ATOM 3059 O O . GLU A 1 371 ? -18.246 -15.381 44.091 1.00 93.00 371 GLU A O 1
ATOM 3064 N N . GLN A 1 372 ? -18.549 -16.695 45.886 1.00 96.38 372 GLN A N 1
ATOM 3065 C CA . GLN A 1 372 ? -17.283 -17.427 45.729 1.00 96.38 372 GLN A CA 1
ATOM 3066 C C . GLN A 1 372 ? -17.229 -18.255 44.434 1.00 96.38 372 GLN A C 1
ATOM 3068 O O . GLN A 1 372 ? -16.188 -18.304 43.778 1.00 96.38 372 GLN A O 1
ATOM 3073 N N . GLU A 1 373 ? -18.330 -18.900 44.043 1.00 95.56 373 GLU A N 1
ATOM 3074 C CA . GLU A 1 373 ? -18.432 -19.653 42.785 1.00 95.56 373 GLU A CA 1
ATOM 3075 C C . GLU A 1 373 ? -18.280 -18.732 41.561 1.00 95.56 373 GLU A C 1
ATOM 3077 O O . GLU A 1 373 ? -17.466 -19.002 40.676 1.00 95.56 373 GLU A O 1
ATOM 3082 N N . VAL A 1 374 ? -18.975 -17.588 41.554 1.00 93.50 374 VAL A N 1
ATOM 3083 C CA . VAL A 1 374 ? -18.847 -16.546 40.521 1.00 93.50 374 VAL A CA 1
ATOM 3084 C C . VAL A 1 374 ? -17.422 -15.994 40.463 1.00 93.50 374 VAL A C 1
ATOM 3086 O O . VAL A 1 374 ? -16.892 -15.782 39.370 1.00 93.50 374 VAL A O 1
ATOM 3089 N N . GLN A 1 375 ? -16.767 -15.791 41.609 1.00 93.75 375 GLN A N 1
ATOM 3090 C CA . GLN A 1 375 ? -15.386 -15.317 41.645 1.00 93.75 375 GLN A CA 1
ATOM 3091 C C . GLN A 1 375 ? -14.404 -16.348 41.060 1.00 93.75 375 GLN A C 1
ATOM 3093 O O . GLN A 1 375 ? -13.582 -15.978 40.220 1.00 93.75 375 GLN A O 1
ATOM 3098 N N . ARG A 1 376 ? -14.547 -17.640 41.392 1.00 96.56 376 ARG A N 1
ATOM 3099 C CA . ARG A 1 376 ? -13.752 -18.726 40.783 1.00 96.56 376 ARG A CA 1
ATOM 3100 C C . ARG A 1 376 ? -13.943 -18.798 39.266 1.00 96.56 376 ARG A C 1
ATOM 3102 O O . ARG A 1 376 ? -12.959 -18.853 38.533 1.00 96.56 376 ARG A O 1
ATOM 3109 N N . LEU A 1 377 ? -15.185 -18.726 38.781 1.00 95.06 377 LEU A N 1
ATOM 3110 C CA . LEU A 1 377 ? -15.486 -18.722 37.342 1.00 95.06 377 LEU A CA 1
ATOM 3111 C C . LEU A 1 377 ? -14.908 -17.488 36.630 1.00 95.06 377 LEU A C 1
ATOM 3113 O O . LEU A 1 377 ? -14.407 -17.591 35.511 1.00 95.06 377 LEU A O 1
ATOM 3117 N N . LYS A 1 378 ? -14.918 -16.319 37.282 1.00 93.31 378 LYS A N 1
ATOM 3118 C CA . LYS A 1 378 ? -14.298 -15.085 36.771 1.00 93.31 378 LYS A CA 1
ATOM 3119 C C . LYS A 1 378 ? -12.773 -15.211 36.676 1.00 93.31 378 LYS A C 1
ATOM 3121 O O . LYS A 1 378 ? -12.181 -14.751 35.699 1.00 93.31 378 LYS A O 1
ATOM 3126 N N . GLU A 1 379 ? -12.137 -15.838 37.661 1.00 95.81 379 GLU A N 1
ATOM 3127 C CA . GLU A 1 379 ? -10.700 -16.130 37.659 1.00 95.81 379 GLU A CA 1
ATOM 3128 C C . GLU A 1 379 ? -10.330 -17.162 36.580 1.00 95.81 379 GLU A C 1
ATOM 3130 O O . GLU A 1 379 ? -9.376 -16.939 35.831 1.00 95.81 379 GLU A O 1
ATOM 3135 N N . GLU A 1 380 ? -11.120 -18.228 36.409 1.00 96.69 380 GLU A N 1
ATOM 3136 C CA . GLU A 1 380 ? -10.924 -19.224 35.347 1.00 96.69 380 GLU A CA 1
ATOM 3137 C C . GLU A 1 380 ? -11.097 -18.616 33.944 1.00 96.69 380 GLU A C 1
ATOM 3139 O O . GLU A 1 380 ? -10.253 -18.822 33.069 1.00 96.69 380 GLU A O 1
ATOM 3144 N N . LEU A 1 381 ? -12.136 -17.801 33.732 1.00 92.25 381 LEU A N 1
ATOM 3145 C CA . LEU A 1 381 ? -12.360 -17.086 32.473 1.00 92.25 381 LEU A CA 1
ATOM 3146 C C . LEU A 1 381 ? -11.189 -16.150 32.142 1.00 92.25 381 LEU A C 1
ATOM 3148 O O . LEU A 1 381 ? -10.730 -16.104 31.001 1.00 92.25 381 LEU A O 1
ATOM 3152 N N . ASN A 1 382 ? -10.673 -15.424 33.137 1.00 91.75 382 ASN A N 1
ATOM 3153 C CA . ASN A 1 382 ? -9.496 -14.573 32.963 1.00 91.75 382 ASN A CA 1
ATOM 3154 C C . ASN A 1 382 ? -8.223 -15.390 32.687 1.00 91.75 382 ASN A C 1
ATOM 3156 O O . ASN A 1 382 ? -7.383 -14.952 31.899 1.00 91.75 382 ASN A O 1
ATOM 3160 N N . ARG A 1 383 ? -8.079 -16.581 33.283 1.00 96.44 383 ARG A N 1
ATOM 3161 C CA . ARG A 1 383 ? -6.978 -17.511 32.990 1.00 96.44 383 ARG A CA 1
ATOM 3162 C C . ARG A 1 383 ? -7.048 -18.024 31.551 1.00 96.44 383 ARG A C 1
ATOM 3164 O O . ARG A 1 383 ? -6.032 -17.957 30.864 1.00 96.44 383 ARG A O 1
ATOM 3171 N N . LYS A 1 384 ? -8.221 -18.461 31.076 1.00 95.31 384 LYS A N 1
ATOM 3172 C CA . LYS A 1 384 ? -8.433 -18.885 29.678 1.00 95.31 384 LYS A CA 1
ATOM 3173 C C . LYS A 1 384 ? -8.108 -17.754 28.700 1.00 95.31 384 LYS A C 1
ATOM 3175 O O . LYS A 1 384 ? -7.204 -17.917 27.893 1.00 95.31 384 LYS A O 1
ATOM 3180 N N . LYS A 1 385 ? -8.665 -16.552 28.903 1.00 92.94 385 LYS A N 1
ATOM 3181 C CA . LYS A 1 385 ? -8.339 -15.359 28.091 1.00 92.94 385 LYS A CA 1
ATOM 3182 C C . LYS A 1 385 ? -6.839 -15.044 28.015 1.00 92.94 385 LYS A C 1
ATOM 3184 O O . LYS A 1 385 ? -6.369 -14.594 26.974 1.00 92.94 385 LYS A O 1
ATOM 3189 N N . ARG A 1 386 ? -6.078 -15.254 29.098 1.00 93.44 386 ARG A N 1
ATOM 3190 C CA . ARG A 1 386 ? -4.612 -15.082 29.094 1.00 93.44 386 ARG A CA 1
ATOM 3191 C C . ARG A 1 386 ? -3.906 -16.165 28.275 1.00 93.44 386 ARG A C 1
ATOM 3193 O O . ARG A 1 386 ? -2.994 -15.828 27.530 1.00 93.44 386 ARG A O 1
ATOM 3200 N N . LEU A 1 387 ? -4.321 -17.426 28.400 1.00 95.44 387 LEU A N 1
ATOM 3201 C CA . LEU A 1 387 ? -3.766 -18.540 27.622 1.00 95.44 387 LEU A CA 1
ATOM 3202 C C . LEU A 1 387 ? -4.071 -18.386 26.127 1.00 95.44 387 LEU A C 1
ATOM 3204 O O . LEU A 1 387 ? -3.157 -18.498 25.316 1.00 95.44 387 LEU A O 1
ATOM 3208 N N . ASP A 1 388 ? -5.305 -18.031 25.770 1.00 93.62 388 ASP A N 1
ATOM 3209 C CA . ASP A 1 388 ? -5.708 -17.786 24.382 1.00 93.62 388 ASP A CA 1
ATOM 3210 C C . ASP A 1 388 ? -4.915 -16.614 23.776 1.00 93.62 388 ASP A C 1
ATOM 3212 O O . ASP A 1 388 ? -4.418 -16.706 22.657 1.00 93.62 388 ASP A O 1
ATOM 3216 N N . ALA A 1 389 ? -4.702 -15.533 24.537 1.00 90.25 389 ALA A N 1
ATOM 3217 C CA . ALA A 1 389 ? -3.884 -14.402 24.097 1.00 90.25 389 ALA A CA 1
ATOM 3218 C C . ALA A 1 389 ? -2.390 -14.745 23.927 1.00 90.25 389 ALA A C 1
ATOM 3220 O O . ALA A 1 389 ? -1.726 -14.136 23.088 1.00 90.25 389 ALA A O 1
ATOM 3221 N N . ILE A 1 390 ? -1.848 -15.690 24.706 1.00 94.38 390 ILE A N 1
ATOM 3222 C CA . ILE A 1 390 ? -0.483 -16.210 24.512 1.00 94.38 390 ILE A CA 1
ATOM 3223 C C . ILE A 1 390 ? -0.440 -17.063 23.242 1.00 94.38 390 ILE A C 1
ATOM 3225 O O . ILE A 1 390 ? 0.371 -16.790 22.362 1.00 94.38 390 ILE A O 1
ATOM 3229 N N . ARG A 1 391 ? -1.372 -18.009 23.098 1.00 95.62 391 ARG A N 1
ATOM 3230 C CA . ARG A 1 391 ? -1.474 -18.895 21.936 1.00 95.62 391 ARG A CA 1
ATOM 3231 C C . ARG A 1 391 ? -1.604 -18.124 20.620 1.00 95.62 391 ARG A C 1
ATOM 3233 O O . ARG A 1 391 ? -0.879 -18.413 19.678 1.00 95.62 391 ARG A O 1
ATOM 3240 N N . ILE A 1 392 ? -2.457 -17.098 20.568 1.00 90.12 392 ILE A N 1
ATOM 3241 C CA . ILE A 1 392 ? -2.607 -16.238 19.382 1.00 90.12 392 ILE A CA 1
ATOM 3242 C C . ILE A 1 392 ? -1.282 -15.536 19.039 1.00 90.12 392 ILE A C 1
ATOM 3244 O O . ILE A 1 392 ? -0.924 -15.444 17.869 1.00 90.12 392 ILE A O 1
ATOM 3248 N N . ARG A 1 393 ? -0.512 -15.072 20.035 1.00 92.50 393 ARG A N 1
ATOM 3249 C CA . ARG A 1 393 ? 0.815 -14.471 19.795 1.00 92.50 393 ARG A CA 1
ATOM 3250 C C . ARG A 1 393 ? 1.833 -15.491 19.292 1.00 92.50 393 ARG A C 1
ATOM 3252 O O . ARG A 1 393 ? 2.648 -15.143 18.446 1.00 92.50 393 ARG A O 1
ATOM 3259 N N . GLU A 1 394 ? 1.798 -16.722 19.794 1.00 93.94 394 GLU A N 1
ATOM 3260 C CA . GLU A 1 394 ? 2.662 -17.814 19.328 1.00 93.94 394 GLU A CA 1
ATOM 3261 C C . GLU A 1 394 ? 2.323 -18.234 17.891 1.00 93.94 394 GLU A C 1
ATOM 3263 O O . GLU A 1 394 ? 3.231 -18.410 17.080 1.00 93.94 394 GLU A O 1
ATOM 3268 N N . GLU A 1 395 ? 1.035 -18.327 17.551 1.00 93.12 395 GLU A N 1
ATOM 3269 C CA . GLU A 1 395 ? 0.554 -18.634 16.199 1.00 93.12 395 GLU A CA 1
ATOM 3270 C C . GLU A 1 395 ? 0.915 -17.511 15.203 1.00 93.12 395 GLU A C 1
ATOM 3272 O O . GLU A 1 395 ? 1.450 -17.807 14.134 1.00 93.12 395 GLU A O 1
ATOM 3277 N N . ILE A 1 396 ? 0.760 -16.231 15.578 1.00 89.31 396 ILE A N 1
ATOM 3278 C CA . ILE A 1 396 ? 1.240 -15.080 14.781 1.00 89.31 396 ILE A CA 1
ATOM 3279 C C . ILE A 1 396 ? 2.765 -15.134 14.603 1.00 89.31 396 ILE A C 1
ATOM 3281 O O . ILE A 1 396 ? 3.261 -15.068 13.481 1.00 89.31 396 ILE A O 1
ATOM 3285 N N . ALA A 1 397 ? 3.526 -15.321 15.686 1.00 93.38 397 ALA A N 1
ATOM 3286 C CA . ALA A 1 397 ? 4.987 -15.370 15.627 1.00 93.38 397 ALA A CA 1
ATOM 3287 C C . ALA A 1 397 ? 5.529 -16.590 14.858 1.00 93.38 397 ALA A C 1
ATOM 3289 O O . ALA A 1 397 ? 6.680 -16.566 14.421 1.00 93.38 397 ALA A O 1
ATOM 3290 N N . LYS A 1 398 ? 4.736 -17.660 14.704 1.00 95.69 398 LYS A N 1
ATOM 3291 C CA . LYS A 1 398 ? 5.038 -18.797 13.823 1.00 95.69 398 LYS A CA 1
ATOM 3292 C C . LYS A 1 398 ? 4.774 -18.438 12.361 1.00 95.69 398 LYS A C 1
ATOM 3294 O O . LYS A 1 398 ? 5.671 -18.624 11.544 1.00 95.69 398 LYS A O 1
ATOM 3299 N N . ALA A 1 399 ? 3.610 -17.860 12.057 1.00 91.25 399 ALA A N 1
ATOM 3300 C CA . ALA A 1 399 ? 3.264 -17.409 10.710 1.00 91.25 399 ALA A CA 1
ATOM 3301 C C . ALA A 1 399 ? 4.283 -16.389 10.163 1.00 91.25 399 ALA A C 1
ATOM 3303 O O . ALA A 1 399 ? 4.766 -16.554 9.049 1.00 91.25 399 ALA A O 1
ATOM 3304 N N . GLU A 1 400 ? 4.715 -15.417 10.975 1.00 89.88 400 GLU A N 1
ATOM 3305 C CA . GLU A 1 400 ? 5.760 -14.453 10.591 1.00 89.88 400 GLU A CA 1
ATOM 3306 C C . GLU A 1 400 ? 7.121 -15.099 10.264 1.00 89.88 400 GLU A C 1
ATOM 3308 O O . GLU A 1 400 ? 7.915 -14.517 9.525 1.00 89.88 400 GLU A O 1
ATOM 3313 N N . ARG A 1 401 ? 7.452 -16.260 10.852 1.00 95.31 401 ARG A N 1
ATOM 3314 C CA . ARG A 1 401 ? 8.693 -16.987 10.522 1.00 95.31 401 ARG A CA 1
ATOM 3315 C C . ARG A 1 401 ? 8.543 -17.721 9.200 1.00 95.31 401 ARG A C 1
ATOM 3317 O O . ARG A 1 401 ? 9.425 -17.609 8.360 1.00 95.31 401 ARG A O 1
ATOM 3324 N N . GLU A 1 402 ? 7.421 -18.412 9.012 1.00 95.00 402 GLU A N 1
ATOM 3325 C CA . GLU A 1 402 ? 7.099 -19.121 7.768 1.00 95.00 402 GLU A CA 1
ATOM 3326 C C . GLU A 1 402 ? 7.032 -18.143 6.579 1.00 95.00 402 GLU A C 1
ATOM 3328 O O . GLU A 1 402 ? 7.592 -18.423 5.521 1.00 95.00 402 GLU A O 1
ATOM 3333 N N . GLU A 1 403 ? 6.459 -16.951 6.773 1.00 91.56 403 GLU A N 1
ATOM 3334 C CA . GLU A 1 403 ? 6.470 -15.855 5.797 1.00 91.56 403 GLU A CA 1
ATOM 3335 C C . GLU A 1 403 ? 7.903 -15.419 5.445 1.00 91.56 403 GLU A C 1
ATOM 3337 O O . GLU A 1 403 ? 8.289 -15.473 4.278 1.00 91.56 403 GLU A O 1
ATOM 3342 N N . LYS A 1 404 ? 8.738 -15.088 6.442 1.00 95.94 404 LYS A N 1
ATOM 3343 C CA . LYS A 1 404 ? 10.144 -14.683 6.228 1.00 95.94 404 LYS A CA 1
ATOM 3344 C C . LYS A 1 404 ? 10.991 -15.787 5.581 1.00 95.94 404 LYS A C 1
ATOM 3346 O O . LYS A 1 404 ? 11.903 -15.490 4.807 1.00 95.94 404 LYS A O 1
ATOM 3351 N N . GLU A 1 405 ? 10.717 -17.057 5.871 1.00 96.25 405 GLU A N 1
ATOM 3352 C CA . GLU A 1 405 ? 11.372 -18.194 5.216 1.00 96.25 405 GLU A CA 1
ATOM 3353 C C . GLU A 1 405 ? 10.971 -18.302 3.738 1.00 96.25 405 GLU A C 1
ATOM 3355 O O . GLU A 1 405 ? 11.845 -18.467 2.882 1.00 96.25 405 GLU A O 1
ATOM 3360 N N . LEU A 1 406 ? 9.683 -18.141 3.416 1.00 94.88 406 LEU A N 1
ATOM 3361 C CA . LEU A 1 406 ? 9.182 -18.119 2.039 1.00 94.88 406 LEU A CA 1
ATOM 3362 C C . LEU A 1 406 ? 9.693 -16.899 1.255 1.00 94.88 406 LEU A C 1
ATOM 3364 O O . LEU A 1 406 ? 10.095 -17.049 0.101 1.00 94.88 406 LEU A O 1
ATOM 3368 N N . GLU A 1 407 ? 9.775 -15.716 1.869 1.00 91.88 407 GLU A N 1
ATOM 3369 C CA . GLU A 1 407 ? 10.402 -14.530 1.269 1.00 91.88 407 GLU A CA 1
ATOM 3370 C C . GLU A 1 407 ? 11.879 -14.780 0.932 1.00 91.88 407 GLU A C 1
ATOM 3372 O O . GLU A 1 407 ? 12.331 -14.489 -0.178 1.00 91.88 407 GLU A O 1
ATOM 3377 N N . GLN A 1 408 ? 12.642 -15.379 1.854 1.00 95.56 408 GLN A N 1
ATOM 3378 C CA . GLN A 1 408 ? 14.040 -15.736 1.603 1.00 95.56 408 GLN A CA 1
ATOM 3379 C C . GLN A 1 408 ? 14.187 -16.791 0.499 1.00 95.56 408 GLN A C 1
ATOM 3381 O O . GLN A 1 408 ? 15.140 -16.723 -0.281 1.00 95.56 408 GLN A O 1
ATOM 3386 N N . GLN A 1 409 ? 13.274 -17.763 0.409 1.00 95.75 409 GLN A N 1
ATOM 3387 C CA . GLN A 1 409 ? 13.237 -18.720 -0.701 1.00 95.75 409 GLN A CA 1
ATOM 3388 C C . GLN A 1 409 ? 12.932 -18.013 -2.030 1.00 95.75 409 GLN A C 1
ATOM 3390 O O . GLN A 1 409 ? 13.657 -18.215 -3.003 1.00 95.75 409 GLN A O 1
ATOM 3395 N N . LEU A 1 410 ? 11.948 -17.110 -2.060 1.00 93.12 410 LEU A N 1
ATOM 3396 C CA . LEU A 1 410 ? 11.601 -16.314 -3.240 1.00 93.12 410 LEU A CA 1
ATOM 3397 C C . LEU A 1 410 ? 12.783 -15.459 -3.725 1.00 93.12 410 LEU A C 1
ATOM 3399 O O . LEU A 1 410 ? 13.049 -15.401 -4.924 1.00 93.12 410 LEU A O 1
ATOM 3403 N N . ILE A 1 411 ? 13.518 -14.818 -2.811 1.00 95.00 411 ILE A N 1
ATOM 3404 C CA . ILE A 1 411 ? 14.728 -14.042 -3.134 1.00 95.00 411 ILE A CA 1
ATOM 3405 C C . ILE A 1 411 ? 15.828 -14.955 -3.698 1.00 95.00 411 ILE A C 1
ATOM 3407 O O . ILE A 1 411 ? 16.466 -14.604 -4.693 1.00 95.00 411 ILE A O 1
ATOM 3411 N N . LYS A 1 412 ? 16.029 -16.148 -3.118 1.00 96.69 412 LYS A N 1
ATOM 3412 C CA . LYS A 1 412 ? 16.991 -17.140 -3.629 1.00 96.69 412 LYS A CA 1
ATOM 3413 C C . LYS A 1 412 ? 16.633 -17.585 -5.049 1.00 96.69 412 LYS A C 1
ATOM 3415 O O . LYS A 1 412 ? 17.512 -17.542 -5.908 1.00 96.69 412 LYS A O 1
ATOM 3420 N N . GLU A 1 413 ? 15.377 -17.942 -5.321 1.00 96.62 413 GLU A N 1
ATOM 3421 C CA . GLU A 1 413 ? 14.941 -18.354 -6.663 1.00 96.62 413 GLU A CA 1
ATOM 3422 C C . GLU A 1 413 ? 15.000 -17.211 -7.685 1.00 96.62 413 GLU A C 1
ATOM 3424 O O . GLU A 1 413 ? 15.501 -17.429 -8.786 1.00 96.62 413 GLU A O 1
ATOM 3429 N N . LYS A 1 414 ? 14.628 -15.976 -7.316 1.00 94.00 414 LYS A N 1
ATOM 3430 C CA . LYS A 1 414 ? 14.857 -14.792 -8.169 1.00 94.00 414 LYS A CA 1
ATOM 3431 C C . LYS A 1 414 ? 16.339 -14.642 -8.526 1.00 94.00 414 LYS A C 1
ATOM 3433 O O . LYS A 1 414 ? 16.681 -14.602 -9.700 1.00 94.00 414 LYS A O 1
ATOM 3438 N N . SER A 1 415 ? 17.236 -14.714 -7.538 1.00 94.25 415 SER A N 1
ATOM 3439 C CA . SER A 1 415 ? 18.683 -14.608 -7.786 1.00 94.25 415 SER A CA 1
ATOM 3440 C C . SER A 1 415 ? 19.261 -15.749 -8.640 1.00 94.25 415 SER A C 1
ATOM 3442 O O . SER A 1 415 ? 20.293 -15.572 -9.289 1.00 94.25 415 SER A O 1
ATOM 3444 N N . LYS A 1 416 ? 18.632 -16.935 -8.645 1.00 96.56 416 LYS A N 1
ATOM 3445 C CA . LYS A 1 416 ? 18.979 -18.040 -9.554 1.00 96.56 416 LYS A CA 1
ATOM 3446 C C . LYS A 1 416 ? 18.468 -17.767 -10.966 1.00 96.56 416 LYS A C 1
ATOM 3448 O O . LYS A 1 416 ? 19.215 -17.981 -11.915 1.00 96.56 416 LYS A O 1
ATOM 3453 N N . LEU A 1 417 ? 17.236 -17.279 -11.099 1.00 95.62 417 LEU A N 1
ATOM 3454 C CA . LEU A 1 417 ? 16.639 -16.904 -12.378 1.00 95.62 417 LEU A CA 1
ATOM 3455 C C . LEU A 1 417 ? 17.452 -15.793 -13.061 1.00 95.62 417 LEU A C 1
ATOM 3457 O O . LEU A 1 417 ? 17.800 -15.936 -14.228 1.00 95.62 417 LEU A O 1
ATOM 3461 N N . ASP A 1 418 ? 17.865 -14.762 -12.320 1.00 93.31 418 ASP A N 1
ATOM 3462 C CA . ASP A 1 418 ? 18.725 -13.683 -12.829 1.00 93.31 418 ASP A CA 1
ATOM 3463 C C . ASP A 1 418 ? 20.090 -14.212 -13.315 1.00 93.31 418 ASP A C 1
ATOM 3465 O O . ASP A 1 418 ? 20.592 -13.808 -14.365 1.00 93.31 418 ASP A O 1
ATOM 3469 N N . LYS A 1 419 ? 20.687 -15.175 -12.594 1.00 96.38 419 LYS A N 1
ATOM 3470 C CA . LYS A 1 419 ? 21.922 -15.863 -13.022 1.00 96.38 419 LYS A CA 1
ATOM 3471 C C . LYS A 1 419 ? 21.725 -16.707 -14.281 1.00 96.38 419 LYS A C 1
ATOM 3473 O O . LYS A 1 419 ? 22.644 -16.801 -15.087 1.00 96.38 419 LYS A O 1
ATOM 3478 N N . LEU A 1 420 ? 20.557 -17.323 -14.459 1.00 95.19 420 LEU A N 1
ATOM 3479 C CA . LEU A 1 420 ? 20.232 -18.051 -15.687 1.00 95.19 420 LEU A CA 1
ATOM 3480 C C . LEU A 1 420 ? 20.001 -17.085 -16.856 1.00 95.19 420 LEU A C 1
ATOM 3482 O O . LEU A 1 420 ? 20.484 -17.355 -17.951 1.00 95.19 420 LEU A O 1
ATOM 3486 N N . HIS A 1 421 ? 19.357 -15.936 -16.629 1.00 90.31 421 HIS A N 1
ATOM 3487 C CA . HIS A 1 421 ? 19.207 -14.894 -17.648 1.00 90.31 421 HIS A CA 1
ATOM 3488 C C . HIS A 1 421 ? 20.560 -14.357 -18.124 1.00 90.31 421 HIS A C 1
ATOM 3490 O O . HIS A 1 421 ? 20.815 -14.385 -19.326 1.00 90.31 421 HIS A O 1
ATOM 3496 N N . THR A 1 422 ? 21.459 -13.969 -17.212 1.00 93.25 422 THR A N 1
ATOM 3497 C CA . THR A 1 422 ? 22.796 -13.485 -17.602 1.00 93.25 422 THR A CA 1
ATOM 3498 C C . THR A 1 422 ? 23.616 -14.566 -18.313 1.00 93.25 422 THR A C 1
ATOM 3500 O O . THR A 1 422 ? 24.252 -14.281 -19.324 1.00 93.25 422 THR A O 1
ATOM 3503 N N . GLN A 1 423 ? 23.527 -15.834 -17.891 1.00 93.94 423 GLN A N 1
ATOM 3504 C CA . GLN A 1 423 ? 24.133 -16.955 -18.624 1.00 93.94 423 GLN A CA 1
ATOM 3505 C C . GLN A 1 423 ? 23.535 -17.152 -20.027 1.00 93.94 423 GLN A C 1
ATOM 3507 O O . GLN A 1 423 ? 24.267 -17.465 -20.968 1.00 93.94 423 GLN A O 1
ATOM 3512 N N . CYS A 1 424 ? 22.222 -16.985 -20.202 1.00 92.75 424 CYS A N 1
ATOM 3513 C CA . CYS A 1 424 ? 21.576 -17.045 -21.513 1.00 92.75 424 CYS A CA 1
ATOM 3514 C C . CYS A 1 424 ? 22.026 -15.893 -22.424 1.00 92.75 424 CYS A C 1
ATOM 3516 O O . CYS A 1 424 ? 22.315 -16.136 -23.597 1.00 92.75 424 CYS A O 1
ATOM 3518 N N . GLU A 1 425 ? 22.135 -14.674 -21.895 1.00 94.31 425 GLU A N 1
ATOM 3519 C CA . GLU A 1 425 ? 22.634 -13.499 -22.617 1.00 94.31 425 GLU A CA 1
ATOM 3520 C C . GLU A 1 425 ? 24.107 -13.664 -23.021 1.00 94.31 425 GLU A C 1
ATOM 3522 O O . GLU A 1 425 ? 24.438 -13.504 -24.197 1.00 94.31 425 GLU A O 1
ATOM 3527 N N . ASP A 1 426 ? 24.975 -14.102 -22.104 1.00 92.00 426 ASP A N 1
ATOM 3528 C CA . ASP A 1 426 ? 26.382 -14.421 -22.382 1.00 92.00 426 ASP A CA 1
ATOM 3529 C C . ASP A 1 426 ? 26.522 -15.487 -23.477 1.00 92.00 426 ASP A C 1
ATOM 3531 O O . ASP A 1 426 ? 27.321 -15.345 -24.409 1.00 92.00 426 ASP A O 1
ATOM 3535 N N . ASN A 1 427 ? 25.737 -16.565 -23.398 1.00 92.25 427 ASN A N 1
ATOM 3536 C CA . ASN A 1 427 ? 25.743 -17.627 -24.404 1.00 92.25 427 ASN A CA 1
ATOM 3537 C C . ASN A 1 427 ? 25.227 -17.130 -25.763 1.00 92.25 427 ASN A C 1
ATOM 3539 O O . ASN A 1 427 ? 25.771 -17.512 -26.802 1.00 92.25 427 ASN A O 1
ATOM 3543 N N . TYR A 1 428 ? 24.232 -16.241 -25.777 1.00 94.81 428 TYR A N 1
ATOM 3544 C CA . TYR A 1 428 ? 23.739 -15.605 -26.997 1.00 94.81 428 TYR A CA 1
ATOM 3545 C C . TYR A 1 428 ? 24.792 -14.680 -27.630 1.00 94.81 428 TYR A C 1
ATOM 3547 O O . TYR A 1 428 ? 25.028 -14.757 -28.837 1.00 94.81 428 TYR A O 1
ATOM 3555 N N . LEU A 1 429 ? 25.500 -13.875 -26.831 1.00 90.44 429 LEU A N 1
ATOM 3556 C CA . LEU A 1 429 ? 26.608 -13.033 -27.295 1.00 90.44 429 LEU A CA 1
ATOM 3557 C C . LEU A 1 429 ? 27.775 -13.870 -27.847 1.00 90.44 429 LEU A C 1
ATOM 3559 O O . LEU A 1 429 ? 28.305 -13.556 -28.916 1.00 90.44 429 LEU A O 1
ATOM 3563 N N . ARG A 1 430 ? 28.134 -14.979 -27.185 1.00 91.75 430 ARG A N 1
ATOM 3564 C CA . ARG A 1 430 ? 29.128 -15.946 -27.695 1.00 91.75 430 ARG A CA 1
ATOM 3565 C C . ARG A 1 430 ? 28.699 -16.542 -29.037 1.00 91.75 430 ARG A C 1
ATOM 3567 O O . ARG A 1 430 ? 29.512 -16.594 -29.959 1.00 91.75 430 ARG A O 1
ATOM 3574 N N . LEU A 1 431 ? 27.430 -16.933 -29.176 1.00 93.81 431 LEU A N 1
ATOM 3575 C CA . LEU A 1 431 ? 26.875 -17.456 -30.427 1.00 93.81 431 LEU A CA 1
ATOM 3576 C C . LEU A 1 431 ? 26.893 -16.409 -31.553 1.00 93.81 431 LEU A C 1
ATOM 3578 O O . LEU A 1 431 ? 27.213 -16.748 -32.692 1.00 93.81 431 LEU A O 1
ATOM 3582 N N . LEU A 1 432 ? 26.571 -15.144 -31.261 1.00 91.25 432 LEU A N 1
ATOM 3583 C CA . LEU A 1 432 ? 26.669 -14.056 -32.238 1.00 91.25 432 LEU A CA 1
ATOM 3584 C C . LEU A 1 432 ? 28.115 -13.852 -32.705 1.00 91.25 432 LEU A C 1
ATOM 3586 O O . LEU A 1 432 ? 28.353 -13.844 -33.912 1.00 91.25 432 LEU A O 1
ATOM 3590 N N . LYS A 1 433 ? 29.076 -13.797 -31.776 1.00 92.69 433 LYS A N 1
ATOM 3591 C CA . LYS A 1 433 ? 30.508 -13.690 -32.095 1.00 92.69 433 LYS A CA 1
ATOM 3592 C C . LYS A 1 433 ? 31.003 -14.870 -32.940 1.00 92.69 433 LYS A C 1
ATOM 3594 O O . LYS A 1 433 ? 31.720 -14.671 -33.914 1.00 92.69 433 LYS A O 1
ATOM 3599 N N . GLN A 1 434 ? 30.581 -16.096 -32.628 1.00 94.06 434 GLN A N 1
ATOM 3600 C CA . GLN A 1 434 ? 30.930 -17.272 -33.431 1.00 94.06 434 GLN A CA 1
ATOM 3601 C C . GLN A 1 434 ? 30.307 -17.212 -34.838 1.00 94.06 434 GLN A C 1
ATOM 3603 O O . GLN A 1 434 ? 30.960 -17.555 -35.821 1.00 94.06 434 GLN A O 1
ATOM 3608 N N . ARG A 1 435 ? 29.058 -16.742 -34.968 1.00 92.38 435 ARG A N 1
ATOM 3609 C CA . ARG A 1 435 ? 28.405 -16.527 -36.274 1.00 92.38 435 ARG A CA 1
ATOM 3610 C C . ARG A 1 435 ? 29.112 -15.459 -37.108 1.00 92.38 435 ARG A C 1
ATOM 3612 O O . ARG A 1 435 ? 29.158 -15.592 -38.327 1.00 92.38 435 ARG A O 1
ATOM 3619 N N . GLU A 1 436 ? 29.649 -14.423 -36.473 1.00 92.44 436 GLU A N 1
ATOM 3620 C CA . GLU A 1 436 ? 30.469 -13.392 -37.114 1.00 92.44 436 GLU A CA 1
ATOM 3621 C C . GLU A 1 436 ? 31.799 -13.971 -37.617 1.00 92.44 436 GLU A C 1
ATOM 3623 O O . GLU A 1 436 ? 32.064 -13.906 -38.815 1.00 92.44 436 GLU A O 1
ATOM 3628 N N . GLN A 1 437 ? 32.536 -14.696 -36.770 1.00 91.50 437 GLN A N 1
ATOM 3629 C CA . GLN A 1 437 ? 33.756 -15.417 -37.165 1.00 91.50 437 GLN A CA 1
ATOM 3630 C C . GLN A 1 437 ? 33.520 -16.414 -38.315 1.00 91.50 437 GLN A C 1
ATOM 3632 O O . GLN A 1 437 ? 34.354 -16.548 -39.210 1.00 91.50 437 GLN A O 1
ATOM 3637 N N . ILE A 1 438 ? 32.372 -17.102 -38.346 1.00 90.62 438 ILE A N 1
ATOM 3638 C CA . ILE A 1 438 ? 31.991 -17.987 -39.464 1.00 90.62 438 ILE A CA 1
ATOM 3639 C C . ILE A 1 438 ? 31.746 -17.190 -40.758 1.00 90.62 438 ILE A C 1
ATOM 3641 O O . ILE A 1 438 ? 32.063 -17.673 -41.844 1.00 90.62 438 ILE A O 1
ATOM 3645 N N . ARG A 1 439 ? 31.209 -15.964 -40.682 1.00 93.38 439 ARG A N 1
ATOM 3646 C CA . ARG A 1 439 ? 31.062 -15.090 -41.861 1.00 93.38 439 ARG A CA 1
ATOM 3647 C C . ARG A 1 439 ? 32.425 -14.621 -42.370 1.00 93.38 439 ARG A C 1
ATOM 3649 O O . ARG A 1 439 ? 32.662 -14.721 -43.568 1.00 93.38 439 ARG A O 1
ATOM 3656 N N . GLU A 1 440 ? 33.309 -14.174 -41.479 1.00 92.25 440 GLU A N 1
ATOM 3657 C CA . GLU A 1 440 ? 34.673 -13.730 -41.810 1.00 92.25 440 GLU A CA 1
ATOM 3658 C C . GLU A 1 440 ? 35.518 -14.859 -42.415 1.00 92.25 440 GLU A C 1
ATOM 3660 O O . GLU A 1 440 ? 36.112 -14.710 -43.479 1.00 92.25 440 GLU A O 1
ATOM 3665 N N . THR A 1 441 ? 35.536 -16.033 -41.783 1.00 92.38 441 THR A N 1
ATOM 3666 C CA . THR A 1 441 ? 36.263 -17.199 -42.314 1.00 92.38 441 THR A CA 1
ATOM 3667 C C . THR A 1 441 ? 35.693 -17.669 -43.651 1.00 92.38 441 THR A C 1
ATOM 3669 O O . THR A 1 441 ? 36.461 -18.039 -44.536 1.00 92.38 441 THR A O 1
ATOM 3672 N N . LYS A 1 442 ? 34.371 -17.579 -43.862 1.00 93.00 442 LYS A N 1
ATOM 3673 C CA . LYS A 1 442 ? 33.751 -17.859 -45.164 1.00 93.00 442 LYS A CA 1
ATOM 3674 C C . LYS A 1 442 ? 34.140 -16.837 -46.240 1.00 93.00 442 LYS A C 1
ATOM 3676 O O . LYS A 1 442 ? 34.362 -17.243 -47.378 1.00 93.00 442 LYS A O 1
ATOM 3681 N N . THR A 1 443 ? 34.242 -15.542 -45.927 1.00 93.06 443 THR A N 1
ATOM 3682 C CA . THR A 1 443 ? 34.710 -14.547 -46.910 1.00 93.06 443 THR A CA 1
ATOM 3683 C C . THR A 1 443 ? 36.199 -14.707 -47.213 1.00 93.06 443 THR A C 1
ATOM 3685 O O . THR A 1 443 ? 36.580 -14.619 -48.379 1.00 93.06 443 THR A O 1
ATOM 3688 N N . LEU A 1 444 ? 37.029 -15.028 -46.215 1.00 92.81 444 LEU A N 1
ATOM 3689 C CA . LEU A 1 444 ? 38.444 -15.368 -46.413 1.00 92.81 444 LEU A CA 1
ATOM 3690 C C . LEU A 1 444 ? 38.618 -16.620 -47.282 1.00 92.81 444 LEU A C 1
ATOM 3692 O O . LEU A 1 444 ? 39.403 -16.590 -48.228 1.00 92.81 444 LEU A O 1
ATOM 3696 N N . LEU A 1 445 ? 37.850 -17.685 -47.027 1.00 93.69 445 LEU A N 1
ATOM 3697 C CA . LEU A 1 445 ? 37.850 -18.894 -47.854 1.00 93.69 445 LEU A CA 1
ATOM 3698 C C . LEU A 1 445 ? 37.527 -18.559 -49.317 1.00 93.69 445 LEU A C 1
ATOM 3700 O O . LEU A 1 445 ? 38.297 -18.919 -50.199 1.00 93.69 445 LEU A O 1
ATOM 3704 N N . GLN A 1 446 ? 36.476 -17.772 -49.572 1.00 94.38 446 GLN A N 1
ATOM 3705 C CA . GLN A 1 446 ? 36.119 -17.328 -50.927 1.00 94.38 446 GLN A CA 1
ATOM 3706 C C . GLN A 1 446 ? 37.210 -16.485 -51.608 1.00 94.38 446 GLN A C 1
ATOM 3708 O O . GLN A 1 446 ? 37.344 -16.519 -52.832 1.00 94.38 446 GLN A O 1
ATOM 3713 N N . ILE A 1 447 ? 37.988 -15.707 -50.849 1.00 92.75 447 ILE A N 1
ATOM 3714 C CA . ILE A 1 447 ? 39.142 -14.967 -51.382 1.00 92.75 447 ILE A CA 1
ATOM 3715 C C . ILE A 1 447 ? 40.264 -15.946 -51.760 1.00 92.75 447 ILE A C 1
ATOM 3717 O O . ILE A 1 447 ? 40.803 -15.848 -52.863 1.00 92.75 447 ILE A O 1
ATOM 3721 N N . HIS A 1 448 ? 40.573 -16.917 -50.897 1.00 93.38 448 HIS A N 1
ATOM 3722 C CA . HIS A 1 448 ? 41.579 -17.947 -51.167 1.00 93.38 448 HIS A CA 1
ATOM 3723 C C . HIS A 1 448 ? 41.192 -18.881 -52.323 1.00 93.38 448 HIS A C 1
ATOM 3725 O O . HIS A 1 448 ? 42.058 -19.216 -53.124 1.00 93.38 448 HIS A O 1
ATOM 3731 N N . GLU A 1 449 ? 39.918 -19.249 -52.467 1.00 93.62 449 GLU A N 1
ATOM 3732 C CA . GLU A 1 449 ? 39.398 -20.024 -53.604 1.00 93.62 449 GLU A CA 1
ATOM 3733 C C . GLU A 1 449 ? 39.620 -19.274 -54.927 1.00 93.62 449 GLU A C 1
ATOM 3735 O O . GLU A 1 449 ? 40.241 -19.806 -55.847 1.00 93.62 449 GLU A O 1
ATOM 3740 N N . ARG A 1 450 ? 39.217 -17.996 -55.003 1.00 94.56 450 ARG A N 1
ATOM 3741 C CA . ARG A 1 450 ? 39.436 -17.143 -56.190 1.00 94.56 450 ARG A CA 1
ATOM 3742 C C . ARG A 1 450 ? 40.917 -16.973 -56.524 1.00 94.56 450 ARG A C 1
ATOM 3744 O O . ARG A 1 450 ? 41.287 -16.963 -57.699 1.00 94.56 450 ARG A O 1
ATOM 3751 N N . GLU A 1 451 ? 41.761 -16.828 -55.505 1.00 94.44 451 GLU A N 1
ATOM 3752 C CA . GLU A 1 451 ? 43.211 -16.722 -55.671 1.00 94.44 451 GLU A CA 1
ATOM 3753 C C . GLU A 1 451 ? 43.823 -18.049 -56.141 1.00 94.44 451 GLU A C 1
ATOM 3755 O O . GLU A 1 451 ? 44.645 -18.057 -57.055 1.00 94.44 451 GLU A O 1
ATOM 3760 N N . HIS A 1 452 ? 43.369 -19.183 -55.607 1.00 93.69 452 HIS A N 1
ATOM 3761 C CA . HIS A 1 452 ? 43.786 -20.508 -56.057 1.00 93.69 452 HIS A CA 1
ATOM 3762 C C . HIS A 1 452 ? 43.382 -20.757 -57.517 1.00 93.69 452 HIS A C 1
ATOM 3764 O O . HIS A 1 452 ? 44.224 -21.140 -58.326 1.00 93.69 452 HIS A O 1
ATOM 3770 N N . GLU A 1 453 ? 42.149 -20.428 -57.917 1.00 94.50 453 GLU A N 1
ATOM 3771 C CA . GLU A 1 453 ? 41.738 -20.453 -59.327 1.00 94.50 453 GLU A CA 1
ATOM 3772 C C . GLU A 1 453 ? 42.576 -19.509 -60.208 1.00 94.50 453 GLU A C 1
ATOM 3774 O O . GLU A 1 453 ? 42.795 -19.779 -61.393 1.00 94.50 453 GLU A O 1
ATOM 3779 N N . ARG A 1 454 ? 43.005 -18.352 -59.684 1.00 95.19 454 ARG A N 1
ATOM 3780 C CA . ARG A 1 454 ? 43.903 -17.431 -60.399 1.00 95.19 454 ARG A CA 1
ATOM 3781 C C . ARG A 1 454 ? 45.261 -18.092 -60.624 1.00 95.19 454 ARG A C 1
ATOM 3783 O O . ARG A 1 454 ? 45.753 -18.075 -61.749 1.00 95.19 454 ARG A O 1
ATOM 3790 N N . LEU A 1 455 ? 45.832 -18.705 -59.588 1.00 92.81 455 LEU A N 1
ATOM 3791 C CA . LEU A 1 455 ? 47.108 -19.419 -59.650 1.00 92.81 455 LEU A CA 1
ATOM 3792 C C . LEU A 1 455 ? 47.038 -20.643 -60.572 1.00 92.81 455 LEU A C 1
ATOM 3794 O O . LEU A 1 455 ? 47.934 -20.810 -61.391 1.00 92.81 455 LEU A O 1
ATOM 3798 N N . LEU A 1 456 ? 45.957 -21.429 -60.537 1.00 92.44 456 LEU A N 1
ATOM 3799 C CA . LEU A 1 456 ? 45.719 -22.525 -61.485 1.00 92.44 456 LEU A CA 1
ATOM 3800 C C . LEU A 1 456 ? 45.653 -22.020 -62.933 1.00 92.44 456 LEU A C 1
ATOM 3802 O O . LEU A 1 456 ? 46.320 -22.571 -63.807 1.00 92.44 456 LEU A O 1
ATOM 3806 N N . ARG A 1 457 ? 44.922 -20.928 -63.199 1.00 92.19 457 ARG A N 1
ATOM 3807 C CA . ARG A 1 457 ? 44.873 -20.301 -64.535 1.00 92.19 457 ARG A CA 1
ATOM 3808 C C . ARG A 1 457 ? 46.239 -19.786 -64.995 1.00 92.19 457 ARG A C 1
ATOM 3810 O O . ARG A 1 457 ? 46.553 -19.893 -66.179 1.00 92.19 457 ARG A O 1
ATOM 3817 N N . VAL A 1 458 ? 47.054 -19.242 -64.088 1.00 90.75 458 VAL A N 1
ATOM 3818 C CA . VAL A 1 458 ? 48.443 -18.854 -64.384 1.00 90.75 458 VAL A CA 1
ATOM 3819 C C . VAL A 1 458 ? 49.296 -20.091 -64.669 1.00 90.75 458 VAL A C 1
ATOM 3821 O O . VAL A 1 458 ? 49.991 -20.102 -65.676 1.00 90.75 458 VAL A O 1
ATOM 3824 N N . HIS A 1 459 ? 49.191 -21.151 -63.867 1.00 90.38 459 HIS A N 1
ATOM 3825 C CA . HIS A 1 459 ? 49.960 -22.384 -64.039 1.00 90.38 459 HIS A CA 1
ATOM 3826 C C . HIS A 1 459 ? 49.663 -23.076 -65.376 1.00 90.38 459 HIS A C 1
ATOM 3828 O O . HIS A 1 459 ? 50.595 -23.402 -66.105 1.00 90.38 459 HIS A O 1
ATOM 3834 N N . VAL A 1 460 ? 48.386 -23.212 -65.755 1.00 90.19 460 VAL A N 1
ATOM 3835 C CA . VAL A 1 460 ? 47.977 -23.752 -67.067 1.00 90.19 460 VAL A CA 1
ATOM 3836 C C . VAL A 1 460 ? 48.538 -22.904 -68.215 1.00 90.19 460 VAL A C 1
ATOM 3838 O O . VAL A 1 460 ? 49.059 -23.450 -69.186 1.00 90.19 460 VAL A O 1
ATOM 3841 N N . ARG A 1 461 ? 48.516 -21.567 -68.095 1.00 86.31 461 ARG A N 1
ATOM 3842 C CA . ARG A 1 461 ? 49.156 -20.676 -69.080 1.00 86.31 461 ARG A CA 1
ATOM 3843 C C . ARG A 1 461 ? 50.671 -20.884 -69.136 1.00 86.31 461 ARG A C 1
ATOM 3845 O O . ARG A 1 461 ? 51.209 -21.029 -70.229 1.00 86.31 461 ARG A O 1
ATOM 3852 N N . SER A 1 462 ? 51.355 -20.951 -67.995 1.00 85.38 462 SER A N 1
ATOM 3853 C CA . SER A 1 462 ? 52.801 -21.192 -67.926 1.00 85.38 462 SER A CA 1
ATOM 3854 C C . SER A 1 462 ? 53.199 -22.543 -68.523 1.00 85.38 462 SER A C 1
ATOM 3856 O O . SER A 1 462 ? 54.148 -22.583 -69.299 1.00 85.38 462 SER A O 1
ATOM 3858 N N . GLN A 1 463 ? 52.450 -23.617 -68.247 1.00 85.00 463 GLN A N 1
ATOM 3859 C CA . GLN A 1 463 ? 52.653 -24.919 -68.891 1.00 85.00 463 GLN A CA 1
ATOM 3860 C C . GLN A 1 463 ? 52.459 -24.827 -70.411 1.00 85.00 463 GLN A C 1
ATOM 3862 O O . GLN A 1 463 ? 53.311 -25.303 -71.153 1.00 85.00 463 GLN A O 1
ATOM 3867 N N . SER A 1 464 ? 51.400 -24.153 -70.886 1.00 79.25 464 SER A N 1
ATOM 3868 C CA . SER A 1 464 ? 51.162 -23.991 -72.330 1.00 79.25 464 SER A CA 1
ATOM 3869 C C . SER A 1 464 ? 52.283 -23.214 -73.042 1.00 79.25 464 SER A C 1
ATOM 3871 O O . SER A 1 464 ? 52.666 -23.558 -74.158 1.00 79.25 464 SER A O 1
ATOM 3873 N N . LEU A 1 465 ? 52.873 -22.215 -72.373 1.00 77.50 465 LEU A N 1
ATOM 3874 C CA . LEU A 1 465 ? 54.036 -21.476 -72.872 1.00 77.50 465 LEU A CA 1
ATOM 3875 C C . LEU A 1 465 ? 55.317 -22.326 -72.846 1.00 77.50 465 LEU A C 1
ATOM 3877 O O . LEU A 1 465 ? 56.111 -22.249 -73.778 1.00 77.50 465 LEU A O 1
ATOM 3881 N N . GLN A 1 466 ? 55.509 -23.174 -71.832 1.00 75.50 466 GLN A N 1
ATOM 3882 C CA . GLN A 1 466 ? 56.625 -24.126 -71.800 1.00 75.50 466 GLN A CA 1
ATOM 3883 C C . GLN A 1 466 ? 56.512 -25.178 -72.910 1.00 75.50 466 GLN A C 1
ATOM 3885 O O . GLN A 1 466 ? 57.514 -25.473 -73.555 1.00 75.50 466 GLN A O 1
ATOM 3890 N N . SER A 1 467 ? 55.311 -25.694 -73.198 1.00 72.50 467 SER A N 1
ATOM 3891 C CA . SER A 1 467 ? 55.109 -26.605 -74.332 1.00 72.50 467 SER A CA 1
ATOM 3892 C C . SER A 1 467 ? 55.330 -25.934 -75.690 1.00 72.50 467 SER A C 1
ATOM 3894 O O . SER A 1 467 ? 55.759 -26.609 -76.614 1.00 72.50 467 SER A O 1
ATOM 3896 N N . LEU A 1 468 ? 55.088 -24.622 -75.810 1.00 68.00 468 LEU A N 1
ATOM 3897 C CA . LEU A 1 468 ? 55.372 -23.856 -77.031 1.00 68.00 468 LEU A CA 1
ATOM 3898 C C . LEU A 1 468 ? 56.866 -23.550 -77.226 1.00 68.00 468 LEU A C 1
ATOM 3900 O O . LEU A 1 468 ? 57.289 -23.407 -78.362 1.00 68.00 468 LEU A O 1
ATOM 3904 N N . ASN A 1 469 ? 57.656 -23.468 -76.150 1.00 68.56 469 ASN A N 1
ATOM 3905 C CA . ASN A 1 469 ? 59.111 -23.264 -76.220 1.00 68.56 469 ASN A CA 1
ATOM 3906 C C . ASN A 1 469 ? 59.915 -24.565 -76.420 1.00 68.56 469 ASN A C 1
ATOM 3908 O O . ASN A 1 469 ? 61.126 -24.500 -76.618 1.00 68.56 469 ASN A O 1
ATOM 3912 N N . ASN A 1 470 ? 59.267 -25.730 -76.326 1.00 61.59 470 ASN A N 1
ATOM 3913 C CA . ASN A 1 470 ? 59.869 -27.050 -76.560 1.00 61.59 470 ASN A CA 1
ATOM 3914 C C . ASN A 1 470 ? 59.537 -27.611 -77.964 1.00 61.59 470 ASN A C 1
ATOM 3916 O O . ASN A 1 470 ? 59.720 -28.807 -78.201 1.00 61.59 470 ASN A O 1
ATOM 3920 N N . ILE A 1 471 ? 59.029 -26.756 -78.861 1.00 51.53 471 ILE A N 1
ATOM 3921 C CA . ILE A 1 471 ? 58.762 -27.001 -80.288 1.00 51.53 471 ILE A CA 1
ATOM 3922 C C . ILE A 1 471 ? 59.637 -26.033 -81.091 1.00 51.53 471 ILE A C 1
ATOM 3924 O O . ILE A 1 471 ? 60.250 -26.500 -82.074 1.00 51.53 471 ILE A O 1
#